Protein AF-A0A4Q4XKI4-F1 (afdb_monomer_lite)

Radius of gyration: 49.13 Å; chains: 1; bounding box: 115×106×118 Å

Sequence (742 aa):
MVKRALPSDKIPIKVTEILPRLKDGGAFVKFSHPPDLSAREIEEKVSNLLKEKPVKPFFSPFRSVQAGLVKGVPWLEDLHRFPHSRLRVEFVPKNPGEEAVELSQETLYSLFRRFGKISEITSQPWDSKVLPKYAYVDFGFVRDAIMARNCLHGFVVTEELGGGKLGTRLRMSYEQRTKPHRIWDWIANHPRIVIPVLVALLTGLTVVVFDPIRSFFVKAHVSGTFHLNNTRVVRWLRQQTSDIFAFQREKAEQASLETIWTHRKDLITQIQKWLLETAETFIVVQGPRGSGKKELVLEQALKDRPNVLVIDCKPIVEARGESSTIKKMASAVGYRPIFSWANSISSMADLAVQSTTGVKAGFSETLDSQLQKILQTAAGALTDLGLEGRRKSDPDFSLPPDAYLEAHPEKRPVVVIDNFLHKNDGKTIVYDKIADWAAALVQSNIAHVIFLTTDSSYSKSLSKSLPDRVFRQAALGDLSPDVAKRFVLSHIHDDDASRSTEGSEARSQEKKPEHRVVQLSELDQCIGTLGGRLTDLEFLARRLQAGQTPGQAVAEITEQSASEILKMFLLPGKTTSDSEHKWSAEQAWYLIKALASKGSLRYHEVLLSDTFRSSLSAPDGESALEGLANIELIGVTTANGRPRSIVVGKPVYLAAFRLLSRDPVLSAKMDMAVLAELAKVEGRNIEKAEAELATLGALPTLPPQTTGRVTYLLAKLETSHRKVEAYEFEMAKLKKTLSKEN

Secondary structure (DSSP, 8-state):
-HHHHS-TTTS--EEEEEEEETTTTEEEEEEE--TTS-HHHHHHHHHHHHHHS----TT-TT---------S------SS----SEEEEEEEESSTTSPPPPPPHHHHHHHHGGGS-EEEEEEPPTT---SS-EEEEEESSHHHHHHHHHHHTT-EE-GGGT--TT-EEEEEEEE--PPP-HHHHHHHH-HHHHHHHHHHHHHHHHHHHHHHHHHHHHHHHHT-TT-GGGSHHHHHHHHHTT-HHHHHHHHHHHHHHHHHHHHTHHHHHHHHHHTTS---S-EEEE--TTS-HHHIIIIIITTT-S-EEEEEHHHHHS--SHHHHHHHHHHHHT-----THHHHHHHHHHHHHHHHHSS----S--HHHHHHHHHHHHHHHHHHHHHTT--TTSGGGGS-HHHHHHH-TTTS-EEEEEEETS--SS-HHHHHHHHHHHHHHHHTTS-EEEEEES-STHHHHHHHH-TTSPPEEEE--PPPHHHHHHHHHHHHHHHHHHGGGS--------S-HHHHHHHHHHHHHHHHHH-S-HHHHHHHHHHHHTT--HHHHHHHHHHHHHHHHIIIII---TT-TTS--SS-HHHHHHHHHHHHHHS-EEHHHHHTSHHHHS-SSSS-HHHHHHHHHHTTSEEEEEETTEEEEEEESSHHHHHHHHHHHH-HHHHHHHHHHHHHHHHHHHHHHHHHHHHHHHHHHTSSS--TTTHHHHHHHHHHHHHHHHHHHHHHHHHHHHHHHHTT--

Foldseek 3Di:
DVCVLDPCVQAVKAWDDWADDVLLPGIDTDIDHDPVDDPVVSLVSSQVVCVVPFDADPVGNPDGDHDDAQQFDFDPDPDPAGQDQKKKKFWDFPDPPDDWDDDDPVLVCVLLVVLAAWPDKAFDDPPDPDPPGIIMTGGPDSNSVSNSNRRQQHHWQDVVSVGDPRTIGIHMGHDDDDDPPVVVVVCVVCVVPNLVVVLVVVVVVCCVPQLVVQLVQLLCVQQVVPVPVPDPVVVVVVVVPPCPVVVLVVVLVVVLVVLLVVVVVVVLVVLLVVLQDLDLFAEEEEEAPQLCRCVSCVVRSCVPAGGEQEAECVQLVPQPDLLSNLVSLLVSSSGDDDDSCQQVVQVVSQVVCCVVPVDRPPSRDDSLNSSLVSLVSSLVSLLVQLCPPPDPPDPCNVPDSLVVLSVCSSSAHEYEYHAQCLDPQPVLSNNLSVLLSSSVCSVSSRHHYYYYYHAPCVCVSNCVNPVPDDHRYDYRYFDDLVSLLSSLVSLQVSVVVVVVPDDDDDDDDDDDPVVVVVLSVLQSVLCQQQTRRNVSSVQLSVVVNVVDRSVVSLVVVLVVVLVVCCDPQQDPDVPCVRGQQQAHSLLLLVCLQVCLPPQKAFPVVSCPDCCQVQFPRHDHSVSHVSVCCSVQQWPFDDDPRHTTMIHRSGSSSSSSSNVQCPPLQNVLVSLLVNLVRLLVSLVVLLVVLVVVVVVQVPDPDRDPVCPVVNVVSVVSNVVSVVSNVVSVVSNVVSVVVNVPDD

pLDDT: mean 81.32, std 13.36, range [30.06, 95.81]

Structure (mmCIF, N/CA/C/O backbone):
data_AF-A0A4Q4XKI4-F1
#
_entry.id   AF-A0A4Q4XKI4-F1
#
loop_
_atom_site.group_PDB
_atom_site.id
_atom_site.type_symbol
_atom_site.label_atom_id
_atom_site.label_alt_id
_atom_site.label_comp_id
_atom_site.label_asym_id
_atom_site.label_entity_id
_atom_site.label_seq_id
_atom_site.pdbx_PDB_ins_code
_atom_site.Cartn_x
_atom_site.Cartn_y
_atom_site.Cartn_z
_atom_site.occupancy
_atom_site.B_iso_or_equiv
_atom_site.auth_seq_id
_atom_site.auth_comp_id
_atom_site.auth_asym_id
_atom_site.auth_atom_id
_atom_site.pdbx_PDB_model_num
ATOM 1 N N . MET A 1 1 ? 69.099 -1.251 -53.243 1.00 70.44 1 MET A N 1
ATOM 2 C CA . MET A 1 1 ? 68.191 -0.236 -53.829 1.00 70.44 1 MET A CA 1
ATOM 3 C C . MET A 1 1 ? 68.956 0.966 -54.368 1.00 70.44 1 MET A C 1
ATOM 5 O O . MET A 1 1 ? 68.888 1.174 -55.568 1.00 70.44 1 MET A O 1
ATOM 9 N N . VAL A 1 2 ? 69.750 1.679 -53.556 1.00 76.31 2 VAL A N 1
ATOM 10 C CA . VAL A 1 2 ? 70.532 2.858 -54.006 1.00 76.31 2 VAL A CA 1
ATOM 11 C C . VAL A 1 2 ? 71.421 2.562 -55.224 1.00 76.31 2 VAL A C 1
ATOM 13 O O . VAL A 1 2 ? 71.299 3.250 -56.224 1.00 76.31 2 VAL A O 1
ATOM 16 N N . LYS A 1 3 ? 72.195 1.465 -55.224 1.00 77.88 3 LYS A N 1
ATOM 17 C CA . LYS A 1 3 ? 73.003 1.037 -56.392 1.00 77.88 3 LYS A CA 1
ATOM 18 C C . LYS A 1 3 ? 72.190 0.759 -57.674 1.00 77.88 3 LYS A C 1
ATOM 20 O O . LYS A 1 3 ? 72.726 0.855 -58.765 1.00 77.88 3 LYS A O 1
ATOM 25 N N . ARG A 1 4 ? 70.904 0.395 -57.551 1.00 77.50 4 ARG A N 1
ATOM 26 C CA . ARG A 1 4 ? 69.997 0.195 -58.702 1.00 77.50 4 ARG A CA 1
ATOM 27 C C . ARG A 1 4 ? 69.400 1.518 -59.191 1.00 77.50 4 ARG A C 1
ATOM 29 O O . ARG A 1 4 ? 69.107 1.639 -60.371 1.00 77.50 4 ARG A O 1
ATOM 36 N N . ALA A 1 5 ? 69.200 2.472 -58.280 1.00 76.25 5 ALA A N 1
ATOM 37 C CA . ALA A 1 5 ? 68.683 3.808 -58.572 1.00 76.25 5 ALA A CA 1
ATOM 38 C C . ALA A 1 5 ? 69.766 4.759 -59.115 1.00 76.25 5 ALA A C 1
ATOM 40 O O . ALA A 1 5 ? 69.450 5.665 -59.876 1.00 76.25 5 ALA A O 1
ATOM 41 N N . LEU A 1 6 ? 71.031 4.530 -58.749 1.00 78.44 6 LEU A N 1
ATOM 42 C CA . LEU A 1 6 ? 72.211 5.280 -59.181 1.00 78.44 6 LEU A CA 1
ATOM 43 C C . LEU A 1 6 ? 73.264 4.311 -59.756 1.00 78.44 6 LEU A C 1
ATOM 45 O O . LEU A 1 6 ? 74.204 3.944 -59.046 1.00 78.44 6 LEU A O 1
ATOM 49 N N . PRO A 1 7 ? 73.096 3.827 -61.000 1.00 74.81 7 PRO A N 1
ATOM 50 C CA . PRO A 1 7 ? 74.098 2.984 -61.647 1.00 74.81 7 PRO A CA 1
ATOM 51 C C . PRO A 1 7 ? 75.351 3.804 -61.999 1.00 74.81 7 PRO A C 1
ATOM 53 O O . PRO A 1 7 ? 75.261 4.790 -62.734 1.00 74.81 7 PRO A O 1
ATOM 56 N N . SER A 1 8 ? 76.516 3.369 -61.508 1.00 64.62 8 SER A N 1
ATOM 57 C CA . SER A 1 8 ? 77.832 3.999 -61.734 1.00 64.62 8 SER A CA 1
ATOM 58 C C . SER A 1 8 ? 78.217 4.116 -63.209 1.00 64.62 8 SER A C 1
ATOM 60 O O . SER A 1 8 ? 78.980 4.999 -63.579 1.00 64.62 8 SER A O 1
ATOM 62 N N . ASP A 1 9 ? 77.655 3.251 -64.053 1.00 65.88 9 ASP A N 1
ATOM 63 C CA . ASP A 1 9 ? 78.039 3.120 -65.462 1.00 65.88 9 ASP A CA 1
ATOM 64 C C . ASP A 1 9 ? 77.348 4.157 -66.362 1.00 65.88 9 ASP A C 1
ATOM 66 O O . ASP A 1 9 ? 77.724 4.334 -67.517 1.00 65.88 9 ASP A O 1
ATOM 70 N N . LYS A 1 10 ? 76.305 4.833 -65.856 1.00 68.12 10 LYS A N 1
ATOM 71 C CA . LYS A 1 10 ? 75.489 5.796 -66.623 1.00 68.12 10 LYS A CA 1
ATOM 72 C C . LYS A 1 10 ? 75.545 7.222 -66.090 1.00 68.12 10 LYS A C 1
ATOM 74 O O . LYS A 1 10 ? 75.115 8.142 -66.781 1.00 68.12 10 LYS A O 1
ATOM 79 N N . ILE A 1 11 ? 76.014 7.409 -64.858 1.00 74.00 11 ILE A N 1
ATOM 80 C CA . ILE A 1 11 ? 76.070 8.711 -64.198 1.00 74.00 11 ILE A CA 1
ATOM 81 C C . ILE A 1 11 ? 77.481 8.868 -63.616 1.00 74.00 11 ILE A C 1
ATOM 83 O O . ILE A 1 11 ? 77.853 8.066 -62.758 1.00 74.00 11 ILE A O 1
ATOM 87 N N . PRO A 1 12 ? 78.263 9.882 -64.036 1.00 74.50 12 PRO A N 1
ATOM 88 C CA . PRO A 1 12 ? 79.634 10.093 -63.569 1.00 74.50 12 PRO A CA 1
ATOM 89 C C . PRO A 1 12 ? 79.649 10.705 -62.156 1.00 74.50 12 PRO A C 1
ATOM 91 O O . PRO A 1 12 ? 80.026 11.858 -61.961 1.00 74.50 12 PRO A O 1
ATOM 94 N N . ILE A 1 13 ? 79.196 9.940 -61.160 1.00 81.44 13 ILE A N 1
ATOM 95 C CA . ILE A 1 13 ? 79.210 10.313 -59.740 1.00 81.44 13 ILE A CA 1
ATOM 96 C C . ILE A 1 13 ? 79.934 9.258 -58.911 1.00 81.44 13 ILE A C 1
ATOM 98 O O . ILE A 1 13 ? 79.748 8.055 -59.095 1.00 81.44 13 ILE A O 1
ATOM 102 N N . LYS A 1 14 ? 80.721 9.711 -57.934 1.00 82.81 14 LYS A N 1
ATOM 103 C CA . LYS A 1 14 ? 81.313 8.838 -56.919 1.00 82.81 14 LYS A CA 1
ATOM 104 C C . LYS A 1 14 ? 80.517 8.982 -55.628 1.00 82.81 14 LYS A C 1
ATOM 106 O O . LYS A 1 14 ? 80.560 10.020 -54.976 1.00 82.81 14 LYS A O 1
ATOM 111 N N . VAL A 1 15 ? 79.770 7.943 -55.258 1.00 84.19 15 VAL A N 1
ATOM 112 C CA . VAL A 1 15 ? 79.026 7.909 -53.988 1.00 84.19 15 VAL A CA 1
ATOM 113 C C . VAL A 1 15 ? 80.018 7.774 -52.833 1.00 84.19 15 VAL A C 1
ATOM 115 O O . VAL A 1 15 ? 80.789 6.818 -52.795 1.00 84.19 15 VAL A O 1
ATOM 118 N N . THR A 1 16 ? 80.004 8.731 -51.906 1.00 85.38 16 THR A N 1
ATOM 119 C CA . THR A 1 16 ? 80.911 8.780 -50.751 1.00 85.38 16 THR A CA 1
ATOM 120 C C . THR A 1 16 ? 80.280 8.179 -49.502 1.00 85.38 16 THR A C 1
ATOM 122 O O . THR A 1 16 ? 80.946 7.451 -48.774 1.00 85.38 16 THR A O 1
ATOM 125 N N . GLU A 1 17 ? 78.993 8.435 -49.263 1.00 87.50 17 GLU A N 1
ATOM 126 C CA . GLU A 1 17 ? 78.297 7.983 -48.057 1.00 87.50 17 GLU A CA 1
ATOM 127 C C . GLU A 1 17 ? 76.808 7.742 -48.338 1.00 87.50 17 GLU A C 1
ATOM 129 O O . GLU A 1 17 ? 76.178 8.486 -49.093 1.00 87.50 17 GLU A O 1
ATOM 134 N N . ILE A 1 18 ? 76.228 6.711 -47.716 1.00 88.38 18 ILE A N 1
ATOM 135 C CA . ILE A 1 18 ? 74.793 6.409 -47.783 1.00 88.38 18 ILE A CA 1
ATOM 136 C C . ILE A 1 18 ? 74.249 6.362 -46.355 1.00 88.38 18 ILE A C 1
ATOM 138 O O . ILE A 1 18 ? 74.631 5.495 -45.575 1.00 88.38 18 ILE A O 1
ATOM 142 N N . LEU A 1 19 ? 73.319 7.260 -46.036 1.00 88.12 19 LEU A N 1
ATOM 143 C CA . LEU A 1 19 ? 72.689 7.371 -44.721 1.00 88.12 19 LEU A CA 1
ATOM 144 C C . LEU A 1 19 ? 71.225 6.900 -44.799 1.00 88.12 19 LEU A C 1
ATOM 146 O O . LEU A 1 19 ? 70.374 7.643 -45.302 1.00 88.12 19 LEU A O 1
ATOM 150 N N . PRO A 1 20 ? 70.894 5.678 -44.339 1.00 86.75 20 PRO A N 1
ATOM 151 C CA . PRO A 1 20 ? 69.524 5.171 -44.375 1.00 86.75 20 PRO A CA 1
ATOM 152 C C . PRO A 1 20 ? 68.609 5.917 -43.391 1.00 86.75 20 PRO A C 1
ATOM 154 O O . PRO A 1 20 ? 68.999 6.249 -42.275 1.00 86.75 20 PRO A O 1
ATOM 157 N N . ARG A 1 21 ? 67.358 6.156 -43.800 1.00 84.38 21 ARG A N 1
ATOM 158 C CA . ARG A 1 21 ? 66.305 6.824 -43.018 1.00 84.38 21 ARG A CA 1
ATOM 159 C C . ARG A 1 21 ? 65.067 5.937 -42.957 1.00 84.38 21 ARG A C 1
ATOM 161 O O . ARG A 1 21 ? 64.139 6.091 -43.747 1.00 84.38 21 ARG A O 1
ATOM 168 N N . LEU A 1 22 ? 65.057 5.014 -41.993 1.00 80.56 22 LEU A N 1
ATOM 169 C CA . LEU A 1 22 ? 63.959 4.057 -41.794 1.00 80.56 22 LEU A CA 1
ATOM 170 C C . LEU A 1 22 ? 62.624 4.760 -41.499 1.00 80.56 22 LEU A C 1
ATOM 172 O O . LEU A 1 22 ? 61.610 4.408 -42.091 1.00 80.56 22 LEU A O 1
ATOM 176 N N . LYS A 1 23 ? 62.648 5.806 -40.663 1.00 82.38 23 LYS A N 1
ATOM 177 C CA . LYS A 1 23 ? 61.474 6.603 -40.267 1.00 82.38 23 LYS A CA 1
ATOM 178 C C . LYS A 1 23 ? 60.731 7.249 -41.446 1.00 82.38 23 LYS A C 1
ATOM 180 O O . LYS A 1 23 ? 59.507 7.304 -41.437 1.00 82.38 23 LYS A O 1
ATOM 185 N N . ASP A 1 24 ? 61.469 7.712 -42.453 1.00 82.44 24 ASP A N 1
ATOM 186 C CA . ASP A 1 24 ? 60.934 8.364 -43.657 1.00 82.44 24 ASP A CA 1
ATOM 187 C C . ASP A 1 24 ? 60.853 7.404 -44.866 1.00 82.44 24 ASP A C 1
ATOM 189 O O . ASP A 1 24 ? 60.404 7.790 -45.944 1.00 82.44 24 ASP A O 1
ATOM 193 N N . GLY A 1 25 ? 61.298 6.149 -44.722 1.00 80.81 25 GLY A N 1
ATOM 194 C CA . GLY A 1 25 ? 61.276 5.144 -45.791 1.00 80.81 25 GLY A CA 1
ATOM 195 C C . GLY A 1 25 ? 62.256 5.394 -46.950 1.00 80.81 25 GLY A C 1
ATOM 196 O O . GLY A 1 25 ? 61.979 4.970 -48.073 1.00 80.81 25 GLY A O 1
ATOM 197 N N . GLY A 1 26 ? 63.391 6.066 -46.706 1.00 86.25 26 GLY A N 1
ATOM 198 C CA . GLY A 1 26 ? 64.356 6.480 -47.739 1.00 86.25 26 GLY A CA 1
ATOM 199 C C . GLY A 1 26 ? 65.828 6.433 -47.302 1.00 86.25 26 GLY A C 1
ATOM 200 O O . GLY A 1 26 ? 66.174 5.801 -46.306 1.00 86.25 26 GLY A O 1
ATOM 201 N N . ALA A 1 27 ? 66.717 7.086 -48.057 1.00 88.38 27 ALA A N 1
ATOM 202 C CA . ALA A 1 27 ? 68.133 7.244 -47.709 1.00 88.38 27 ALA A CA 1
ATOM 203 C C . ALA A 1 27 ? 68.703 8.550 -48.285 1.00 88.38 27 ALA A C 1
ATOM 205 O O . ALA A 1 27 ? 68.359 8.923 -49.406 1.00 88.38 27 ALA A O 1
ATOM 206 N N . PHE A 1 28 ? 69.601 9.207 -47.548 1.00 89.69 28 PHE A N 1
ATOM 207 C CA . PHE A 1 28 ? 70.432 10.287 -48.081 1.00 89.69 28 PHE A CA 1
ATOM 208 C C . PHE A 1 28 ? 71.687 9.702 -48.727 1.00 89.69 28 PHE A C 1
ATOM 210 O O . PHE A 1 28 ? 72.275 8.753 -48.208 1.00 89.69 28 PHE A O 1
ATOM 217 N N . VAL A 1 29 ? 72.105 10.275 -49.852 1.00 89.31 29 VAL A N 1
ATOM 218 C CA . VAL A 1 29 ? 73.292 9.841 -50.594 1.00 89.31 29 VAL A CA 1
ATOM 219 C C . VAL A 1 29 ? 74.204 11.045 -50.768 1.00 89.31 29 VAL A C 1
ATOM 221 O O . VAL A 1 29 ? 73.822 12.014 -51.421 1.00 89.31 29 VAL A O 1
ATOM 224 N N . LYS A 1 30 ? 75.403 10.987 -50.186 1.00 89.19 30 LYS A N 1
ATOM 225 C CA . LYS A 1 30 ? 76.469 11.950 -50.467 1.00 89.19 30 LYS A CA 1
ATOM 226 C C . LYS A 1 30 ? 77.261 11.451 -51.666 1.00 89.19 30 LYS A C 1
ATOM 228 O O . LYS A 1 30 ? 77.605 10.269 -51.747 1.00 89.19 30 LYS A O 1
ATOM 233 N N . PHE A 1 31 ? 77.531 12.343 -52.604 1.00 88.56 31 PHE A N 1
ATOM 234 C CA . PHE A 1 31 ? 78.279 12.033 -53.812 1.00 88.56 31 PHE A CA 1
ATOM 235 C C . PHE A 1 31 ? 79.238 13.175 -54.143 1.00 88.56 31 PHE A C 1
ATOM 237 O O . PHE A 1 31 ? 78.963 14.328 -53.818 1.00 88.56 31 PHE A O 1
ATOM 244 N N . SER A 1 32 ? 80.356 12.851 -54.788 1.00 84.19 32 SER A N 1
ATOM 245 C CA . SER A 1 32 ? 81.220 13.820 -55.455 1.00 84.19 32 SER A CA 1
ATOM 246 C C . SER A 1 32 ? 81.048 13.713 -56.969 1.00 84.19 32 SER A C 1
ATOM 248 O O . SER A 1 32 ? 80.798 12.628 -57.507 1.00 84.19 32 SER A O 1
ATOM 250 N N . HIS A 1 33 ? 81.153 14.850 -57.652 1.00 84.38 33 HIS A N 1
ATOM 251 C CA . HIS A 1 33 ? 81.027 14.954 -59.101 1.00 84.38 33 HIS A CA 1
ATOM 252 C C . HIS A 1 33 ? 82.207 15.743 -59.695 1.00 84.38 33 HIS A C 1
ATOM 254 O O . HIS A 1 33 ? 82.835 16.518 -58.968 1.00 84.38 33 HIS A O 1
ATOM 260 N N . PRO A 1 34 ? 82.533 15.545 -60.986 1.00 82.19 34 PRO A N 1
ATOM 261 C CA . PRO A 1 34 ? 83.531 16.349 -61.692 1.00 82.19 34 PRO A CA 1
ATOM 262 C C . PRO A 1 34 ? 83.156 17.844 -61.706 1.00 82.19 34 PRO A C 1
ATOM 264 O O . PRO A 1 34 ? 81.960 18.155 -61.689 1.00 82.19 34 PRO A O 1
ATOM 267 N N . PRO A 1 35 ? 84.139 18.765 -61.768 1.00 74.81 35 PRO A N 1
ATOM 268 C CA . PRO A 1 35 ? 83.894 20.212 -61.747 1.00 74.81 35 PRO A CA 1
ATOM 269 C C . PRO A 1 35 ? 83.087 2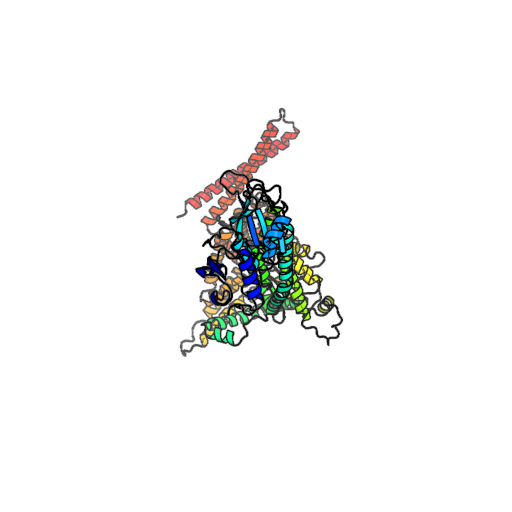0.718 -62.956 1.00 74.81 35 PRO A C 1
ATOM 271 O O . PRO A 1 35 ? 82.443 21.758 -62.854 1.00 74.81 35 PRO A O 1
ATOM 274 N N . ASP A 1 36 ? 83.059 19.958 -64.053 1.00 77.12 36 ASP A N 1
ATOM 275 C CA . ASP A 1 36 ? 82.382 20.325 -65.306 1.00 77.12 36 ASP A CA 1
ATOM 276 C C . ASP A 1 36 ? 80.863 20.059 -65.295 1.00 77.12 36 ASP A C 1
ATOM 278 O O . ASP A 1 36 ? 80.165 20.403 -66.245 1.00 77.12 36 ASP A O 1
ATOM 282 N N . LEU A 1 37 ? 80.334 19.418 -64.245 1.00 79.69 37 LEU A N 1
ATOM 283 C CA . LEU A 1 37 ? 78.921 19.041 -64.124 1.00 79.69 37 LEU A CA 1
ATOM 284 C C . LEU A 1 37 ? 78.277 19.733 -62.927 1.00 79.69 37 LEU A C 1
ATOM 286 O O . LEU A 1 37 ? 78.786 19.651 -61.811 1.00 79.69 37 LEU A O 1
ATOM 290 N N . SER A 1 38 ? 77.112 20.349 -63.124 1.00 83.69 38 SER A N 1
ATOM 291 C CA . SER A 1 38 ? 76.353 20.924 -62.013 1.00 83.69 38 SER A CA 1
ATOM 292 C C . SER A 1 38 ? 75.535 19.860 -61.263 1.00 83.69 38 SER A C 1
ATOM 294 O O . SER A 1 38 ? 75.015 18.900 -61.837 1.00 83.69 38 SER A O 1
ATOM 296 N N . ALA A 1 39 ? 75.346 20.047 -59.952 1.00 82.31 39 ALA A N 1
ATOM 297 C CA . ALA A 1 39 ? 74.521 19.148 -59.135 1.00 82.31 39 ALA A CA 1
ATOM 298 C C . ALA A 1 39 ? 73.049 19.076 -59.602 1.00 82.31 39 ALA A C 1
ATOM 300 O O . ALA A 1 39 ? 72.379 18.067 -59.380 1.00 82.31 39 ALA A O 1
ATOM 301 N N . ARG A 1 40 ? 72.551 20.127 -60.275 1.00 82.69 40 ARG A N 1
ATOM 302 C CA . ARG A 1 40 ? 71.196 20.178 -60.851 1.00 82.69 40 ARG A CA 1
ATOM 303 C C . ARG A 1 40 ? 71.069 19.292 -62.090 1.00 82.69 40 ARG A C 1
ATOM 305 O O . ARG A 1 40 ? 70.107 18.544 -62.200 1.00 82.69 40 ARG A O 1
ATOM 312 N N . GLU A 1 41 ? 72.064 19.299 -62.973 1.00 83.75 41 GLU A N 1
ATOM 313 C CA . GLU A 1 41 ? 72.084 18.403 -64.139 1.00 83.75 41 GLU A CA 1
ATOM 314 C C . GLU A 1 41 ? 72.150 16.928 -63.728 1.00 83.75 41 GLU A C 1
ATOM 316 O O . GLU A 1 41 ? 71.577 16.063 -64.390 1.00 83.75 41 GLU A O 1
ATOM 321 N N . ILE A 1 42 ? 72.823 16.627 -62.614 1.00 84.31 42 ILE A N 1
ATOM 322 C CA . ILE A 1 42 ? 72.854 15.276 -62.041 1.00 84.31 42 ILE A CA 1
ATOM 323 C C . ILE A 1 42 ? 71.467 14.883 -61.520 1.00 84.31 42 ILE A C 1
ATOM 325 O O . ILE A 1 42 ? 71.010 13.779 -61.810 1.00 84.31 42 ILE A O 1
ATOM 329 N N . GLU A 1 43 ? 70.771 15.771 -60.803 1.00 86.06 43 GLU A N 1
ATOM 330 C CA . GLU A 1 43 ? 69.388 15.544 -60.359 1.00 86.06 43 GLU A CA 1
ATOM 331 C C . GLU A 1 43 ? 68.452 15.262 -61.543 1.00 86.06 43 GLU A C 1
ATOM 333 O O . GLU A 1 43 ? 67.686 14.298 -61.504 1.00 86.06 43 GLU A O 1
ATOM 338 N N . GLU A 1 44 ? 68.542 16.052 -62.615 1.00 84.56 44 GLU A N 1
ATOM 339 C CA . GLU A 1 44 ? 67.722 15.876 -63.817 1.00 84.56 44 GLU A CA 1
ATOM 340 C C . GLU A 1 44 ? 68.017 14.552 -64.526 1.00 84.56 44 GLU A C 1
ATOM 342 O O . GLU A 1 44 ? 67.088 13.802 -64.843 1.00 84.56 44 GLU A O 1
ATOM 347 N N . LYS A 1 45 ? 69.299 14.203 -64.702 1.00 84.81 45 LYS A N 1
ATOM 348 C CA . LYS A 1 45 ? 69.716 12.915 -65.281 1.00 84.81 45 LYS A CA 1
ATOM 349 C C . LYS A 1 45 ? 69.226 11.731 -64.444 1.00 84.81 45 LYS A C 1
ATOM 351 O O . LYS A 1 45 ? 68.707 10.766 -65.002 1.00 84.81 45 LYS A O 1
ATOM 356 N N . VAL A 1 46 ? 69.330 11.806 -63.115 1.00 85.50 46 VAL A N 1
ATOM 357 C CA . VAL A 1 46 ? 68.838 10.763 -62.195 1.00 85.50 46 VAL A CA 1
ATOM 358 C C . VAL A 1 46 ? 67.313 10.665 -62.240 1.00 85.50 46 VAL A C 1
ATOM 360 O O . VAL A 1 46 ? 66.768 9.565 -62.316 1.00 85.50 46 VAL A O 1
ATOM 363 N N . SER A 1 47 ? 66.610 11.797 -62.221 1.00 84.50 47 SER A N 1
ATOM 364 C CA . SER A 1 47 ? 65.147 11.847 -62.273 1.00 84.50 47 SER A CA 1
ATOM 365 C C . SER A 1 47 ? 64.611 11.264 -63.582 1.00 84.50 47 SER A C 1
ATOM 367 O O . SER A 1 47 ? 63.676 10.462 -63.561 1.00 84.50 47 SER A O 1
ATOM 369 N N . ASN A 1 48 ? 65.238 11.586 -64.718 1.00 85.06 48 ASN A N 1
ATOM 370 C CA . ASN A 1 48 ? 64.876 11.033 -66.024 1.00 85.06 48 ASN A CA 1
ATOM 371 C C . ASN A 1 48 ? 65.169 9.528 -66.104 1.00 85.06 48 ASN A C 1
ATOM 373 O O . ASN A 1 48 ? 64.298 8.759 -66.509 1.00 85.06 48 ASN A O 1
ATOM 377 N N . LEU A 1 49 ? 66.322 9.080 -65.599 1.00 85.00 49 LEU A N 1
ATOM 378 C CA . LEU A 1 49 ? 66.658 7.657 -65.525 1.00 85.00 49 LEU A CA 1
ATOM 379 C C . LEU A 1 49 ? 65.655 6.864 -64.667 1.00 85.00 49 LEU A C 1
ATOM 381 O O . LEU A 1 49 ? 65.253 5.765 -65.046 1.00 85.00 49 LEU A O 1
ATOM 385 N N . LEU A 1 50 ? 65.211 7.419 -63.535 1.00 84.25 50 LEU A N 1
ATOM 386 C CA . LEU A 1 50 ? 64.210 6.790 -62.664 1.00 84.25 50 LEU A CA 1
ATOM 387 C C . LEU A 1 50 ? 62.793 6.801 -63.257 1.00 84.25 50 LEU A C 1
ATOM 389 O O . LEU A 1 50 ? 61.979 5.953 -62.881 1.00 84.25 50 LEU A O 1
ATOM 393 N N . LYS A 1 51 ? 62.487 7.723 -64.179 1.00 83.88 51 LYS A N 1
ATOM 394 C CA . LYS A 1 51 ? 61.237 7.710 -64.957 1.00 83.88 51 LYS A CA 1
ATOM 395 C C . LYS A 1 51 ? 61.262 6.631 -66.039 1.00 83.88 51 LYS A C 1
ATOM 397 O O . LYS A 1 51 ? 60.287 5.898 -66.165 1.00 83.88 51 LYS A O 1
ATOM 402 N N . GLU A 1 52 ? 62.366 6.507 -66.775 1.00 84.56 52 GLU A N 1
ATOM 403 C CA . GLU A 1 52 ? 62.531 5.500 -67.835 1.00 84.56 52 GLU A CA 1
ATOM 404 C C . GLU A 1 52 ? 62.659 4.075 -67.279 1.00 84.56 52 GLU A C 1
ATOM 406 O O . GLU A 1 52 ? 62.083 3.131 -67.819 1.00 84.56 52 GLU A O 1
ATOM 411 N N . LYS A 1 53 ? 63.409 3.905 -66.183 1.00 83.56 53 LYS A N 1
ATOM 412 C CA . LYS A 1 53 ? 63.634 2.618 -65.512 1.00 83.56 53 LYS A CA 1
ATOM 413 C C . LYS A 1 53 ? 63.256 2.715 -64.031 1.00 83.56 53 LYS A C 1
ATOM 415 O O . LYS A 1 53 ? 64.129 2.883 -63.175 1.00 83.56 53 LYS A O 1
ATOM 420 N N . PRO A 1 54 ? 61.959 2.584 -63.696 1.00 81.69 54 PRO A N 1
ATOM 421 C CA . PRO A 1 54 ? 61.488 2.749 -62.329 1.00 81.69 54 PRO A CA 1
ATOM 422 C C . PRO A 1 54 ? 62.007 1.640 -61.415 1.00 81.69 54 PRO A C 1
ATOM 424 O O . PRO A 1 54 ? 61.659 0.466 -61.553 1.00 81.69 54 PRO A O 1
ATOM 427 N N . VAL A 1 55 ? 62.787 2.026 -60.408 1.00 83.88 55 VAL A N 1
ATOM 428 C CA . VAL A 1 55 ? 63.169 1.128 -59.317 1.00 83.88 55 VAL A CA 1
ATOM 429 C C . VAL A 1 55 ? 62.001 1.038 -58.341 1.00 83.88 55 VAL A C 1
ATOM 431 O O . VAL A 1 55 ? 61.642 2.026 -57.704 1.00 83.88 55 VAL A O 1
ATOM 434 N N . LYS A 1 56 ? 61.400 -0.147 -58.227 1.00 81.94 56 LYS A N 1
ATOM 435 C CA . LYS A 1 56 ? 60.242 -0.406 -57.362 1.00 81.94 56 LYS A CA 1
ATOM 436 C C . LYS A 1 56 ? 60.672 -1.203 -56.127 1.00 81.94 56 LYS A C 1
ATOM 438 O O . LYS A 1 56 ? 61.253 -2.279 -56.284 1.00 81.94 56 LYS A O 1
ATOM 443 N N . PRO A 1 57 ? 60.445 -0.699 -54.902 1.00 79.12 57 PRO A N 1
ATOM 444 C CA . PRO A 1 57 ? 60.675 -1.479 -53.693 1.00 79.12 57 PRO A CA 1
ATOM 445 C C . PRO A 1 57 ? 59.738 -2.687 -53.625 1.00 79.12 57 PRO A C 1
ATOM 447 O O . PRO A 1 57 ? 58.568 -2.574 -53.979 1.00 79.12 57 PRO A O 1
ATOM 450 N N . PHE A 1 58 ? 60.227 -3.819 -53.110 1.00 76.94 58 PHE A N 1
ATOM 451 C CA . PHE A 1 58 ? 59.421 -5.035 -52.910 1.00 76.94 58 PHE A CA 1
ATOM 452 C C . PHE A 1 58 ? 58.146 -4.762 -52.089 1.00 76.94 58 PHE A C 1
ATOM 454 O O . PHE A 1 58 ? 57.075 -5.250 -52.426 1.00 76.94 58 PHE A O 1
ATOM 461 N N . PHE A 1 59 ? 58.242 -3.908 -51.067 1.00 74.25 59 PHE A N 1
ATOM 462 C CA . PHE A 1 59 ? 57.123 -3.527 -50.201 1.00 74.25 59 PHE A CA 1
ATOM 463 C C . PHE A 1 59 ? 56.192 -2.455 -50.809 1.00 74.25 59 PHE A C 1
ATOM 465 O O . PHE A 1 59 ? 55.209 -2.066 -50.186 1.00 74.25 59 PHE A O 1
ATOM 472 N N . SER A 1 60 ? 56.487 -1.936 -52.008 1.00 74.56 60 SER A N 1
ATOM 473 C CA . SER A 1 60 ? 55.631 -0.971 -52.713 1.00 74.56 60 SER A CA 1
ATOM 474 C C . SER A 1 60 ? 55.726 -1.144 -54.242 1.00 74.56 60 SER A C 1
ATOM 476 O O . SER A 1 60 ? 56.259 -0.279 -54.941 1.00 74.56 60 SER A O 1
ATOM 478 N N . PRO A 1 61 ? 55.201 -2.253 -54.802 1.00 73.75 61 PRO A N 1
ATOM 479 C CA . PRO A 1 61 ? 55.418 -2.636 -56.207 1.00 73.75 61 PRO A CA 1
ATOM 480 C C . PRO A 1 61 ? 54.734 -1.705 -57.225 1.00 73.75 61 PRO A C 1
ATOM 482 O O . PRO A 1 61 ? 55.098 -1.666 -58.403 1.00 73.75 61 PRO A O 1
ATOM 485 N N . PHE A 1 62 ? 53.759 -0.911 -56.786 1.00 78.25 62 PHE A N 1
ATOM 486 C CA . PHE A 1 62 ? 53.053 0.056 -57.629 1.00 78.25 62 PHE A CA 1
ATOM 487 C C . PHE A 1 62 ? 53.683 1.455 -57.610 1.00 78.25 62 PHE A C 1
ATOM 489 O O . PHE A 1 62 ? 53.165 2.365 -58.253 1.00 78.25 62 PHE A O 1
ATOM 496 N N . ARG A 1 63 ? 54.789 1.661 -56.880 1.00 77.44 63 ARG A N 1
ATOM 497 C CA . ARG A 1 63 ? 55.413 2.981 -56.713 1.00 77.44 63 ARG A CA 1
ATOM 498 C C . ARG A 1 63 ? 56.909 2.927 -57.015 1.00 77.44 63 ARG A C 1
ATOM 500 O O . ARG A 1 63 ? 57.616 2.038 -56.553 1.00 77.44 63 ARG A O 1
ATOM 507 N N . SER A 1 64 ? 57.388 3.889 -57.799 1.00 82.38 64 SER A N 1
ATOM 508 C CA . SER A 1 64 ? 58.811 4.061 -58.092 1.00 82.38 64 SER A CA 1
ATOM 509 C C . SER A 1 64 ? 59.511 4.901 -57.023 1.00 82.38 64 SER A C 1
ATOM 511 O O . SER A 1 64 ? 58.900 5.764 -56.385 1.00 82.38 64 SER A O 1
ATOM 513 N N . VAL A 1 65 ? 60.805 4.642 -56.836 1.00 84.12 65 VAL A N 1
ATOM 514 C CA . VAL A 1 65 ? 61.711 5.507 -56.074 1.00 84.12 65 VAL A CA 1
ATOM 515 C C . VAL A 1 65 ? 61.862 6.840 -56.806 1.00 84.12 65 VAL A C 1
ATOM 517 O O . VAL A 1 65 ? 62.053 6.868 -58.020 1.00 84.12 65 VAL A O 1
ATOM 520 N N . GLN A 1 66 ? 61.794 7.934 -56.054 1.00 84.25 66 GLN A N 1
ATOM 521 C CA . GLN A 1 66 ? 62.073 9.285 -56.531 1.00 84.25 66 GLN A CA 1
ATOM 522 C C . GLN A 1 66 ? 63.392 9.771 -55.931 1.00 84.25 66 GLN A C 1
ATOM 524 O O . GLN A 1 66 ? 63.750 9.383 -54.818 1.00 84.25 66 GLN A O 1
ATOM 529 N N . ALA A 1 67 ? 64.092 10.625 -56.666 1.00 86.50 67 ALA A N 1
ATOM 530 C CA . ALA A 1 67 ? 65.281 11.317 -56.198 1.00 86.50 67 ALA A CA 1
ATOM 531 C C . ALA A 1 67 ? 65.040 12.825 -56.281 1.00 86.50 67 ALA A C 1
ATOM 533 O O . ALA A 1 67 ? 64.420 13.296 -57.234 1.00 86.50 67 ALA A O 1
ATOM 534 N N . GLY A 1 68 ? 65.525 13.552 -55.280 1.00 87.31 68 GLY A N 1
ATOM 535 C CA . GLY A 1 68 ? 65.532 15.008 -55.244 1.00 87.31 68 GLY A CA 1
ATOM 536 C C . GLY A 1 68 ? 66.860 15.493 -54.683 1.00 87.31 68 GLY A C 1
ATOM 537 O O . GLY A 1 68 ? 67.451 14.839 -53.818 1.00 87.31 68 GLY A O 1
ATOM 538 N N . LEU A 1 69 ? 67.348 16.617 -55.198 1.00 89.44 69 LEU A N 1
ATOM 539 C CA . LEU A 1 69 ? 68.558 17.251 -54.698 1.00 89.44 69 LEU A CA 1
ATOM 540 C C . LEU A 1 69 ? 68.255 17.935 -53.365 1.00 89.44 69 LEU A C 1
ATOM 542 O O . LEU A 1 69 ? 67.341 18.756 -53.252 1.00 89.44 69 LEU A O 1
ATOM 546 N N . VAL A 1 70 ? 69.064 17.627 -52.356 1.00 90.56 70 VAL A N 1
ATOM 547 C CA . VAL A 1 70 ? 68.987 18.292 -51.057 1.00 90.56 70 VAL A CA 1
ATOM 548 C C . VAL A 1 70 ? 69.583 19.691 -51.199 1.00 90.56 70 VAL A C 1
ATOM 550 O O . VAL A 1 70 ? 70.784 19.841 -51.399 1.00 90.56 70 VAL A O 1
ATOM 553 N N . LYS A 1 71 ? 68.724 20.713 -51.150 1.00 88.00 71 LYS A N 1
ATOM 554 C CA . LYS A 1 71 ? 69.103 22.127 -51.317 1.00 88.00 71 LYS A CA 1
ATOM 555 C C . LYS A 1 71 ? 69.413 22.811 -49.990 1.00 88.00 71 LYS A C 1
ATOM 557 O O . LYS A 1 71 ? 70.142 23.797 -49.970 1.00 88.00 71 LYS A O 1
ATOM 562 N N . GLY A 1 72 ? 68.802 22.337 -48.909 1.00 86.69 72 GLY A N 1
ATOM 563 C CA . GLY A 1 72 ? 69.022 22.839 -47.557 1.00 86.69 72 GLY A CA 1
ATOM 564 C C . GLY A 1 72 ? 69.983 21.975 -46.742 1.00 86.69 72 GLY A C 1
ATOM 565 O O . GLY A 1 72 ? 70.697 21.124 -47.269 1.00 86.69 72 GLY A O 1
ATOM 566 N N . VAL A 1 73 ? 69.974 22.184 -45.426 1.00 87.50 73 VAL A N 1
ATOM 567 C CA . VAL A 1 73 ? 70.693 21.337 -44.468 1.00 87.50 73 VAL A CA 1
ATOM 568 C C . VAL A 1 73 ? 69.692 20.342 -43.879 1.00 87.50 73 VAL A C 1
ATOM 570 O O . VAL A 1 73 ? 68.843 20.758 -43.084 1.00 87.50 73 VAL A O 1
ATOM 573 N N . PRO A 1 74 ? 69.758 19.048 -44.241 1.00 84.44 74 PRO A N 1
ATOM 574 C CA . PRO A 1 74 ? 68.775 18.072 -43.795 1.00 84.44 74 PRO A CA 1
ATOM 575 C C . PRO A 1 74 ? 68.859 17.900 -42.278 1.00 84.44 74 PRO A C 1
ATOM 577 O O . PRO A 1 74 ? 69.937 17.684 -41.720 1.00 84.44 74 PRO A O 1
ATOM 580 N N . TRP A 1 75 ? 67.713 17.972 -41.601 1.00 84.12 75 TRP A N 1
ATOM 581 C CA . TRP A 1 75 ? 67.651 17.750 -40.162 1.00 84.12 75 TRP A CA 1
ATOM 582 C C . TRP A 1 75 ? 67.370 16.286 -39.859 1.00 84.12 75 TRP A C 1
ATOM 584 O O . TRP A 1 75 ? 66.262 15.774 -40.005 1.00 84.12 75 TRP A O 1
ATOM 594 N N . LEU A 1 76 ? 68.433 15.615 -39.440 1.00 82.19 76 LEU A N 1
ATOM 595 C CA . LEU A 1 76 ? 68.507 14.196 -39.140 1.00 82.19 76 LEU A CA 1
ATOM 596 C C . LEU A 1 76 ? 67.874 13.842 -37.778 1.00 82.19 76 LEU A C 1
ATOM 598 O O . LEU A 1 76 ? 68.482 13.123 -36.992 1.00 82.19 76 LEU A O 1
ATOM 602 N N . GLU A 1 77 ? 66.654 14.314 -37.505 1.00 78.56 77 GLU A N 1
ATOM 603 C CA . GLU A 1 77 ? 65.965 14.105 -36.220 1.00 78.56 77 GLU A CA 1
ATOM 604 C C . GLU A 1 77 ? 65.638 12.625 -35.933 1.00 78.56 77 GLU A C 1
ATOM 606 O O . GLU A 1 77 ? 65.316 11.862 -36.850 1.00 78.56 77 GLU A O 1
ATOM 611 N N . ASP A 1 78 ? 65.645 12.258 -34.647 1.00 77.06 78 ASP A N 1
ATOM 612 C CA . ASP A 1 78 ? 65.147 10.969 -34.127 1.00 77.06 78 ASP A CA 1
ATOM 613 C C . ASP A 1 78 ? 63.947 11.144 -33.170 1.00 77.06 78 ASP A C 1
ATOM 615 O O . ASP A 1 78 ? 63.582 10.281 -32.381 1.00 77.06 78 ASP A O 1
ATOM 619 N N . LEU A 1 79 ? 63.299 12.313 -33.225 1.00 80.81 79 LEU A N 1
ATOM 620 C CA . LEU A 1 79 ? 62.105 12.598 -32.429 1.00 80.81 79 LEU A CA 1
ATOM 621 C C . LEU A 1 79 ? 60.930 11.713 -32.872 1.00 80.81 79 LEU A C 1
ATOM 623 O O . LEU A 1 79 ? 60.787 11.422 -34.063 1.00 80.81 79 LEU A O 1
ATOM 627 N N . HIS A 1 80 ? 60.025 11.378 -31.947 1.00 78.44 80 HIS A N 1
ATOM 628 C CA . HIS A 1 80 ? 58.811 10.585 -32.197 1.00 78.44 80 HIS A CA 1
ATOM 629 C C . HIS A 1 80 ? 57.731 11.374 -32.978 1.00 78.44 80 HIS A C 1
ATOM 631 O O . HIS A 1 80 ? 56.634 11.651 -32.497 1.00 78.44 80 HIS A O 1
ATOM 637 N N . ARG A 1 81 ? 58.069 11.795 -34.203 1.00 82.12 81 ARG A N 1
ATOM 638 C CA . ARG A 1 81 ? 57.237 12.574 -35.135 1.00 82.12 81 ARG A CA 1
ATOM 639 C C . ARG A 1 81 ? 57.165 11.865 -36.482 1.00 82.12 81 ARG A C 1
ATOM 641 O O . ARG A 1 81 ? 58.041 12.069 -37.319 1.00 82.12 81 ARG A O 1
ATOM 648 N N . PHE A 1 82 ? 56.175 11.004 -36.680 1.00 85.44 82 PHE A N 1
ATOM 649 C CA . PHE A 1 82 ? 56.064 10.215 -37.910 1.00 85.44 82 PHE A CA 1
ATOM 650 C C . PHE A 1 82 ? 55.658 11.058 -39.131 1.00 85.44 82 PHE A C 1
ATOM 652 O O . PHE A 1 82 ? 55.015 12.101 -38.965 1.00 85.44 82 PHE A O 1
ATOM 659 N N . PRO A 1 83 ? 56.005 10.615 -40.354 1.00 88.31 83 PRO A N 1
ATOM 660 C CA . PRO A 1 83 ? 55.637 11.317 -41.576 1.00 88.31 83 PRO A CA 1
ATOM 661 C C . PRO A 1 83 ? 54.129 11.506 -41.738 1.00 88.31 83 PRO A C 1
ATOM 663 O O . PRO A 1 83 ? 53.360 10.547 -41.704 1.00 88.31 83 PRO A O 1
ATOM 666 N N . HIS A 1 84 ? 53.723 12.749 -41.979 1.00 90.00 84 HIS A N 1
ATOM 667 C CA . HIS A 1 84 ? 52.355 13.129 -42.325 1.00 90.00 84 HIS A CA 1
ATOM 668 C C . HIS A 1 84 ? 52.349 13.905 -43.645 1.00 90.00 84 HIS A C 1
ATOM 670 O O . HIS A 1 84 ? 53.371 14.437 -44.073 1.00 90.00 84 HIS A O 1
ATOM 676 N N . SER A 1 85 ? 51.191 13.970 -44.305 1.00 90.12 85 SER A N 1
ATOM 677 C CA . SER A 1 85 ? 51.035 14.714 -45.561 1.00 90.12 85 SER A CA 1
ATOM 678 C C . SER A 1 85 ? 51.046 16.235 -45.374 1.00 90.12 85 SER A C 1
ATOM 680 O O . SER A 1 85 ? 51.282 16.952 -46.341 1.00 90.12 85 SER A O 1
ATOM 682 N N . ARG A 1 86 ? 50.791 16.717 -44.151 1.00 92.00 86 ARG A N 1
ATOM 683 C CA . ARG A 1 86 ? 50.836 18.131 -43.774 1.00 92.00 86 ARG A CA 1
ATOM 684 C C . ARG A 1 86 ? 52.213 18.485 -43.224 1.00 92.00 86 ARG A C 1
ATOM 686 O O . ARG A 1 86 ? 52.679 17.881 -42.254 1.00 92.00 86 ARG A O 1
ATOM 693 N N . LEU A 1 87 ? 52.842 19.484 -43.835 1.00 92.56 87 LEU A N 1
ATOM 694 C CA . LEU A 1 87 ? 54.090 20.077 -43.372 1.00 92.56 87 LEU A CA 1
ATOM 695 C C . LEU A 1 87 ? 53.816 21.444 -42.764 1.00 92.56 87 LEU A C 1
ATOM 697 O O . LEU A 1 87 ? 53.197 22.294 -43.398 1.00 92.56 87 LEU A O 1
ATOM 701 N N . ARG A 1 88 ? 54.334 21.671 -41.562 1.00 93.00 88 ARG A N 1
ATOM 702 C CA . ARG A 1 88 ? 54.447 22.998 -40.968 1.00 93.00 88 ARG A CA 1
ATOM 703 C C . ARG A 1 88 ? 55.789 23.595 -41.373 1.00 93.00 88 ARG A C 1
ATOM 705 O O . ARG A 1 88 ? 56.845 23.058 -41.022 1.00 93.00 88 ARG A O 1
ATOM 712 N N . VAL A 1 89 ? 55.725 24.678 -42.136 1.00 93.56 89 VAL A N 1
ATOM 713 C CA . VAL A 1 89 ? 56.865 25.446 -42.635 1.00 93.56 89 VAL A CA 1
ATOM 714 C C . VAL A 1 89 ? 56.977 26.706 -41.795 1.00 93.56 89 VAL A C 1
ATOM 716 O O . VAL A 1 89 ? 56.142 27.594 -41.899 1.00 93.56 89 VAL A O 1
ATOM 719 N N . GLU A 1 90 ? 57.987 26.766 -40.941 1.00 92.94 90 GLU A N 1
ATOM 720 C CA . GLU A 1 90 ? 58.266 27.919 -40.088 1.00 92.94 90 GLU A CA 1
ATOM 721 C C . GLU A 1 90 ? 59.343 28.796 -40.730 1.00 92.94 90 GLU A C 1
ATOM 723 O O . GLU A 1 90 ? 60.356 28.291 -41.229 1.00 92.94 90 GLU A O 1
ATOM 728 N N . PHE A 1 91 ? 59.122 30.107 -40.697 1.00 91.81 91 PHE A N 1
ATOM 729 C CA . PHE A 1 91 ? 60.027 31.115 -41.235 1.00 91.81 91 PHE A CA 1
ATOM 730 C C . PHE A 1 91 ? 60.994 31.559 -40.137 1.00 91.81 91 PHE A C 1
ATOM 732 O O . PHE A 1 91 ? 60.595 32.172 -39.148 1.00 91.81 91 PHE A O 1
ATOM 739 N N . VAL A 1 92 ? 62.268 31.200 -40.286 1.00 89.31 92 VAL A N 1
ATOM 740 C CA . VAL A 1 92 ? 63.325 31.440 -39.293 1.00 89.31 92 VAL A CA 1
ATOM 741 C C . VAL A 1 92 ? 64.411 32.315 -39.926 1.00 89.31 92 VAL A C 1
ATOM 743 O O . VAL A 1 92 ? 64.690 32.152 -41.116 1.00 89.31 92 VAL A O 1
ATOM 746 N N . PRO A 1 93 ? 65.039 33.244 -39.187 1.00 87.50 93 PRO A N 1
ATOM 747 C CA . PRO A 1 93 ? 66.121 34.054 -39.736 1.00 87.50 93 PRO A CA 1
ATOM 748 C C . PRO A 1 93 ? 67.369 33.217 -40.045 1.00 87.50 93 PRO A C 1
ATOM 750 O O . PRO A 1 93 ? 67.558 32.118 -39.510 1.00 87.50 93 PRO A O 1
ATOM 753 N N . LYS A 1 94 ? 68.224 33.729 -40.937 1.00 80.81 94 LYS A N 1
ATOM 754 C CA . LYS A 1 94 ? 69.475 33.069 -41.333 1.00 80.81 94 LYS A CA 1
ATOM 755 C C . LYS A 1 94 ? 70.484 33.052 -40.183 1.00 80.81 94 LYS A C 1
ATOM 757 O O . LYS A 1 94 ? 71.041 31.986 -39.908 1.00 80.81 94 LYS A O 1
ATOM 762 N N . ASN A 1 95 ? 70.667 34.189 -39.508 1.00 82.06 95 ASN A N 1
ATOM 763 C CA . ASN A 1 95 ? 71.482 34.309 -38.301 1.00 82.06 95 ASN A CA 1
ATOM 764 C C . ASN A 1 95 ? 70.613 34.648 -37.071 1.00 82.06 95 ASN A C 1
ATOM 766 O O . ASN A 1 95 ? 69.571 35.294 -37.207 1.00 82.06 95 ASN A O 1
ATOM 770 N N . PRO A 1 96 ? 71.011 34.231 -35.854 1.00 74.56 96 PRO A N 1
ATOM 771 C CA . PRO A 1 96 ? 70.315 34.621 -34.628 1.00 74.56 96 PRO A CA 1
ATOM 772 C C . PRO A 1 96 ? 70.309 36.149 -34.448 1.00 74.56 96 PRO A C 1
ATOM 774 O O . PRO A 1 96 ? 71.370 36.764 -34.448 1.00 74.56 96 PRO A O 1
ATOM 777 N N . GLY A 1 97 ? 69.126 36.748 -34.272 1.00 68.50 97 GLY A N 1
ATOM 778 C CA . GLY A 1 97 ? 68.954 38.195 -34.057 1.00 68.50 97 GLY A CA 1
ATOM 779 C C . GLY A 1 97 ? 68.480 38.996 -35.278 1.00 68.50 97 GLY A C 1
ATOM 780 O O . GLY A 1 97 ? 68.188 40.177 -35.135 1.00 68.50 97 GLY A O 1
ATOM 781 N N . GLU A 1 98 ? 68.363 38.370 -36.451 1.00 79.12 98 GLU A N 1
ATOM 782 C CA . GLU A 1 98 ? 67.797 38.985 -37.663 1.00 79.12 98 GLU A CA 1
ATOM 783 C C . GLU A 1 98 ? 66.283 38.717 -37.789 1.00 79.12 98 GLU A C 1
ATOM 785 O O . GLU A 1 98 ? 65.744 37.796 -37.170 1.00 79.12 98 GLU A O 1
ATOM 790 N N . GLU A 1 99 ? 65.586 39.501 -38.617 1.00 76.00 99 GLU A N 1
ATOM 791 C CA . GLU A 1 99 ? 64.161 39.299 -38.911 1.00 76.00 99 GLU A CA 1
ATOM 792 C C . GLU A 1 99 ? 63.951 38.378 -40.122 1.00 76.00 99 GLU A C 1
ATOM 794 O O . GLU A 1 99 ? 64.635 38.487 -41.141 1.00 76.00 99 GLU A O 1
ATOM 799 N N . ALA A 1 100 ? 62.974 37.472 -40.016 1.00 81.25 100 ALA A N 1
ATOM 800 C CA . ALA A 1 100 ? 62.545 36.596 -41.104 1.00 81.25 100 ALA A CA 1
ATOM 801 C C . ALA A 1 100 ? 61.290 37.150 -41.784 1.00 81.25 100 ALA A C 1
ATOM 803 O O . ALA A 1 100 ? 60.349 37.572 -41.110 1.00 81.25 100 ALA A O 1
ATOM 804 N N . VAL A 1 101 ? 61.252 37.092 -43.115 1.00 85.12 101 VAL A N 1
ATOM 805 C CA . VAL A 1 101 ? 60.098 37.541 -43.900 1.00 85.12 101 VAL A CA 1
ATOM 806 C C . VAL A 1 101 ? 59.113 36.385 -44.072 1.00 85.12 101 VAL A C 1
ATOM 808 O O . VAL A 1 101 ? 59.495 35.251 -44.356 1.00 85.12 101 VAL A O 1
ATOM 811 N N . GLU A 1 102 ? 57.824 36.669 -43.895 1.00 85.75 102 GLU A N 1
ATOM 812 C CA . GLU A 1 102 ? 56.758 35.710 -44.184 1.00 85.75 102 GLU A CA 1
ATOM 813 C C . GLU A 1 102 ? 56.640 35.498 -45.699 1.00 85.75 102 GLU A C 1
ATOM 815 O O . GLU A 1 102 ? 56.490 36.457 -46.456 1.00 85.75 102 GLU A O 1
ATOM 820 N N . LEU A 1 103 ? 56.709 34.244 -46.152 1.00 87.44 103 LEU A N 1
ATOM 821 C CA . LEU A 1 103 ? 56.607 33.937 -47.579 1.00 87.44 103 LEU A CA 1
ATOM 822 C C . LEU A 1 103 ? 55.150 33.921 -48.045 1.00 87.44 103 LEU A C 1
ATOM 824 O O . LEU A 1 103 ? 54.275 33.368 -47.375 1.00 87.44 103 LEU A O 1
ATOM 828 N N . SER A 1 104 ? 54.910 34.449 -49.247 1.00 88.69 104 SER A N 1
ATOM 829 C CA . SER A 1 104 ? 53.603 34.365 -49.899 1.00 88.69 104 SER A CA 1
ATOM 830 C C . SER A 1 104 ? 53.246 32.917 -50.265 1.00 88.69 104 SER A C 1
ATOM 832 O O . SER A 1 104 ? 54.112 32.053 -50.456 1.00 88.69 104 SER A O 1
ATOM 834 N N . GLN A 1 105 ? 51.946 32.646 -50.410 1.00 90.19 105 GLN A N 1
ATOM 835 C CA . GLN A 1 105 ? 51.461 31.325 -50.824 1.00 90.19 105 GLN A CA 1
ATOM 836 C C . GLN A 1 105 ? 51.970 30.930 -52.215 1.00 90.19 105 GLN A C 1
ATOM 838 O O . GLN A 1 105 ? 52.252 29.758 -52.452 1.00 90.19 105 GLN A O 1
ATOM 843 N N . GLU A 1 106 ? 52.150 31.896 -53.116 1.00 89.38 106 GLU A N 1
ATOM 844 C CA . GLU A 1 106 ? 52.679 31.676 -54.466 1.00 89.38 106 GLU A CA 1
ATOM 845 C C . GLU A 1 106 ? 54.146 31.236 -54.434 1.00 89.38 106 GLU A C 1
ATOM 847 O O . GLU A 1 106 ? 54.529 30.265 -55.096 1.00 89.38 106 GLU A O 1
ATOM 852 N N . THR A 1 107 ? 54.959 31.883 -53.594 1.00 89.62 107 THR A N 1
ATOM 853 C CA . THR A 1 107 ? 56.355 31.496 -53.379 1.00 89.62 107 THR A CA 1
ATOM 854 C C . THR A 1 107 ? 56.436 30.084 -52.811 1.00 89.62 107 THR A C 1
ATOM 856 O O . THR A 1 107 ? 57.155 29.242 -53.357 1.00 89.62 107 THR A O 1
ATOM 859 N N . LEU A 1 108 ? 55.645 29.776 -51.777 1.00 90.50 108 LEU A N 1
ATOM 860 C CA . LEU A 1 108 ? 55.563 28.424 -51.216 1.00 90.50 108 LEU A CA 1
ATOM 861 C C . LEU A 1 108 ? 55.122 27.405 -52.274 1.00 90.50 108 LEU A C 1
ATOM 863 O O . LEU A 1 108 ? 55.744 26.351 -52.408 1.00 90.50 108 LEU A O 1
ATOM 867 N N . TYR A 1 109 ? 54.108 27.726 -53.078 1.00 91.88 109 TYR A N 1
ATOM 868 C CA . TYR A 1 109 ? 53.651 26.857 -54.157 1.00 91.88 109 TYR A CA 1
ATOM 869 C C . TYR A 1 109 ? 54.780 26.567 -55.154 1.00 91.88 109 TYR A C 1
ATOM 871 O O . TYR A 1 109 ? 55.055 25.403 -55.437 1.00 91.88 109 TYR A O 1
ATOM 879 N N . SER A 1 110 ? 55.498 27.587 -55.631 1.00 90.50 110 SER A N 1
ATOM 880 C CA . SER A 1 110 ? 56.587 27.416 -56.605 1.00 90.50 110 SER A CA 1
ATOM 881 C C . SER A 1 110 ? 57.753 26.557 -56.081 1.00 90.50 110 SER A C 1
ATOM 883 O O . SER A 1 110 ? 58.330 25.758 -56.833 1.00 90.50 110 SER A O 1
ATOM 885 N N . LEU A 1 111 ? 58.069 26.672 -54.785 1.00 89.62 111 LEU A N 1
ATOM 886 C CA . LEU A 1 111 ? 59.125 25.908 -54.118 1.00 89.62 111 LEU A CA 1
ATOM 887 C C . LEU A 1 111 ? 58.715 24.447 -53.901 1.00 89.62 111 LEU A C 1
ATOM 889 O O . LEU A 1 111 ? 59.482 23.533 -54.213 1.00 89.62 111 LEU A O 1
ATOM 893 N N . PHE A 1 112 ? 57.502 24.220 -53.393 1.00 91.62 112 PHE A N 1
ATOM 894 C CA . PHE A 1 112 ? 57.040 22.901 -52.962 1.00 91.62 112 PHE A CA 1
ATOM 895 C C . PHE A 1 112 ? 56.425 22.059 -54.086 1.00 91.62 112 PHE A C 1
ATOM 897 O O . PHE A 1 112 ? 56.487 20.828 -54.034 1.00 91.62 112 PHE A O 1
ATOM 904 N N . ARG A 1 113 ? 55.897 22.686 -55.148 1.00 91.19 113 ARG A N 1
ATOM 905 C CA . ARG A 1 113 ? 55.216 21.993 -56.256 1.00 91.19 113 ARG A CA 1
ATOM 906 C C . ARG A 1 113 ? 56.118 21.013 -57.004 1.00 91.19 113 ARG A C 1
ATOM 908 O O . ARG A 1 113 ? 55.628 20.035 -57.564 1.00 91.19 113 ARG A O 1
ATOM 915 N N . ARG A 1 114 ? 57.434 21.243 -56.998 1.00 87.25 114 ARG A N 1
ATOM 916 C CA . ARG A 1 114 ? 58.421 20.385 -57.678 1.00 87.25 114 ARG A CA 1
ATOM 917 C C . ARG A 1 114 ? 58.516 18.981 -57.073 1.00 87.25 114 ARG A C 1
ATOM 919 O O . ARG A 1 114 ? 58.900 18.052 -57.774 1.00 87.25 114 ARG A O 1
ATOM 926 N N . PHE A 1 115 ? 58.146 18.821 -55.802 1.00 88.69 115 PHE A N 1
ATOM 927 C CA . PHE A 1 115 ? 58.240 17.548 -55.082 1.00 88.69 115 PHE A CA 1
ATOM 928 C C . PHE A 1 115 ? 56.964 16.706 -55.166 1.00 88.69 115 PHE A C 1
ATOM 930 O O . PHE A 1 115 ? 57.006 15.510 -54.889 1.00 88.69 115 PHE A O 1
ATOM 937 N N . GLY A 1 116 ? 55.836 17.298 -55.569 1.00 88.44 116 GLY A N 1
ATOM 938 C CA . GLY A 1 116 ? 54.586 16.567 -55.737 1.00 88.44 116 GLY A CA 1
ATOM 939 C C . GLY A 1 116 ? 53.343 17.445 -55.785 1.00 88.44 116 GLY A C 1
ATOM 940 O O . GLY A 1 116 ? 53.405 18.676 -55.824 1.00 88.44 116 GLY A O 1
ATOM 941 N N . LYS A 1 117 ? 52.173 16.797 -55.802 1.00 90.44 117 LYS A N 1
ATOM 942 C CA . LYS A 1 117 ? 50.890 17.504 -55.887 1.00 90.44 117 LYS A CA 1
ATOM 943 C C . LYS A 1 117 ? 50.540 18.097 -54.520 1.00 90.44 117 LYS A C 1
ATOM 945 O O . LYS A 1 117 ? 50.250 17.357 -53.583 1.00 90.44 117 LYS A O 1
ATOM 950 N N . ILE A 1 118 ? 50.531 19.424 -54.438 1.00 92.69 118 ILE A N 1
ATOM 951 C CA . ILE A 1 118 ? 50.014 20.171 -53.286 1.00 92.69 118 ILE A CA 1
ATOM 952 C C . ILE A 1 118 ? 48.481 20.148 -53.336 1.00 92.69 118 ILE A C 1
ATOM 954 O O . ILE A 1 118 ? 47.894 20.379 -54.395 1.00 92.69 118 ILE A O 1
ATOM 958 N N . SER A 1 119 ? 47.862 19.819 -52.207 1.00 89.94 119 SER A N 1
ATOM 959 C CA . SER A 1 119 ? 46.417 19.846 -51.982 1.00 89.94 119 SER A CA 1
ATOM 960 C C . SER A 1 119 ? 45.958 21.232 -51.538 1.00 89.94 119 SER A C 1
ATOM 962 O O . SER A 1 119 ? 44.994 21.745 -52.090 1.00 89.94 119 SER A O 1
ATOM 964 N N . GLU A 1 120 ? 46.649 21.832 -50.565 1.00 90.31 120 GLU A N 1
ATOM 965 C CA . GLU A 1 120 ? 46.275 23.119 -49.968 1.00 90.31 120 GLU A CA 1
ATOM 966 C C . GLU A 1 120 ? 47.502 23.799 -49.336 1.00 90.31 120 GLU A C 1
ATOM 968 O O . GLU A 1 120 ? 48.416 23.118 -48.862 1.00 90.31 120 GLU A O 1
ATOM 973 N N . ILE A 1 121 ? 47.531 25.135 -49.339 1.00 91.94 121 ILE A N 1
ATOM 974 C CA . ILE A 1 121 ? 48.490 25.941 -48.573 1.00 91.94 121 ILE A CA 1
ATOM 975 C C . ILE A 1 121 ? 47.680 26.868 -47.674 1.00 91.94 121 ILE A C 1
ATOM 977 O O . ILE A 1 121 ? 46.864 27.642 -48.164 1.00 91.94 121 ILE A O 1
ATOM 981 N N . THR A 1 122 ? 47.910 26.799 -46.367 1.00 90.62 122 THR A N 1
ATOM 982 C CA . THR A 1 122 ? 47.215 27.635 -45.383 1.00 90.62 122 THR A CA 1
ATOM 983 C C . THR A 1 122 ? 48.241 28.483 -44.648 1.00 90.62 122 THR A C 1
ATOM 985 O O . THR A 1 122 ? 49.052 27.957 -43.884 1.00 90.62 122 THR A O 1
ATOM 988 N N . SER A 1 123 ? 48.220 29.794 -44.873 1.00 89.50 123 SER A N 1
ATOM 989 C CA . SER A 1 123 ? 49.028 30.737 -44.092 1.00 89.50 123 SER A CA 1
ATOM 990 C C . SER A 1 123 ? 48.448 30.897 -42.688 1.00 89.50 123 SER A C 1
ATOM 992 O O . SER A 1 123 ? 47.240 30.758 -42.484 1.00 89.50 123 SER A O 1
ATOM 994 N N . GLN A 1 124 ? 49.304 31.191 -41.714 1.00 87.56 124 GLN A N 1
ATOM 995 C CA . GLN A 1 124 ? 48.857 31.553 -40.376 1.00 87.56 124 GLN A CA 1
ATOM 996 C C . GLN A 1 124 ? 47.961 32.813 -40.429 1.00 87.56 124 GLN A C 1
ATOM 998 O O . GLN A 1 124 ? 48.255 33.733 -41.193 1.00 87.56 124 GLN A O 1
ATOM 1003 N N . PRO A 1 125 ? 46.867 32.880 -39.644 1.00 86.44 125 PRO A N 1
ATOM 1004 C CA . PRO A 1 125 ? 46.032 34.076 -39.566 1.00 86.44 125 PRO A CA 1
ATOM 1005 C C . PRO A 1 125 ? 46.838 35.308 -39.141 1.00 86.44 125 PRO A C 1
ATOM 1007 O O . PRO A 1 125 ? 47.700 35.212 -38.266 1.00 86.44 125 PRO A O 1
ATOM 1010 N N . TRP A 1 126 ? 46.521 36.469 -39.720 1.00 74.75 126 TRP A N 1
ATOM 1011 C CA . TRP A 1 126 ? 47.270 37.714 -39.506 1.00 74.75 126 TRP A CA 1
ATOM 1012 C C . TRP A 1 126 ? 47.270 38.203 -38.046 1.00 74.75 126 TRP A C 1
ATOM 1014 O O . TRP A 1 126 ? 48.195 38.909 -37.654 1.00 74.75 126 TRP A O 1
ATOM 1024 N N . ASP A 1 127 ? 46.276 37.815 -37.236 1.00 81.31 127 ASP A N 1
ATOM 1025 C CA . ASP A 1 127 ? 46.158 38.210 -35.820 1.00 81.31 127 ASP A CA 1
ATOM 1026 C C . ASP A 1 127 ? 46.970 37.323 -34.852 1.00 81.31 127 ASP A C 1
ATOM 1028 O O . ASP A 1 127 ? 47.053 37.594 -33.649 1.00 81.31 127 ASP A O 1
ATOM 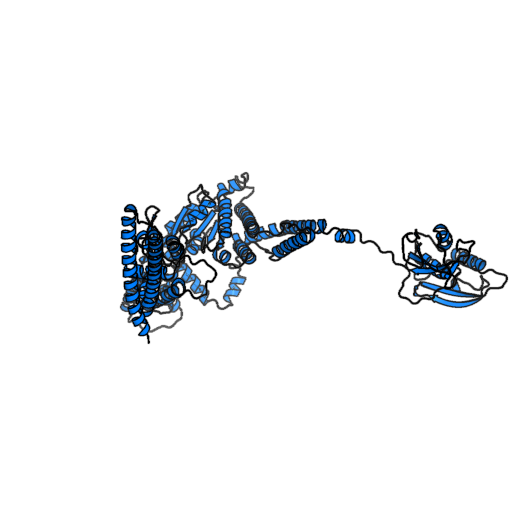1032 N N . SER A 1 128 ? 47.562 36.240 -35.365 1.00 80.75 128 SER A N 1
ATOM 1033 C CA . SER A 1 128 ? 48.110 35.186 -34.523 1.00 80.75 128 SER A CA 1
ATOM 1034 C C . SER A 1 128 ? 49.412 35.615 -33.845 1.00 80.75 128 SER A C 1
ATOM 1036 O O . SER A 1 128 ? 50.393 35.967 -34.496 1.00 80.75 128 SER A O 1
ATOM 1038 N N . LYS A 1 129 ? 49.468 35.489 -32.515 1.00 80.69 129 LYS A N 1
ATOM 1039 C CA . LYS A 1 129 ? 50.644 35.841 -31.692 1.00 80.69 129 LYS A CA 1
ATOM 1040 C C . LYS A 1 129 ? 51.745 34.767 -31.656 1.00 80.69 129 LYS A C 1
ATOM 1042 O O . LYS A 1 129 ? 52.695 34.892 -30.887 1.00 80.69 129 LYS A O 1
ATOM 1047 N N . VAL A 1 130 ? 51.614 33.681 -32.422 1.00 82.00 130 VAL A N 1
ATOM 1048 C CA . VAL A 1 130 ? 52.555 32.548 -32.369 1.00 82.00 130 VAL A CA 1
ATOM 1049 C C . VAL A 1 130 ? 53.763 32.824 -33.268 1.00 82.00 130 VAL A C 1
ATOM 1051 O O . VAL A 1 130 ? 53.612 32.923 -34.484 1.00 82.00 130 VAL A O 1
ATOM 1054 N N . LEU A 1 131 ? 54.954 32.908 -32.664 1.00 81.88 131 LEU A N 1
ATOM 1055 C CA . LEU A 1 131 ? 56.253 33.052 -33.333 1.00 81.88 131 LEU A CA 1
ATOM 1056 C C . LEU A 1 131 ? 57.095 31.766 -33.165 1.00 81.88 131 LEU A C 1
ATOM 1058 O O . LEU A 1 131 ? 57.011 31.134 -32.109 1.00 81.88 131 LEU A O 1
ATOM 1062 N N . PRO A 1 132 ? 57.940 31.375 -34.139 1.00 86.12 132 PRO A N 1
ATOM 1063 C CA . PRO A 1 132 ? 58.106 31.968 -35.469 1.00 86.12 132 PRO A CA 1
ATOM 1064 C C . PRO A 1 132 ? 56.855 31.796 -36.339 1.00 86.12 132 PRO A C 1
ATOM 1066 O O . PRO A 1 132 ? 56.123 30.813 -36.191 1.00 86.12 132 PRO A O 1
ATOM 1069 N N . LYS A 1 133 ? 56.628 32.752 -37.249 1.00 88.62 133 LYS A N 1
ATOM 1070 C CA . LYS A 1 133 ? 55.517 32.685 -38.204 1.00 88.62 133 LYS A CA 1
ATOM 1071 C C . LYS A 1 133 ? 55.615 31.423 -39.053 1.00 88.62 133 LYS A C 1
ATOM 1073 O O . LYS A 1 133 ? 56.718 30.981 -39.386 1.00 88.62 133 LYS A O 1
ATOM 1078 N N . TYR A 1 134 ? 54.474 30.849 -39.415 1.00 92.31 134 TYR A N 1
ATOM 1079 C CA . TYR A 1 134 ? 54.450 29.594 -40.157 1.00 92.31 134 TYR A CA 1
ATOM 1080 C C . TYR A 1 134 ? 53.329 29.512 -41.191 1.00 92.31 134 TYR A C 1
ATOM 1082 O O . TYR A 1 134 ? 52.363 30.267 -41.171 1.00 92.31 134 TYR A O 1
ATOM 1090 N N . ALA A 1 135 ? 53.460 28.553 -42.098 1.00 92.75 135 ALA A N 1
ATOM 1091 C CA . ALA A 1 135 ? 52.423 28.162 -43.038 1.00 92.75 135 ALA A CA 1
ATOM 1092 C C . ALA A 1 135 ? 52.315 26.635 -43.093 1.00 92.75 135 ALA A C 1
ATOM 1094 O O . ALA A 1 135 ? 53.303 25.913 -42.927 1.00 92.75 135 ALA A O 1
ATOM 1095 N N . TYR A 1 136 ? 51.110 26.137 -43.342 1.00 93.44 136 TYR A N 1
ATOM 1096 C CA . TYR A 1 136 ? 50.857 24.730 -43.614 1.00 93.44 136 TYR A CA 1
ATOM 1097 C C . TYR A 1 136 ? 50.894 24.463 -45.111 1.00 93.44 136 TYR A C 1
ATOM 1099 O O . TYR A 1 136 ? 50.247 25.163 -45.885 1.00 93.44 136 TYR A O 1
ATOM 1107 N N . VAL A 1 137 ? 51.622 23.422 -45.510 1.00 93.88 137 VAL A N 1
ATOM 1108 C CA . VAL A 1 137 ? 51.626 22.897 -46.878 1.00 93.88 137 VAL A CA 1
ATOM 1109 C C . VAL A 1 137 ? 51.141 21.455 -46.834 1.00 93.88 137 VAL A C 1
ATOM 1111 O O . VAL A 1 137 ? 51.823 20.569 -46.310 1.00 93.88 137 VAL A O 1
ATOM 1114 N N . ASP A 1 138 ? 49.962 21.221 -47.397 1.00 91.94 138 ASP A N 1
ATOM 1115 C CA . ASP A 1 138 ? 49.331 19.910 -47.449 1.00 91.94 138 ASP A CA 1
ATOM 1116 C C . ASP A 1 138 ? 49.625 19.248 -48.790 1.00 91.94 138 ASP A C 1
ATOM 1118 O O . ASP A 1 138 ? 49.200 19.721 -49.840 1.00 91.94 138 ASP A O 1
ATOM 1122 N N . PHE A 1 139 ? 50.316 18.112 -48.776 1.00 92.94 139 PHE A N 1
ATOM 1123 C CA . PHE A 1 139 ? 50.544 17.295 -49.967 1.00 92.94 139 PHE A CA 1
ATOM 1124 C C . PHE A 1 139 ? 49.430 16.266 -50.161 1.00 92.94 139 PHE A C 1
ATOM 1126 O O . PHE A 1 139 ? 48.805 15.804 -49.208 1.00 92.94 139 PHE A O 1
ATOM 1133 N N . GLY A 1 140 ? 49.190 15.863 -51.409 1.00 88.12 140 GLY A N 1
ATOM 1134 C CA . GLY A 1 140 ? 48.271 14.765 -51.725 1.00 88.12 140 GLY A CA 1
ATOM 1135 C C . GLY A 1 140 ? 48.787 13.405 -51.246 1.00 88.12 140 GLY A C 1
ATOM 1136 O O . GLY A 1 140 ? 47.998 12.523 -50.912 1.00 88.12 140 GLY A O 1
ATOM 1137 N N . PHE A 1 141 ? 50.111 13.237 -51.162 1.00 88.56 141 PHE A N 1
ATOM 1138 C CA . PHE A 1 141 ? 50.751 12.007 -50.703 1.00 88.56 141 PHE A CA 1
ATOM 1139 C C . PHE A 1 141 ? 51.839 12.289 -49.664 1.00 88.56 141 PHE A C 1
ATOM 1141 O O . PHE A 1 141 ? 52.629 13.218 -49.806 1.00 88.56 141 PHE A O 1
ATOM 1148 N N . VAL A 1 142 ? 51.940 11.419 -48.653 1.00 89.56 142 VAL A N 1
ATOM 1149 C CA . VAL A 1 142 ? 52.940 11.531 -47.572 1.00 89.56 142 VAL A CA 1
ATOM 1150 C C . VAL A 1 142 ? 54.376 11.496 -48.108 1.00 89.56 142 VAL A C 1
ATOM 1152 O O . VAL A 1 142 ? 55.227 12.218 -47.609 1.00 89.56 142 VAL A O 1
ATOM 1155 N N . ARG A 1 143 ? 54.660 10.719 -49.162 1.00 87.88 143 ARG A N 1
ATOM 1156 C CA . ARG A 1 143 ? 56.008 10.645 -49.762 1.00 87.88 143 ARG A CA 1
ATOM 1157 C C . ARG A 1 143 ? 56.474 11.975 -50.361 1.00 87.88 143 ARG A C 1
ATOM 1159 O O . ARG A 1 143 ? 57.658 12.278 -50.304 1.00 87.88 143 ARG A O 1
ATOM 1166 N N . ASP A 1 144 ? 55.543 12.747 -50.919 1.00 91.06 144 ASP A N 1
ATOM 1167 C CA . ASP A 1 144 ? 55.841 14.028 -51.551 1.00 91.06 144 ASP A CA 1
ATOM 1168 C C . ASP A 1 144 ? 56.192 15.039 -50.445 1.00 91.06 144 ASP A C 1
ATOM 1170 O O . ASP A 1 144 ? 57.166 15.781 -50.562 1.00 91.06 144 ASP A O 1
ATOM 1174 N N . ALA A 1 145 ? 55.477 14.969 -49.312 1.00 91.62 145 ALA A N 1
ATOM 1175 C CA . ALA A 1 145 ? 55.799 15.718 -48.101 1.00 91.62 145 ALA A CA 1
ATOM 1176 C C . ALA A 1 145 ? 57.150 15.302 -47.489 1.00 91.62 145 ALA A C 1
ATOM 1178 O O . ALA A 1 145 ? 57.934 16.163 -47.095 1.00 91.62 145 ALA A O 1
ATOM 1179 N N . ILE A 1 146 ? 57.450 13.998 -47.452 1.00 91.06 146 ILE A N 1
ATOM 1180 C CA . ILE A 1 146 ? 58.750 13.467 -47.009 1.00 91.06 146 ILE A CA 1
ATOM 1181 C C . ILE A 1 146 ? 59.878 14.017 -47.887 1.00 91.06 146 ILE A C 1
ATOM 1183 O O . ILE A 1 146 ? 60.881 14.510 -47.371 1.00 91.06 146 ILE A O 1
ATOM 1187 N N . MET A 1 147 ? 59.713 13.960 -49.212 1.00 89.44 147 MET A N 1
ATOM 1188 C CA . MET A 1 147 ? 60.710 14.444 -50.165 1.00 89.44 147 MET A CA 1
ATOM 1189 C C . MET A 1 147 ? 60.922 15.953 -50.020 1.00 89.44 147 MET A C 1
ATOM 1191 O O . MET A 1 147 ? 62.059 16.405 -49.894 1.00 89.44 147 MET A O 1
ATOM 1195 N N . ALA A 1 148 ? 59.833 16.724 -49.970 1.00 91.88 148 ALA A N 1
ATOM 1196 C CA . ALA A 1 148 ? 59.867 18.164 -49.758 1.00 91.88 148 ALA A CA 1
ATOM 1197 C C . ALA A 1 148 ? 60.572 18.536 -48.449 1.00 91.88 148 ALA A C 1
ATOM 1199 O O . ALA A 1 148 ? 61.466 19.380 -48.455 1.00 91.88 148 ALA A O 1
ATOM 1200 N N . ARG A 1 149 ? 60.220 17.873 -47.339 1.00 91.38 149 ARG A N 1
ATOM 1201 C CA . ARG A 1 149 ? 60.861 18.082 -46.039 1.00 91.38 149 ARG A CA 1
ATOM 1202 C C . ARG A 1 149 ? 62.357 17.809 -46.116 1.00 91.38 149 ARG A C 1
ATOM 1204 O O . ARG A 1 149 ? 63.152 18.665 -45.750 1.00 91.38 149 ARG A O 1
ATOM 1211 N N . ASN A 1 150 ? 62.742 16.638 -46.607 1.00 90.25 150 ASN A N 1
ATOM 1212 C CA . ASN A 1 150 ? 64.136 16.210 -46.596 1.00 90.25 150 ASN A CA 1
ATOM 1213 C C . ASN A 1 150 ? 65.019 16.999 -47.577 1.00 90.25 150 ASN A C 1
ATOM 1215 O O . ASN A 1 150 ? 66.212 17.140 -47.317 1.00 90.25 150 ASN A O 1
ATOM 1219 N N . CYS A 1 151 ? 64.454 17.558 -48.654 1.00 90.56 151 CYS A N 1
ATOM 1220 C CA . CYS A 1 151 ? 65.207 18.356 -49.626 1.00 90.56 151 CYS A CA 1
ATOM 1221 C C . CYS A 1 151 ? 65.281 19.853 -49.284 1.00 90.56 151 CYS A C 1
ATOM 1223 O O . CYS A 1 151 ? 66.295 20.489 -49.581 1.00 90.56 151 CYS A O 1
ATOM 1225 N N . LEU A 1 152 ? 64.221 20.426 -48.697 1.00 91.69 152 LEU A N 1
ATOM 1226 C CA . LEU A 1 152 ? 64.109 21.870 -48.442 1.00 91.69 152 LEU A CA 1
ATOM 1227 C C . LEU A 1 152 ? 64.301 22.278 -46.978 1.00 91.69 152 LEU A C 1
ATOM 1229 O O . LEU A 1 152 ? 64.401 23.474 -46.704 1.00 91.69 152 LEU A O 1
ATOM 1233 N N . HIS A 1 153 ? 64.379 21.344 -46.026 1.00 90.50 153 HIS A N 1
ATOM 1234 C CA . HIS A 1 153 ? 64.650 21.719 -44.640 1.00 90.50 153 HIS A CA 1
ATOM 1235 C C . HIS A 1 153 ? 65.986 22.470 -44.539 1.00 90.50 153 HIS A C 1
ATOM 1237 O O . HIS A 1 153 ? 67.010 22.026 -45.050 1.00 90.50 153 HIS A O 1
ATOM 1243 N N . GLY A 1 154 ? 65.976 23.633 -43.890 1.00 86.81 154 GLY A N 1
ATOM 1244 C CA . GLY A 1 154 ? 67.147 24.493 -43.750 1.00 86.81 154 GLY A CA 1
ATOM 1245 C C . GLY A 1 154 ? 67.564 25.222 -45.030 1.00 86.81 154 GLY A C 1
ATOM 1246 O O . GLY A 1 154 ? 68.640 25.814 -45.035 1.00 86.81 154 GLY A O 1
ATOM 1247 N N . PHE A 1 155 ? 66.756 25.186 -46.093 1.00 90.50 155 PHE A N 1
ATOM 1248 C CA . PHE A 1 155 ? 66.974 25.988 -47.296 1.00 90.50 155 PHE A CA 1
ATOM 1249 C C . PHE A 1 155 ? 66.773 27.476 -46.984 1.00 90.50 155 PHE A C 1
ATOM 1251 O O . PHE A 1 155 ? 65.810 27.842 -46.305 1.00 90.50 155 PHE A O 1
ATOM 1258 N N . VAL A 1 156 ? 67.688 28.316 -47.470 1.00 88.88 156 VAL A N 1
ATOM 1259 C CA . VAL A 1 156 ? 67.618 29.775 -47.331 1.00 88.88 156 VAL A CA 1
ATOM 1260 C C . VAL A 1 156 ? 67.080 30.352 -48.634 1.00 88.88 156 VAL A C 1
ATOM 1262 O O . VAL A 1 156 ? 67.708 30.225 -49.683 1.00 88.88 156 VAL A O 1
ATOM 1265 N N . VAL A 1 157 ? 65.905 30.966 -48.560 1.00 86.62 157 VAL A N 1
ATOM 1266 C CA . VAL A 1 157 ? 65.262 31.646 -49.682 1.00 86.62 157 VAL A CA 1
ATOM 1267 C C . VAL A 1 157 ? 65.954 32.993 -49.881 1.00 86.62 157 VAL A C 1
ATOM 1269 O O . VAL A 1 157 ? 66.026 33.794 -48.949 1.00 86.62 157 VAL A O 1
ATOM 1272 N N . THR A 1 158 ? 66.502 33.214 -51.076 1.00 85.44 158 THR A N 1
ATOM 1273 C CA . THR A 1 158 ? 67.182 34.456 -51.471 1.00 85.44 158 THR A CA 1
ATOM 1274 C C . THR A 1 158 ? 66.179 35.567 -51.788 1.00 85.44 158 THR A C 1
ATOM 1276 O O . THR A 1 158 ? 64.983 35.309 -51.943 1.00 85.44 158 THR A O 1
ATOM 1279 N N . GLU A 1 159 ? 66.658 36.807 -51.906 1.00 81.12 159 GLU A N 1
ATOM 1280 C CA . GLU A 1 159 ? 65.827 37.975 -52.233 1.00 81.12 159 GLU A CA 1
ATOM 1281 C C . GLU A 1 159 ? 65.044 37.785 -53.546 1.00 81.12 159 GLU A C 1
ATOM 1283 O O . GLU A 1 159 ? 63.839 38.019 -53.576 1.00 81.12 159 GLU A O 1
ATOM 1288 N N . GLU A 1 160 ? 65.683 37.222 -54.578 1.00 78.38 160 GLU A N 1
ATOM 1289 C CA . GLU A 1 160 ? 65.067 36.893 -55.878 1.00 78.38 160 GLU A CA 1
ATOM 1290 C C . GLU A 1 160 ? 63.874 35.929 -55.777 1.00 78.38 160 GLU A C 1
ATOM 1292 O O . GLU A 1 160 ? 62.988 35.926 -56.628 1.00 78.38 160 GLU A O 1
ATOM 1297 N N . LEU A 1 161 ? 63.850 35.093 -54.737 1.00 77.38 161 LEU A N 1
ATOM 1298 C CA . LEU A 1 161 ? 62.806 34.099 -54.488 1.00 77.38 161 LEU A CA 1
ATOM 1299 C C . LEU A 1 161 ? 61.796 34.573 -53.428 1.00 77.38 161 LEU A C 1
ATOM 1301 O O . LEU A 1 161 ? 61.007 33.769 -52.937 1.00 77.38 161 LEU A O 1
ATOM 1305 N N . GLY A 1 162 ? 61.816 35.858 -53.057 1.00 77.56 162 GLY A N 1
ATOM 1306 C CA . GLY A 1 162 ? 60.887 36.452 -52.091 1.00 77.56 162 GLY A CA 1
ATOM 1307 C C . GLY A 1 162 ? 61.279 36.265 -50.621 1.00 77.56 162 GLY A C 1
ATOM 1308 O O . GLY A 1 162 ? 60.439 36.441 -49.746 1.00 77.56 162 GLY A O 1
ATOM 1309 N N . GLY A 1 163 ? 62.535 35.906 -50.330 1.00 75.56 163 GLY A N 1
ATOM 1310 C CA . GLY A 1 163 ? 63.033 35.643 -48.971 1.00 75.56 163 GLY A CA 1
ATOM 1311 C C . GLY A 1 163 ? 63.473 36.870 -48.162 1.00 75.56 163 GLY A C 1
ATOM 1312 O O . GLY A 1 163 ? 63.950 36.701 -47.038 1.00 75.56 163 GLY A O 1
ATOM 1313 N N . GLY A 1 164 ? 63.323 38.080 -48.712 1.00 80.19 164 GLY A N 1
ATOM 1314 C CA . GLY A 1 164 ? 63.765 39.343 -48.108 1.00 80.19 164 GLY A CA 1
ATOM 1315 C C . GLY A 1 164 ? 65.274 39.605 -48.230 1.00 80.19 164 GLY A C 1
ATOM 1316 O O . GLY A 1 164 ? 66.039 38.718 -48.605 1.00 80.19 164 GLY A O 1
ATOM 1317 N N . LYS A 1 165 ? 65.708 40.825 -47.876 1.00 75.56 165 LYS A N 1
ATOM 1318 C CA . LYS A 1 165 ? 67.108 41.296 -48.009 1.00 75.56 165 LYS A CA 1
ATOM 1319 C C . LYS A 1 165 ? 68.128 40.460 -47.220 1.00 75.56 165 LYS A C 1
ATOM 1321 O O . LYS A 1 165 ? 69.268 40.318 -47.642 1.00 75.56 165 LYS A O 1
ATOM 1326 N N . LEU A 1 166 ? 67.719 39.909 -46.074 1.00 75.25 166 LEU A N 1
ATOM 1327 C CA . LEU A 1 166 ? 68.573 39.106 -45.184 1.00 75.25 166 LEU A CA 1
ATOM 1328 C C . LEU A 1 166 ? 68.450 37.587 -45.440 1.00 75.25 166 LEU A C 1
ATOM 1330 O O . LEU A 1 166 ? 69.271 36.799 -44.966 1.00 75.25 166 LEU A O 1
ATOM 1334 N N . GLY A 1 167 ? 67.474 37.180 -46.259 1.00 83.00 167 GLY A N 1
ATOM 1335 C CA . GLY A 1 167 ? 67.155 35.788 -46.566 1.00 83.00 167 GLY A CA 1
ATOM 1336 C C . GLY A 1 167 ? 66.400 35.068 -45.443 1.00 83.00 167 GLY A C 1
ATOM 1337 O O . GLY A 1 167 ? 66.686 35.227 -44.258 1.00 83.00 167 GLY A O 1
ATOM 1338 N N . THR A 1 168 ? 65.445 34.215 -45.820 1.00 88.75 168 THR A N 1
ATOM 1339 C CA . THR A 1 168 ? 64.582 33.489 -44.871 1.00 88.75 168 THR A CA 1
ATOM 1340 C C . THR A 1 168 ? 64.872 31.991 -44.909 1.00 88.75 168 THR A C 1
ATOM 1342 O O . THR A 1 168 ? 64.835 31.370 -45.972 1.00 88.75 168 THR A O 1
ATOM 1345 N N . ARG A 1 169 ? 65.150 31.382 -43.750 1.00 90.25 169 ARG A N 1
ATOM 1346 C CA . ARG A 1 169 ? 65.418 29.945 -43.606 1.00 90.25 169 ARG A CA 1
ATOM 1347 C C . ARG A 1 169 ? 64.134 29.175 -43.307 1.00 90.25 169 ARG A C 1
ATOM 1349 O O . ARG A 1 169 ? 63.403 29.496 -42.374 1.00 90.25 169 ARG A O 1
ATOM 1356 N N . LEU A 1 170 ? 63.896 28.099 -44.056 1.00 91.38 170 LEU A N 1
ATOM 1357 C CA . LEU A 1 170 ? 62.727 27.236 -43.872 1.00 91.38 170 LEU A CA 1
ATOM 1358 C C . LEU A 1 170 ? 62.994 26.139 -42.836 1.00 91.38 170 LEU A C 1
ATOM 1360 O O . LEU A 1 170 ? 63.817 25.247 -43.065 1.00 91.38 170 LEU A O 1
ATOM 1364 N N . ARG A 1 171 ? 62.267 26.151 -41.713 1.00 91.50 171 ARG A N 1
ATOM 1365 C CA . ARG A 1 171 ? 62.269 25.049 -40.737 1.00 91.50 171 ARG A CA 1
ATOM 1366 C C . ARG A 1 171 ? 61.010 24.207 -40.913 1.00 91.50 171 ARG A C 1
ATOM 1368 O O . ARG A 1 171 ? 59.897 24.685 -40.749 1.00 91.50 171 ARG A O 1
ATOM 1375 N N . MET A 1 172 ? 61.193 22.937 -41.267 1.00 90.56 172 MET A N 1
ATOM 1376 C CA . MET A 1 172 ? 60.092 22.048 -41.652 1.00 90.56 172 MET A CA 1
ATOM 1377 C C . MET A 1 172 ? 59.837 20.939 -40.628 1.00 90.56 172 MET A C 1
ATOM 1379 O O . MET A 1 172 ? 60.756 20.186 -40.283 1.00 90.56 172 MET A O 1
ATOM 1383 N N . SER A 1 173 ? 58.579 20.777 -40.219 1.00 90.19 173 SER A N 1
ATOM 1384 C CA . SER A 1 173 ? 58.118 19.705 -39.326 1.00 90.19 173 SER A CA 1
ATOM 1385 C C . SER A 1 173 ? 56.821 19.054 -39.828 1.00 90.19 173 SER A C 1
ATOM 1387 O O . SER A 1 173 ? 56.067 19.669 -40.577 1.00 90.19 173 SER A O 1
ATOM 1389 N N . TYR A 1 174 ? 56.587 17.788 -39.466 1.00 90.19 174 TYR A N 1
ATOM 1390 C CA . TYR A 1 174 ? 55.324 17.098 -39.758 1.00 90.19 174 TYR A CA 1
ATOM 1391 C C . TYR A 1 174 ? 54.257 17.487 -38.732 1.00 90.19 174 TYR A C 1
ATOM 1393 O O . TYR A 1 174 ? 54.554 17.524 -37.537 1.00 90.19 174 TYR A O 1
ATOM 1401 N N . GLU A 1 175 ? 53.020 17.697 -39.183 1.00 87.25 175 GLU A N 1
ATOM 1402 C CA . GLU A 1 175 ? 51.877 17.961 -38.304 1.00 87.25 175 GLU A CA 1
ATOM 1403 C C . GLU A 1 175 ? 50.674 17.085 -38.674 1.00 87.25 175 GLU A C 1
ATOM 1405 O O . GLU A 1 175 ? 50.427 16.797 -39.846 1.00 87.25 175 GLU A O 1
ATOM 1410 N N . GLN A 1 176 ? 49.921 16.627 -37.673 1.00 79.62 176 GLN A N 1
ATOM 1411 C CA . GLN A 1 176 ? 48.738 15.801 -37.895 1.00 79.62 176 GLN A CA 1
ATOM 1412 C C . GLN A 1 176 ? 47.524 16.689 -38.189 1.00 79.62 176 GLN A C 1
ATOM 1414 O O . GLN A 1 176 ? 47.211 17.609 -37.438 1.00 79.62 176 GLN A O 1
ATOM 1419 N N . ARG A 1 177 ? 46.788 16.389 -39.264 1.00 70.94 177 ARG A N 1
ATOM 1420 C CA . ARG A 1 177 ? 45.494 17.030 -39.530 1.00 70.94 177 ARG A CA 1
ATOM 1421 C C . ARG A 1 177 ? 44.472 16.519 -38.511 1.00 70.94 177 ARG A C 1
ATOM 1423 O O . ARG A 1 177 ? 44.085 15.350 -38.575 1.00 70.94 177 ARG A O 1
ATOM 1430 N N . THR A 1 178 ? 44.023 17.375 -37.596 1.00 64.69 178 THR A N 1
ATOM 1431 C CA . THR A 1 178 ? 42.889 17.074 -36.716 1.00 64.69 178 THR A CA 1
ATOM 1432 C C . THR A 1 178 ? 41.646 16.877 -37.585 1.00 64.69 178 THR A C 1
ATOM 1434 O O . THR A 1 178 ? 41.255 17.750 -38.361 1.00 64.69 178 THR A O 1
ATOM 1437 N N . LYS A 1 179 ? 41.053 15.680 -37.542 1.00 60.12 179 LYS A N 1
ATOM 1438 C CA . LYS A 1 179 ? 39.751 15.438 -38.169 1.00 60.12 179 LYS A CA 1
ATOM 1439 C C . LYS A 1 179 ? 38.689 15.873 -37.156 1.00 60.12 179 LYS A C 1
ATOM 1441 O O . LYS A 1 179 ? 38.641 15.259 -36.094 1.00 60.12 179 LYS A O 1
ATOM 1446 N N . PRO A 1 180 ? 37.865 16.896 -37.431 1.00 56.12 180 PRO A N 1
ATOM 1447 C CA . PRO A 1 180 ? 36.799 17.270 -36.511 1.00 56.12 180 PRO A CA 1
ATOM 1448 C C . PRO A 1 180 ? 35.764 16.141 -36.470 1.00 56.12 180 PRO A C 1
ATOM 1450 O O . PRO A 1 180 ? 35.193 15.770 -37.502 1.00 56.12 180 PRO A O 1
ATOM 1453 N N . HIS A 1 181 ? 35.522 15.570 -35.291 1.00 60.94 181 HIS A N 1
ATOM 1454 C CA . HIS A 1 181 ? 34.443 14.612 -35.084 1.00 60.94 181 HIS A CA 1
ATOM 1455 C C . HIS A 1 181 ? 33.129 15.387 -34.966 1.00 60.94 181 HIS A C 1
ATOM 1457 O O . HIS A 1 181 ? 32.544 15.497 -33.898 1.00 60.94 181 HIS A O 1
ATOM 1463 N N . ARG A 1 182 ? 32.652 15.910 -36.099 1.00 61.28 182 ARG A N 1
ATOM 1464 C CA . ARG A 1 182 ? 31.561 16.894 -36.200 1.00 61.28 182 ARG A CA 1
ATOM 1465 C C . ARG A 1 182 ? 30.273 16.520 -35.446 1.00 61.28 182 ARG A C 1
ATOM 1467 O O . ARG A 1 182 ? 29.568 17.410 -34.995 1.00 61.28 182 ARG A O 1
ATOM 1474 N N . ILE A 1 183 ? 29.975 15.226 -35.296 1.00 64.81 183 ILE A N 1
ATOM 1475 C CA . ILE A 1 183 ? 28.813 14.725 -34.537 1.00 64.81 183 ILE A CA 1
ATOM 1476 C C . ILE A 1 183 ? 29.081 14.755 -33.027 1.00 64.81 183 ILE A C 1
ATOM 1478 O O . ILE A 1 183 ? 28.233 15.215 -32.272 1.00 64.81 183 ILE A O 1
ATOM 1482 N N . TRP A 1 184 ? 30.260 14.311 -32.587 1.00 70.62 184 TRP A N 1
ATOM 1483 C CA . TRP A 1 184 ? 30.654 14.357 -31.177 1.00 70.62 184 TRP A CA 1
ATOM 1484 C C . TRP A 1 184 ? 30.831 15.795 -30.695 1.00 70.62 184 TRP A C 1
ATOM 1486 O O . TRP A 1 184 ? 30.348 16.134 -29.619 1.00 70.62 184 TRP A O 1
ATOM 1496 N N . ASP A 1 185 ? 31.417 16.653 -31.532 1.00 70.75 185 ASP A N 1
ATOM 1497 C CA . ASP A 1 185 ? 31.548 18.083 -31.258 1.00 70.75 185 ASP A CA 1
ATOM 1498 C C . ASP A 1 185 ? 30.166 18.751 -31.177 1.00 70.75 185 ASP A C 1
ATOM 1500 O O . ASP A 1 185 ? 29.926 19.574 -30.301 1.00 70.75 185 ASP A O 1
ATOM 1504 N N . TRP A 1 186 ? 29.213 18.379 -32.038 1.00 72.19 186 TRP A N 1
ATOM 1505 C CA . TRP A 1 186 ? 27.847 18.907 -31.961 1.00 72.19 186 TRP A CA 1
ATOM 1506 C C . TRP A 1 186 ? 27.094 18.414 -30.714 1.00 72.19 186 TRP A C 1
ATOM 1508 O O . TRP A 1 186 ? 26.459 19.216 -30.032 1.00 72.19 186 TRP A O 1
ATOM 1518 N N . ILE A 1 187 ? 27.217 17.126 -30.366 1.00 72.25 187 ILE A N 1
ATOM 1519 C CA . ILE A 1 187 ? 26.620 16.544 -29.152 1.00 72.25 187 ILE A CA 1
ATOM 1520 C C . ILE A 1 187 ? 27.171 17.222 -27.891 1.00 72.25 187 ILE A C 1
ATOM 1522 O O . ILE A 1 187 ? 26.397 17.589 -27.007 1.00 72.25 187 ILE A O 1
ATOM 1526 N N . ALA A 1 188 ? 28.489 17.427 -27.824 1.00 74.12 188 ALA A N 1
ATOM 1527 C CA . ALA A 1 188 ? 29.146 18.071 -26.691 1.00 74.12 188 ALA A CA 1
ATOM 1528 C C . ALA A 1 188 ? 28.781 19.560 -26.564 1.00 74.12 188 ALA A C 1
ATOM 1530 O O . ALA A 1 188 ? 28.667 20.070 -25.451 1.00 74.12 188 ALA A O 1
ATOM 1531 N N . ASN A 1 189 ? 28.551 20.248 -27.687 1.00 78.56 189 ASN A N 1
ATOM 1532 C CA . ASN A 1 189 ? 28.270 21.685 -27.703 1.00 78.56 189 ASN A CA 1
ATOM 1533 C C . ASN A 1 189 ? 26.774 22.041 -27.571 1.00 78.56 189 ASN A C 1
ATOM 1535 O O . ASN A 1 189 ? 26.452 23.201 -27.309 1.00 78.56 189 ASN A O 1
ATOM 1539 N N . HIS A 1 190 ? 25.850 21.077 -27.690 1.00 77.50 190 HIS A N 1
ATOM 1540 C CA . HIS A 1 190 ? 24.402 21.309 -27.543 1.00 77.50 190 HIS A CA 1
ATOM 1541 C C . HIS A 1 190 ? 23.709 20.406 -26.498 1.00 77.50 190 HIS A C 1
ATOM 1543 O O . HIS A 1 190 ? 22.666 19.805 -26.788 1.00 77.50 190 HIS A O 1
ATOM 1549 N N . PRO A 1 191 ? 24.187 20.361 -25.237 1.00 73.81 191 PRO A N 1
ATOM 1550 C CA . PRO A 1 191 ? 23.591 19.520 -24.192 1.00 73.81 191 PRO A CA 1
ATOM 1551 C C . PRO A 1 191 ? 22.116 19.860 -23.908 1.00 73.81 191 PRO A C 1
ATOM 1553 O O . PRO A 1 191 ? 21.339 18.978 -23.551 1.00 73.81 191 PRO A O 1
ATOM 1556 N N . ARG A 1 192 ? 21.701 21.114 -24.148 1.00 70.62 192 ARG A N 1
ATOM 1557 C CA . ARG A 1 192 ? 20.318 21.599 -23.962 1.00 70.62 192 ARG A CA 1
ATOM 1558 C C . ARG A 1 192 ? 19.281 20.912 -24.855 1.00 70.62 192 ARG A C 1
ATOM 1560 O O . ARG A 1 192 ? 18.114 20.877 -24.491 1.00 70.62 192 ARG A O 1
ATOM 1567 N N . ILE A 1 193 ? 19.690 20.398 -26.014 1.00 77.81 193 ILE A N 1
ATOM 1568 C CA . ILE A 1 193 ? 18.793 19.725 -26.969 1.00 77.81 193 ILE A CA 1
ATOM 1569 C C . ILE A 1 193 ? 18.973 18.212 -26.863 1.00 77.81 193 ILE A C 1
ATOM 1571 O O . ILE A 1 193 ? 17.999 17.464 -26.840 1.00 77.81 193 ILE A O 1
ATOM 1575 N N . VAL A 1 194 ? 20.223 17.757 -26.758 1.00 80.94 194 VAL A N 1
ATOM 1576 C CA . VAL A 1 194 ? 20.540 16.329 -26.798 1.00 80.94 194 VAL A CA 1
ATOM 1577 C C . VAL A 1 194 ? 20.051 15.595 -25.551 1.00 80.94 194 VAL A C 1
ATOM 1579 O O . VAL A 1 194 ? 19.502 14.507 -25.692 1.00 80.94 194 VAL A O 1
ATOM 1582 N N . ILE A 1 195 ? 20.190 16.174 -24.350 1.00 76.44 195 ILE A N 1
ATOM 1583 C CA . ILE A 1 195 ? 19.777 15.498 -23.108 1.00 76.44 195 ILE A CA 1
ATOM 1584 C C . ILE A 1 195 ? 18.255 15.250 -23.087 1.00 76.44 195 ILE A C 1
ATOM 1586 O O . ILE A 1 195 ? 17.871 14.093 -22.917 1.00 76.44 195 ILE A O 1
ATOM 1590 N N . PRO A 1 196 ? 17.374 16.247 -23.332 1.00 74.38 196 PRO A N 1
ATOM 1591 C CA . PRO A 1 196 ? 15.931 15.999 -23.382 1.00 74.38 196 PRO A CA 1
ATOM 1592 C C . PRO A 1 196 ? 15.513 15.005 -24.470 1.00 74.38 196 PRO A C 1
ATOM 1594 O O . PRO A 1 196 ? 14.685 14.137 -24.211 1.00 74.38 196 PRO A O 1
ATOM 1597 N N . VAL A 1 197 ? 16.102 15.085 -25.671 1.00 80.75 197 VAL A N 1
ATOM 1598 C CA . VAL A 1 197 ? 15.799 14.147 -26.769 1.00 80.75 197 VAL A CA 1
ATOM 1599 C C . VAL A 1 197 ? 16.217 12.724 -26.407 1.00 80.75 197 VAL A C 1
ATOM 1601 O O . VAL A 1 197 ? 15.466 11.784 -26.651 1.00 80.75 197 VAL A O 1
ATOM 1604 N N . LEU A 1 198 ? 17.387 12.551 -25.790 1.00 80.00 198 LEU A N 1
ATOM 1605 C CA . LEU A 1 198 ? 17.884 11.244 -25.371 1.00 80.00 198 LEU A CA 1
ATOM 1606 C C . LEU A 1 198 ? 17.016 10.648 -24.257 1.00 80.00 198 LEU A C 1
ATOM 1608 O O . LEU A 1 198 ? 16.673 9.470 -24.329 1.00 80.00 198 LEU A O 1
ATOM 1612 N N . VAL A 1 199 ? 16.598 11.455 -23.276 1.00 75.19 199 VAL A N 1
ATOM 1613 C CA . VAL A 1 199 ? 15.649 11.029 -22.233 1.00 75.19 199 VAL A CA 1
ATOM 1614 C C . VAL A 1 199 ? 14.305 10.639 -22.852 1.00 75.19 199 VAL A C 1
ATOM 1616 O O . VAL A 1 199 ? 13.802 9.561 -22.557 1.00 75.19 199 VAL A O 1
ATOM 1619 N N . ALA A 1 200 ? 13.752 11.448 -23.760 1.00 76.31 200 ALA A N 1
ATOM 1620 C CA . ALA A 1 200 ? 12.493 11.139 -24.439 1.00 76.31 200 ALA A CA 1
ATOM 1621 C C . ALA A 1 200 ? 12.572 9.836 -25.255 1.00 76.31 200 ALA A C 1
ATOM 1623 O O . ALA A 1 200 ? 11.652 9.021 -25.205 1.00 76.31 200 ALA A O 1
ATOM 1624 N N . LEU A 1 201 ? 13.684 9.607 -25.961 1.00 80.00 201 LEU A N 1
ATOM 1625 C CA . LEU A 1 201 ? 13.906 8.399 -26.757 1.00 80.00 201 LEU A CA 1
ATOM 1626 C C . LEU A 1 201 ? 14.073 7.163 -25.860 1.00 80.00 201 LEU A C 1
ATOM 1628 O O . LEU A 1 201 ? 13.460 6.133 -26.132 1.00 80.00 201 LEU A O 1
ATOM 1632 N N . LEU A 1 202 ? 14.826 7.268 -24.756 1.00 77.19 202 LEU A N 1
ATOM 1633 C CA . LEU A 1 202 ? 14.952 6.191 -23.768 1.00 77.19 202 LEU A CA 1
ATOM 1634 C C . LEU A 1 202 ? 13.609 5.860 -23.106 1.00 77.19 202 LEU A C 1
ATOM 1636 O O . LEU A 1 202 ? 13.261 4.683 -23.000 1.00 77.19 202 LEU A O 1
ATOM 1640 N N . THR A 1 203 ? 12.832 6.867 -22.701 1.00 73.12 203 THR A N 1
ATOM 1641 C CA . THR A 1 203 ? 11.500 6.667 -22.113 1.00 73.12 203 THR A CA 1
ATOM 1642 C C . THR A 1 203 ? 10.548 6.027 -23.122 1.00 73.12 203 THR A C 1
ATOM 1644 O O . THR A 1 203 ? 9.901 5.031 -22.799 1.00 73.12 203 THR A O 1
ATOM 1647 N N . GLY A 1 204 ? 10.516 6.525 -24.362 1.00 78.06 204 GLY A N 1
ATOM 1648 C CA . GLY A 1 204 ? 9.689 5.970 -25.435 1.00 78.06 204 GLY A CA 1
ATOM 1649 C C . GLY A 1 204 ? 10.043 4.518 -25.763 1.00 78.06 204 GLY A C 1
ATOM 1650 O O . GLY A 1 204 ? 9.160 3.665 -25.813 1.00 78.06 204 GLY A O 1
ATOM 1651 N N . LEU A 1 205 ? 11.335 4.204 -25.903 1.00 79.25 205 LEU A N 1
ATOM 1652 C CA . LEU A 1 205 ? 11.798 2.835 -26.144 1.00 79.25 205 LEU A CA 1
ATOM 1653 C C . LEU A 1 205 ? 11.451 1.904 -24.973 1.00 79.25 205 LEU A C 1
ATOM 1655 O O . LEU A 1 205 ? 11.058 0.759 -25.189 1.00 79.25 205 LEU A O 1
ATOM 1659 N N . THR A 1 206 ? 11.554 2.399 -23.737 1.00 77.25 206 THR A N 1
ATOM 1660 C CA . THR A 1 206 ? 11.205 1.627 -22.537 1.00 77.25 206 THR A CA 1
ATOM 1661 C C . THR A 1 206 ? 9.719 1.269 -22.527 1.00 77.25 206 THR A C 1
ATOM 1663 O O . THR A 1 206 ? 9.380 0.117 -22.281 1.00 77.25 206 THR A O 1
ATOM 1666 N N . VAL A 1 207 ? 8.833 2.219 -22.829 1.00 79.44 207 VAL A N 1
ATOM 1667 C CA . VAL A 1 207 ? 7.378 1.990 -22.912 1.00 79.44 207 VAL A CA 1
ATOM 1668 C C . VAL A 1 207 ? 7.050 0.957 -23.995 1.00 79.44 207 VAL A C 1
ATOM 1670 O O . VAL A 1 207 ? 6.401 -0.046 -23.712 1.00 79.44 207 VAL A O 1
ATOM 1673 N N . VAL A 1 208 ? 7.585 1.131 -25.208 1.00 84.50 208 VAL A N 1
ATOM 1674 C CA . VAL A 1 208 ? 7.310 0.238 -26.350 1.00 84.50 208 VAL A CA 1
ATOM 1675 C C . VAL A 1 208 ? 7.756 -1.204 -26.089 1.00 84.50 208 VAL A C 1
ATOM 1677 O O . VAL A 1 208 ? 7.063 -2.141 -26.477 1.00 84.50 208 VAL A O 1
ATOM 1680 N N . VAL A 1 209 ? 8.904 -1.400 -25.435 1.00 87.56 209 VAL A N 1
ATOM 1681 C CA . VAL A 1 209 ? 9.448 -2.741 -25.175 1.00 87.56 209 VAL A CA 1
ATOM 1682 C C . VAL A 1 209 ? 8.839 -3.374 -23.924 1.00 87.56 209 VAL A C 1
ATOM 1684 O O . VAL A 1 209 ? 8.489 -4.554 -23.940 1.00 87.56 209 VAL A O 1
ATOM 1687 N N . PHE A 1 210 ? 8.731 -2.627 -22.822 1.00 86.25 210 PHE A N 1
ATOM 1688 C CA . PHE A 1 210 ? 8.408 -3.214 -21.523 1.00 86.25 210 PHE A CA 1
ATOM 1689 C C . PHE A 1 210 ? 6.919 -3.244 -21.198 1.00 86.25 210 PHE A C 1
ATOM 1691 O O . PHE A 1 210 ? 6.531 -4.119 -20.429 1.00 86.25 210 PHE A O 1
ATOM 1698 N N . ASP A 1 211 ? 6.074 -2.374 -21.752 1.00 86.50 211 ASP A N 1
ATOM 1699 C CA . ASP A 1 211 ? 4.636 -2.405 -21.440 1.00 86.50 211 ASP A CA 1
ATOM 1700 C C . ASP A 1 211 ? 3.937 -3.685 -21.925 1.00 86.50 211 ASP A C 1
ATOM 1702 O O . ASP A 1 211 ? 3.198 -4.275 -21.132 1.00 86.50 211 ASP A O 1
ATOM 1706 N N . PRO A 1 212 ? 4.229 -4.226 -23.127 1.00 90.81 212 PRO A N 1
ATOM 1707 C CA . PRO A 1 212 ? 3.723 -5.541 -23.524 1.00 90.81 212 PRO A CA 1
ATOM 1708 C C . PRO A 1 212 ? 4.181 -6.661 -22.581 1.00 90.81 212 PRO A C 1
ATOM 1710 O O . PRO A 1 212 ? 3.399 -7.542 -22.226 1.00 90.81 212 PRO A O 1
ATOM 1713 N N . ILE A 1 213 ? 5.437 -6.603 -22.124 1.00 91.00 213 ILE A N 1
ATOM 1714 C CA . ILE A 1 213 ? 5.995 -7.574 -21.174 1.00 91.00 213 ILE A CA 1
ATOM 1715 C C . ILE A 1 213 ? 5.289 -7.456 -19.816 1.00 91.00 213 ILE A C 1
ATOM 1717 O O . ILE A 1 213 ? 4.922 -8.467 -19.221 1.00 91.00 213 ILE A O 1
ATOM 1721 N N . ARG A 1 214 ? 5.057 -6.231 -19.332 1.00 91.06 214 ARG A N 1
ATOM 1722 C CA . ARG A 1 214 ? 4.346 -5.964 -18.074 1.00 91.06 214 ARG A CA 1
ATOM 1723 C C . ARG A 1 214 ? 2.909 -6.447 -18.136 1.00 91.06 214 ARG A C 1
ATOM 1725 O O . ARG A 1 214 ? 2.484 -7.131 -17.212 1.00 91.06 214 ARG A O 1
ATOM 1732 N N . SER A 1 215 ? 2.199 -6.157 -19.226 1.00 91.75 215 SER A N 1
ATOM 1733 C CA . SER A 1 215 ? 0.848 -6.672 -19.464 1.00 91.75 215 SER A CA 1
ATOM 1734 C C . SER A 1 215 ? 0.838 -8.203 -19.441 1.00 91.75 215 SER A C 1
ATOM 1736 O O . SER A 1 215 ? 0.053 -8.795 -18.707 1.00 91.75 215 SER A O 1
ATOM 1738 N N . PHE A 1 216 ? 1.782 -8.859 -20.126 1.00 91.12 216 PHE A N 1
ATOM 1739 C CA . PHE A 1 216 ? 1.924 -10.318 -20.083 1.00 91.12 216 PHE A CA 1
ATOM 1740 C C . PHE A 1 216 ? 2.131 -10.858 -18.659 1.00 91.12 216 PHE A C 1
ATOM 1742 O O . PHE A 1 216 ? 1.457 -11.808 -18.261 1.00 91.12 216 PHE A O 1
ATOM 1749 N N . PHE A 1 217 ? 3.020 -10.253 -17.863 1.00 91.19 217 PHE A N 1
ATOM 1750 C CA . PHE A 1 217 ? 3.247 -10.688 -16.481 1.00 91.19 217 PHE A CA 1
ATOM 1751 C C . PHE A 1 217 ? 2.024 -10.483 -15.584 1.00 91.19 217 PHE A C 1
ATOM 1753 O O . PHE A 1 217 ? 1.748 -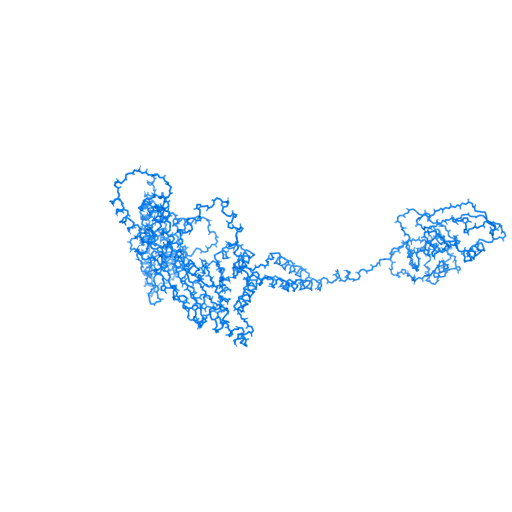11.348 -14.753 1.00 91.19 217 PHE A O 1
ATOM 1760 N N . VAL A 1 218 ? 1.268 -9.397 -15.774 1.00 92.56 218 VAL A N 1
ATOM 1761 C CA . VAL A 1 218 ? -0.004 -9.191 -15.067 1.00 92.56 218 VAL A CA 1
ATOM 1762 C C . VAL A 1 218 ? -1.008 -10.271 -15.464 1.00 92.56 218 VAL A C 1
ATOM 1764 O O . VAL A 1 218 ? -1.552 -10.936 -14.584 1.00 92.56 218 VAL A O 1
ATOM 1767 N N . LYS A 1 219 ? -1.200 -10.532 -16.765 1.00 91.38 219 LYS A N 1
ATOM 1768 C CA . LYS A 1 219 ? -2.097 -11.603 -17.236 1.00 91.38 219 LYS A CA 1
ATOM 1769 C C . LYS A 1 219 ? -1.733 -12.950 -16.635 1.00 91.38 219 LYS A C 1
ATOM 1771 O O . LYS A 1 219 ? -2.598 -13.689 -16.169 1.00 91.38 219 LYS A O 1
ATOM 1776 N N . ALA A 1 220 ? -0.444 -13.262 -16.606 1.00 88.62 220 ALA A N 1
ATOM 1777 C CA . ALA A 1 220 ? 0.032 -14.527 -16.083 1.00 88.62 220 ALA A CA 1
ATOM 1778 C C . ALA A 1 220 ? -0.086 -14.634 -14.551 1.00 88.62 220 ALA A C 1
ATOM 1780 O O . ALA A 1 220 ? -0.249 -15.731 -14.014 1.00 88.62 220 ALA A O 1
ATOM 1781 N N . HIS A 1 221 ? -0.035 -13.502 -13.842 1.00 88.94 221 HIS A N 1
ATOM 1782 C CA . HIS A 1 221 ? -0.308 -13.440 -12.410 1.00 88.94 221 HIS A CA 1
ATOM 1783 C C . HIS A 1 221 ? -1.793 -13.685 -12.107 1.00 88.94 221 HIS A C 1
ATOM 1785 O O . HIS A 1 221 ? -2.102 -14.509 -11.253 1.00 88.94 221 HIS A O 1
ATOM 1791 N N . VAL A 1 222 ? -2.697 -13.033 -12.845 1.00 88.25 222 VAL A N 1
ATOM 1792 C CA . VAL A 1 222 ? -4.156 -13.120 -12.642 1.00 88.25 222 VAL A CA 1
ATOM 1793 C C . VAL A 1 222 ? -4.731 -14.470 -13.078 1.00 88.25 222 VAL A C 1
ATOM 1795 O O . VAL A 1 222 ? -5.572 -15.041 -12.389 1.00 88.25 222 VAL A O 1
ATOM 1798 N N . SER A 1 223 ? -4.274 -15.010 -14.210 1.00 82.94 223 SER A N 1
ATOM 1799 C CA . SER A 1 223 ? -4.709 -16.328 -14.707 1.00 82.94 223 SER A CA 1
ATOM 1800 C C . SER A 1 223 ? -4.143 -17.495 -13.894 1.00 82.94 223 SER A C 1
ATOM 1802 O O . SER A 1 223 ? -4.517 -18.646 -14.113 1.00 82.94 223 SER A O 1
ATOM 1804 N N . GLY A 1 224 ? -3.207 -17.228 -12.977 1.00 70.38 224 GLY A N 1
ATOM 1805 C CA . GLY A 1 224 ? -2.569 -18.257 -12.166 1.00 70.38 224 GLY A CA 1
ATOM 1806 C C . GLY A 1 224 ? -1.709 -19.240 -12.968 1.00 70.38 224 GLY A C 1
ATOM 1807 O O . GLY A 1 224 ? -1.301 -20.268 -12.427 1.00 70.38 224 GLY A O 1
ATOM 1808 N N . THR A 1 225 ? -1.382 -18.939 -14.231 1.00 56.56 225 THR A N 1
ATOM 1809 C CA . THR A 1 225 ? -0.604 -19.816 -15.133 1.00 56.56 225 THR A CA 1
ATOM 1810 C C . THR A 1 225 ? 0.802 -20.124 -14.609 1.00 56.56 225 THR A C 1
ATOM 1812 O O . THR A 1 225 ? 1.382 -21.146 -14.975 1.00 56.56 225 THR A O 1
ATOM 1815 N N . PHE A 1 226 ? 1.330 -19.303 -13.692 1.00 49.78 226 PHE A N 1
ATOM 1816 C CA . PHE A 1 226 ? 2.600 -19.546 -12.997 1.00 49.78 226 PHE A CA 1
ATOM 1817 C C . PHE A 1 226 ? 2.473 -20.120 -11.576 1.00 49.78 226 PHE A C 1
ATOM 1819 O O . PHE A 1 226 ? 3.492 -20.253 -10.892 1.00 49.78 226 PHE A O 1
ATOM 1826 N N . HIS A 1 227 ? 1.286 -20.537 -11.117 1.00 50.59 227 HIS A N 1
ATOM 1827 C CA . HIS A 1 227 ? 1.180 -21.398 -9.935 1.00 50.59 227 HIS A CA 1
ATOM 1828 C C . HIS A 1 227 ? 1.680 -22.811 -10.282 1.00 50.59 227 HIS A C 1
ATOM 1830 O O . HIS A 1 227 ? 0.928 -23.771 -10.427 1.00 50.59 227 HIS A O 1
ATOM 1836 N N . LEU A 1 228 ? 3.007 -22.945 -10.349 1.00 46.59 228 LEU A N 1
ATOM 1837 C CA . LEU A 1 228 ? 3.793 -24.179 -10.485 1.00 46.59 228 LEU A CA 1
ATOM 1838 C C . LEU A 1 228 ? 3.595 -25.174 -9.316 1.00 46.59 228 LEU A C 1
ATOM 1840 O O . LEU A 1 228 ? 4.382 -26.100 -9.143 1.00 46.59 228 LEU A O 1
ATOM 1844 N N . ASN A 1 229 ? 2.529 -25.040 -8.521 1.00 45.22 229 ASN A N 1
ATOM 1845 C CA . ASN A 1 229 ? 2.155 -26.006 -7.488 1.00 45.22 229 ASN A CA 1
ATOM 1846 C C . ASN A 1 229 ? 1.623 -27.330 -8.076 1.00 45.22 229 ASN A C 1
ATOM 1848 O O . ASN A 1 229 ? 1.491 -28.304 -7.338 1.00 45.22 229 ASN A O 1
ATOM 1852 N N . ASN A 1 230 ? 1.345 -27.406 -9.388 1.00 45.56 230 ASN A N 1
ATOM 1853 C CA . ASN A 1 230 ? 0.763 -28.603 -10.012 1.00 45.56 230 ASN A CA 1
ATOM 1854 C C . ASN A 1 230 ? 1.700 -29.374 -10.966 1.00 45.56 230 ASN A C 1
ATOM 1856 O O . ASN A 1 230 ? 1.302 -30.385 -11.543 1.00 45.56 230 ASN A O 1
ATOM 1860 N N . THR A 1 231 ? 2.959 -28.957 -11.134 1.00 56.19 231 THR A N 1
ATOM 1861 C CA . THR A 1 231 ? 3.927 -29.745 -11.918 1.00 56.19 231 THR A CA 1
ATOM 1862 C C . THR A 1 231 ? 4.442 -30.941 -11.115 1.00 56.19 231 THR A C 1
ATOM 1864 O O . THR A 1 231 ? 4.878 -30.787 -9.974 1.00 56.19 231 THR A O 1
ATOM 1867 N N . ARG A 1 232 ? 4.445 -32.138 -11.729 1.00 53.78 232 ARG A N 1
ATOM 1868 C CA . ARG A 1 232 ? 4.914 -33.408 -11.123 1.00 53.78 232 ARG A CA 1
ATOM 1869 C C . ARG A 1 232 ? 6.290 -33.286 -10.454 1.00 53.78 232 ARG A C 1
ATOM 1871 O O . ARG A 1 232 ? 6.516 -33.905 -9.424 1.00 53.78 232 ARG A O 1
ATOM 1878 N N . VAL A 1 233 ? 7.165 -32.444 -11.004 1.00 59.41 233 VAL A N 1
ATOM 1879 C CA . VAL A 1 233 ? 8.525 -32.185 -10.506 1.00 59.41 233 VAL A CA 1
ATOM 1880 C C . VAL A 1 233 ? 8.530 -31.450 -9.163 1.00 59.41 233 VAL A C 1
ATOM 1882 O O . VAL A 1 233 ? 9.253 -31.846 -8.258 1.00 59.41 233 VAL A O 1
ATOM 1885 N N . VAL A 1 234 ? 7.691 -30.423 -8.992 1.00 60.97 234 VAL A N 1
ATOM 1886 C CA . VAL A 1 234 ? 7.584 -29.676 -7.723 1.00 60.97 234 VAL A CA 1
ATOM 1887 C C . VAL A 1 234 ? 6.962 -30.551 -6.633 1.00 60.97 234 VAL A C 1
ATOM 1889 O O . VAL A 1 234 ? 7.395 -30.508 -5.484 1.00 60.97 234 VAL A O 1
ATOM 1892 N N . ARG A 1 235 ? 5.994 -31.402 -7.000 1.00 60.38 235 ARG A N 1
ATOM 1893 C CA . ARG A 1 235 ? 5.380 -32.366 -6.075 1.00 60.38 235 ARG A CA 1
ATOM 1894 C C . ARG A 1 235 ? 6.369 -33.452 -5.636 1.00 60.38 235 ARG A C 1
ATOM 1896 O O . ARG A 1 235 ? 6.419 -33.775 -4.456 1.00 60.38 235 ARG A O 1
ATOM 1903 N N . TRP A 1 236 ? 7.185 -33.953 -6.565 1.00 66.50 236 TRP A N 1
ATOM 1904 C CA . TRP A 1 236 ? 8.269 -34.898 -6.281 1.00 66.50 236 TRP A CA 1
ATOM 1905 C C . TRP A 1 236 ? 9.351 -34.280 -5.380 1.00 66.50 236 TRP A C 1
ATOM 1907 O O . TRP A 1 236 ? 9.770 -34.910 -4.413 1.00 66.50 236 TRP A O 1
ATOM 1917 N N . LEU A 1 237 ? 9.738 -33.022 -5.632 1.00 62.50 237 LEU A N 1
ATOM 1918 C CA . LEU A 1 237 ? 10.733 -32.314 -4.822 1.00 62.50 237 LEU A CA 1
ATOM 1919 C C . LEU A 1 237 ? 10.238 -32.078 -3.384 1.00 62.50 237 LEU A C 1
ATOM 1921 O O . LEU A 1 237 ? 10.984 -32.320 -2.442 1.00 62.50 237 LEU A O 1
ATOM 1925 N N . ARG A 1 238 ? 8.966 -31.687 -3.209 1.00 55.72 238 ARG A N 1
ATOM 1926 C CA . ARG A 1 238 ? 8.350 -31.524 -1.877 1.00 55.72 238 ARG A CA 1
ATOM 1927 C C . ARG A 1 238 ? 8.175 -32.843 -1.123 1.00 55.72 238 ARG A C 1
ATOM 1929 O O . ARG A 1 238 ? 8.335 -32.865 0.090 1.00 55.72 238 ARG A O 1
ATOM 1936 N N . GLN A 1 239 ? 7.885 -33.946 -1.817 1.00 58.50 239 GLN A N 1
ATOM 1937 C CA . GLN A 1 239 ? 7.792 -35.276 -1.195 1.00 58.50 239 GLN A CA 1
ATOM 1938 C C . GLN A 1 239 ? 9.141 -35.784 -0.657 1.00 58.50 239 GLN A C 1
ATOM 1940 O O . GLN A 1 239 ? 9.157 -36.595 0.263 1.00 58.50 239 GLN A O 1
ATOM 1945 N N . GLN A 1 240 ? 10.263 -35.304 -1.202 1.00 53.62 240 GLN A N 1
ATOM 1946 C CA . GLN A 1 240 ? 11.616 -35.643 -0.744 1.00 53.62 240 GLN A CA 1
ATOM 1947 C C . GLN A 1 240 ? 12.119 -34.750 0.405 1.00 53.62 240 GLN A C 1
ATOM 1949 O O . GLN A 1 240 ? 13.011 -35.160 1.144 1.00 53.62 240 GLN A O 1
ATOM 1954 N N . THR A 1 241 ? 11.550 -33.556 0.600 1.00 48.19 241 THR A N 1
ATOM 1955 C CA . THR A 1 241 ? 11.947 -32.603 1.650 1.00 48.19 241 THR A CA 1
ATOM 1956 C C . THR A 1 241 ? 10.913 -32.583 2.784 1.00 48.19 241 THR A C 1
ATOM 1958 O O . THR A 1 241 ? 10.041 -31.729 2.799 1.00 48.19 241 THR A O 1
ATOM 1961 N N . SER A 1 242 ? 10.972 -33.568 3.688 1.00 44.28 242 SER A N 1
ATOM 1962 C CA . SER A 1 242 ? 10.435 -33.580 5.073 1.00 44.28 242 SER A CA 1
ATOM 1963 C C . SER A 1 242 ? 9.090 -32.894 5.427 1.00 44.28 242 SER A C 1
ATOM 1965 O O . SER A 1 242 ? 8.903 -32.542 6.587 1.00 44.28 242 SER A O 1
ATOM 1967 N N . ASP A 1 243 ? 8.126 -32.772 4.511 1.00 44.53 243 ASP A N 1
ATOM 1968 C CA . ASP A 1 243 ? 6.804 -32.154 4.764 1.00 44.53 243 ASP A CA 1
ATOM 1969 C C . ASP A 1 243 ? 5.635 -33.160 4.797 1.00 44.53 243 ASP A C 1
ATOM 1971 O O . ASP A 1 243 ? 4.465 -32.797 4.661 1.00 44.53 243 ASP A O 1
ATOM 1975 N N . ILE A 1 244 ? 5.911 -34.450 5.020 1.00 44.19 244 ILE A N 1
ATOM 1976 C CA . ILE A 1 244 ? 4.851 -35.473 5.138 1.00 44.19 244 ILE A CA 1
ATOM 1977 C C . ILE A 1 244 ? 3.925 -35.175 6.339 1.00 44.19 244 ILE A C 1
ATOM 1979 O O . ILE A 1 244 ? 2.718 -35.390 6.245 1.00 44.19 244 ILE A O 1
ATOM 1983 N N . PHE A 1 245 ? 4.451 -34.565 7.410 1.00 45.59 245 PHE A N 1
ATOM 1984 C CA . PHE A 1 245 ? 3.659 -34.100 8.559 1.00 45.59 245 PHE A CA 1
ATOM 1985 C C . PHE A 1 245 ? 2.866 -32.803 8.297 1.00 45.59 245 PHE A C 1
ATOM 1987 O O . PHE A 1 245 ? 1.838 -32.584 8.936 1.00 45.59 245 PHE A O 1
ATOM 1994 N N . ALA A 1 246 ? 3.290 -31.948 7.359 1.00 48.78 246 ALA A N 1
ATOM 1995 C CA . ALA A 1 246 ? 2.581 -30.706 7.028 1.00 48.78 246 ALA A CA 1
ATOM 1996 C C . ALA A 1 246 ? 1.388 -30.959 6.087 1.00 48.78 246 ALA A C 1
ATOM 1998 O O . ALA A 1 246 ? 0.327 -30.358 6.243 1.00 48.78 246 ALA A O 1
ATOM 1999 N N . PHE A 1 247 ? 1.525 -31.911 5.159 1.00 38.53 247 PHE A N 1
ATOM 2000 C CA . PHE A 1 247 ? 0.516 -32.182 4.130 1.00 38.53 247 PHE A CA 1
ATOM 2001 C C . PHE A 1 247 ? -0.752 -32.878 4.661 1.00 38.53 247 PHE A C 1
ATOM 2003 O O . PHE A 1 247 ? -1.847 -32.660 4.144 1.00 38.53 247 PHE A O 1
ATOM 2010 N N . GLN A 1 248 ? -0.642 -33.703 5.710 1.00 46.75 248 GLN A N 1
ATOM 2011 C CA . GLN A 1 248 ? -1.821 -34.270 6.386 1.00 46.75 248 GLN A CA 1
ATOM 2012 C C . GLN A 1 248 ? -2.574 -33.216 7.214 1.00 46.75 248 GLN A C 1
ATOM 2014 O O . GLN A 1 248 ? -3.800 -33.266 7.297 1.00 46.75 248 GLN A O 1
ATOM 2019 N N . ARG A 1 249 ? -1.855 -32.225 7.754 1.00 49.09 249 ARG A N 1
ATOM 2020 C CA . ARG A 1 249 ? -2.413 -31.127 8.554 1.00 49.09 249 ARG A CA 1
ATOM 2021 C C . ARG A 1 249 ? -3.206 -30.130 7.702 1.00 49.09 249 ARG A C 1
ATOM 2023 O O . ARG A 1 249 ? -4.304 -29.746 8.084 1.00 49.09 249 ARG A O 1
ATOM 2030 N N . GLU A 1 250 ? -2.709 -29.815 6.506 1.00 47.47 250 GLU A N 1
ATOM 2031 C CA . GLU A 1 250 ? -3.381 -28.933 5.534 1.00 47.47 250 GLU A CA 1
ATOM 2032 C C . GLU A 1 250 ? -4.722 -29.525 5.043 1.00 47.47 250 GLU A C 1
ATOM 2034 O O . GLU A 1 250 ? -5.687 -28.806 4.791 1.00 47.47 250 GLU A O 1
ATOM 2039 N N . LYS A 1 251 ? -4.828 -30.861 4.974 1.00 44.31 251 LYS A N 1
ATOM 2040 C CA . LYS A 1 251 ? -6.069 -31.556 4.592 1.00 44.31 251 LYS A CA 1
ATOM 2041 C C . LYS A 1 251 ? -7.128 -31.555 5.710 1.00 44.31 251 LYS A C 1
ATOM 2043 O O . LYS A 1 251 ? -8.317 -31.482 5.405 1.00 44.31 251 LYS A O 1
ATOM 2048 N N . ALA A 1 252 ? -6.706 -31.604 6.977 1.00 46.53 252 ALA A N 1
ATOM 2049 C CA . ALA A 1 252 ? -7.587 -31.490 8.148 1.00 46.53 252 ALA A CA 1
ATOM 2050 C C . ALA A 1 252 ? -8.104 -30.048 8.353 1.00 46.53 252 ALA A C 1
ATOM 2052 O O . ALA A 1 252 ? -9.273 -29.830 8.679 1.00 46.53 252 ALA A O 1
ATOM 2053 N N . GLU A 1 253 ? -7.271 -29.039 8.069 1.00 53.94 253 GLU A N 1
ATOM 2054 C CA . GLU A 1 253 ? -7.701 -27.631 8.062 1.00 53.94 253 GLU A CA 1
ATOM 2055 C C . GLU A 1 253 ? -8.775 -27.372 6.987 1.00 53.94 253 GLU A C 1
ATOM 2057 O O . GLU A 1 253 ? -9.767 -26.699 7.251 1.00 53.94 253 GLU A O 1
ATOM 2062 N N . GLN A 1 254 ? -8.671 -27.986 5.803 1.00 57.16 254 GLN A N 1
ATOM 2063 C CA . GLN A 1 254 ? -9.676 -27.819 4.740 1.00 57.16 254 GLN A CA 1
ATOM 2064 C C . GLN A 1 254 ? -11.039 -28.452 5.078 1.00 57.16 254 GLN A C 1
ATOM 2066 O O . GLN A 1 254 ? -12.075 -27.819 4.865 1.00 57.16 254 GLN A O 1
ATOM 2071 N N . ALA A 1 255 ? -11.063 -29.670 5.631 1.00 52.62 255 ALA A N 1
ATOM 2072 C CA . ALA A 1 255 ? -12.309 -30.371 5.974 1.00 52.62 255 ALA A CA 1
ATOM 2073 C C . ALA A 1 255 ? -13.083 -29.694 7.125 1.00 52.62 255 ALA A C 1
ATOM 2075 O O . ALA A 1 255 ? -14.316 -29.647 7.139 1.00 52.62 255 ALA A O 1
ATOM 2076 N N . SER A 1 256 ? -12.365 -29.117 8.087 1.00 58.72 256 SER A N 1
ATOM 2077 C CA . SER A 1 256 ? -12.964 -28.408 9.220 1.00 58.72 256 SER A CA 1
ATOM 2078 C C . SER A 1 256 ? -13.525 -27.032 8.831 1.00 58.72 256 SER A C 1
ATOM 2080 O O . SER A 1 256 ? -14.606 -26.650 9.294 1.00 58.72 256 SER A O 1
ATOM 2082 N N . LEU A 1 257 ? -12.858 -26.319 7.917 1.00 65.94 257 LEU A N 1
ATOM 2083 C CA . LEU A 1 257 ? -13.351 -25.069 7.338 1.00 65.94 257 LEU A CA 1
ATOM 2084 C C . LEU A 1 257 ? -14.645 -25.280 6.533 1.00 65.94 257 LEU A C 1
ATOM 2086 O O . LEU A 1 257 ? -15.575 -24.482 6.670 1.00 65.94 257 LEU A O 1
ATOM 2090 N N . GLU A 1 258 ? -14.780 -26.385 5.787 1.00 65.81 258 GLU A N 1
ATOM 2091 C CA . GLU A 1 258 ? -16.028 -26.738 5.083 1.00 65.81 258 GLU A CA 1
ATOM 2092 C C . GLU A 1 258 ? -17.254 -26.748 6.010 1.00 65.81 258 GLU A C 1
ATOM 2094 O O . GLU A 1 258 ? -18.325 -26.268 5.624 1.00 65.81 258 GLU A O 1
ATOM 2099 N N . THR A 1 259 ? -17.098 -27.192 7.263 1.00 66.19 259 THR A N 1
ATOM 2100 C CA . THR A 1 259 ? -18.187 -27.204 8.253 1.00 66.19 259 THR A CA 1
ATOM 2101 C C . THR A 1 259 ? -18.673 -25.789 8.584 1.00 66.19 259 THR A C 1
ATOM 2103 O O . THR A 1 259 ? -19.882 -25.560 8.653 1.00 66.19 259 THR A O 1
ATOM 2106 N N . ILE A 1 260 ? -17.776 -24.804 8.711 1.00 71.38 260 ILE A N 1
ATOM 2107 C CA . ILE A 1 260 ? -18.167 -23.395 8.904 1.00 71.38 260 ILE A CA 1
ATOM 2108 C C . ILE A 1 260 ? -18.892 -22.864 7.672 1.00 71.38 260 ILE A C 1
ATOM 2110 O O . ILE A 1 260 ? -19.908 -22.170 7.785 1.00 71.38 260 ILE A O 1
ATOM 2114 N N . TRP A 1 261 ? -18.379 -23.195 6.489 1.00 73.50 261 TRP A N 1
ATOM 2115 C CA . TRP A 1 261 ? -18.928 -22.702 5.234 1.00 73.50 261 TRP A CA 1
ATOM 2116 C C . TRP A 1 261 ? -20.338 -23.218 4.982 1.00 73.50 261 TRP A C 1
ATOM 2118 O O . TRP A 1 261 ? -21.153 -22.471 4.444 1.00 73.50 261 TRP A O 1
ATOM 2128 N N . THR A 1 262 ? -20.691 -24.412 5.479 1.00 75.31 262 THR A N 1
ATOM 2129 C CA . THR A 1 262 ? -22.083 -24.887 5.430 1.00 75.31 262 THR A CA 1
ATOM 2130 C C . THR A 1 262 ? -23.073 -23.947 6.114 1.00 75.31 262 THR A C 1
ATOM 2132 O O . THR A 1 262 ? -24.159 -23.725 5.583 1.00 75.31 262 THR A O 1
ATOM 2135 N N . HIS A 1 263 ? -22.682 -23.332 7.231 1.00 76.69 263 HIS A N 1
A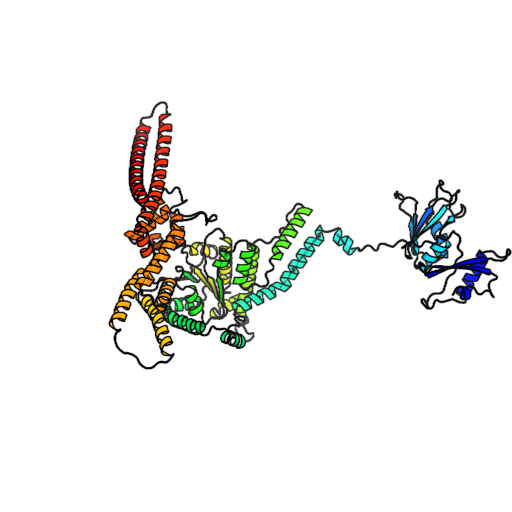TOM 2136 C CA . HIS A 1 263 ? -23.508 -22.378 7.970 1.00 76.69 263 HIS A CA 1
ATOM 2137 C C . HIS A 1 263 ? -23.525 -20.973 7.349 1.00 76.69 263 HIS A C 1
ATOM 2139 O O . HIS A 1 263 ? -24.343 -20.143 7.735 1.00 76.69 263 HIS A O 1
ATOM 2145 N N . ARG A 1 264 ? -22.640 -20.696 6.384 1.00 80.31 264 ARG A N 1
ATOM 2146 C CA . ARG A 1 264 ? -22.539 -19.411 5.670 1.00 80.31 264 ARG A CA 1
ATOM 2147 C C . ARG A 1 264 ? -22.903 -19.528 4.185 1.00 80.31 264 ARG A C 1
ATOM 2149 O O . ARG A 1 264 ? -22.639 -18.603 3.417 1.00 80.31 264 ARG A O 1
ATOM 2156 N N . LYS A 1 265 ? -23.544 -20.635 3.787 1.00 84.81 265 LYS A N 1
ATOM 2157 C CA . LYS A 1 265 ? -23.966 -20.907 2.403 1.00 84.81 265 LYS A CA 1
ATOM 2158 C C . LYS A 1 265 ? -24.843 -19.807 1.820 1.00 84.81 265 LYS A C 1
ATOM 2160 O O . LYS A 1 265 ? -24.655 -19.474 0.655 1.00 84.81 265 LYS A O 1
ATOM 2165 N N . ASP A 1 266 ? -25.732 -19.208 2.608 1.00 87.06 266 ASP A N 1
ATOM 2166 C CA . ASP A 1 266 ? -26.617 -18.142 2.124 1.00 87.06 266 ASP A CA 1
ATOM 2167 C C . ASP A 1 266 ? -25.821 -16.911 1.668 1.00 87.06 266 ASP A C 1
ATOM 2169 O O . ASP A 1 266 ? -26.042 -16.406 0.569 1.00 87.06 266 ASP A O 1
ATOM 2173 N N . LEU A 1 267 ? -24.825 -16.485 2.458 1.00 86.75 267 LEU A N 1
ATOM 2174 C CA . LEU A 1 267 ? -23.933 -15.375 2.102 1.00 86.75 267 LEU A CA 1
ATOM 2175 C C . LEU A 1 267 ? -23.063 -15.713 0.886 1.00 86.75 267 LEU A C 1
ATOM 2177 O O . LEU A 1 267 ? -22.903 -14.883 -0.005 1.00 86.75 267 LEU A O 1
ATOM 2181 N N . ILE A 1 268 ? -22.521 -16.934 0.826 1.00 88.88 268 ILE A N 1
ATOM 2182 C CA . ILE A 1 268 ? -21.702 -17.396 -0.307 1.00 88.88 268 ILE A CA 1
ATOM 2183 C C . ILE A 1 268 ? -22.537 -17.402 -1.594 1.00 88.88 268 ILE A C 1
ATOM 2185 O O . ILE A 1 268 ? -22.117 -16.847 -2.608 1.00 88.88 268 ILE A O 1
ATOM 2189 N N . THR A 1 269 ? -23.749 -17.956 -1.535 1.00 90.62 269 THR A N 1
ATOM 2190 C CA . THR A 1 269 ? -24.685 -18.018 -2.667 1.00 90.62 269 THR A CA 1
ATOM 2191 C C . THR A 1 269 ? -25.113 -16.618 -3.099 1.00 90.62 269 THR A C 1
ATOM 2193 O O . THR A 1 269 ? -25.208 -16.335 -4.292 1.00 90.62 269 THR A O 1
ATOM 2196 N N . GLN A 1 270 ? -25.325 -15.707 -2.147 1.00 91.12 270 GLN A N 1
ATOM 2197 C CA . GLN A 1 270 ? -25.647 -14.312 -2.430 1.00 91.12 270 GLN A CA 1
ATOM 2198 C C . GLN A 1 270 ? -24.501 -13.596 -3.160 1.00 91.12 270 GLN A C 1
ATOM 2200 O O . GLN A 1 270 ? -24.752 -12.929 -4.163 1.00 91.12 270 GLN A O 1
ATOM 2205 N N . ILE A 1 271 ? -23.249 -13.781 -2.725 1.00 91.69 271 ILE A N 1
ATOM 2206 C CA . ILE A 1 271 ? -22.069 -13.232 -3.413 1.00 91.69 271 ILE A CA 1
ATOM 2207 C C . ILE A 1 271 ? -21.941 -13.826 -4.821 1.00 91.69 271 ILE A C 1
ATOM 2209 O O . ILE A 1 271 ? -21.742 -13.085 -5.781 1.00 91.69 271 ILE A O 1
ATOM 2213 N N . GLN A 1 272 ? -22.112 -15.141 -4.977 1.00 90.88 272 GLN A N 1
ATOM 2214 C CA . GLN A 1 272 ? -22.076 -15.799 -6.288 1.00 90.88 272 GLN A CA 1
ATOM 2215 C C . GLN A 1 272 ? -23.165 -15.277 -7.230 1.00 90.88 272 GLN A C 1
ATOM 2217 O O . GLN A 1 272 ? -22.886 -15.011 -8.399 1.00 90.88 272 GLN A O 1
ATOM 2222 N N . LYS A 1 273 ? -24.384 -15.061 -6.722 1.00 91.38 273 LYS A N 1
ATOM 2223 C CA . LYS A 1 273 ? -25.480 -14.450 -7.482 1.00 91.38 273 LYS A CA 1
ATOM 2224 C C . LYS A 1 273 ? -25.122 -13.031 -7.919 1.00 91.38 273 LYS A C 1
ATOM 2226 O O . LYS A 1 273 ? -25.316 -12.679 -9.078 1.00 91.38 273 LYS A O 1
ATOM 2231 N N . TRP A 1 274 ? -24.529 -12.237 -7.031 1.00 91.81 274 TRP A N 1
ATOM 2232 C CA . TRP A 1 274 ? -24.087 -10.887 -7.369 1.00 91.81 274 TRP A CA 1
ATOM 2233 C C . TRP A 1 274 ? -23.018 -10.848 -8.464 1.00 91.81 274 TRP A C 1
ATOM 2235 O O . TRP A 1 274 ? -23.036 -9.912 -9.256 1.00 91.81 274 TRP A O 1
ATOM 2245 N N . LEU A 1 275 ? -22.147 -11.858 -8.539 1.00 89.44 275 LEU A N 1
ATOM 2246 C CA . LEU A 1 275 ? -21.127 -12.016 -9.588 1.00 89.44 275 LEU A CA 1
ATOM 2247 C C . LEU A 1 275 ? -21.684 -12.522 -10.932 1.00 89.44 275 LEU A C 1
ATOM 2249 O O . LEU A 1 275 ? -20.946 -12.599 -11.918 1.00 89.44 275 LEU A O 1
ATOM 2253 N N . LEU A 1 276 ? -22.949 -12.942 -10.973 1.00 88.00 276 LEU A N 1
ATOM 2254 C CA . LEU A 1 276 ? -23.657 -13.337 -12.196 1.00 88.00 276 LEU A CA 1
ATOM 2255 C C . LEU A 1 276 ? -24.594 -12.232 -12.699 1.00 88.00 276 LEU A C 1
ATOM 2257 O O . LEU A 1 276 ? -24.955 -12.221 -13.868 1.00 88.00 276 LEU A O 1
ATOM 2261 N N . GLU A 1 277 ? -24.979 -11.299 -11.831 1.00 84.25 277 GLU A N 1
ATOM 2262 C CA . GLU A 1 277 ? -25.806 -10.151 -12.193 1.00 84.25 277 GLU A CA 1
ATOM 2263 C C . GLU A 1 277 ? -24.960 -9.031 -12.821 1.00 84.25 277 GLU A C 1
ATOM 2265 O O . GLU A 1 277 ? -23.881 -8.690 -12.333 1.00 84.25 277 GLU A O 1
ATOM 2270 N N . THR A 1 278 ? -25.484 -8.391 -13.866 1.00 73.50 278 THR A N 1
ATOM 2271 C CA . THR A 1 278 ? -24.899 -7.200 -14.497 1.00 73.50 278 THR A CA 1
ATOM 2272 C C . THR A 1 278 ? -25.222 -5.960 -13.664 1.00 73.50 278 THR A C 1
ATOM 2274 O O . THR A 1 278 ? -26.132 -5.192 -13.974 1.00 73.50 278 THR A O 1
ATOM 2277 N N . ALA A 1 279 ? -24.525 -5.789 -12.543 1.00 72.88 279 ALA A N 1
ATOM 2278 C CA . ALA A 1 279 ? -24.629 -4.582 -11.733 1.00 72.88 279 ALA A CA 1
ATOM 2279 C C . ALA A 1 279 ? -23.287 -3.859 -11.681 1.00 72.88 279 ALA A C 1
ATOM 2281 O O . ALA A 1 279 ? -22.301 -4.391 -11.179 1.00 72.88 279 ALA A O 1
ATOM 2282 N N . GLU A 1 280 ? -23.283 -2.614 -12.147 1.00 83.12 280 GLU A N 1
ATOM 2283 C CA . GLU A 1 280 ? -22.137 -1.702 -12.113 1.00 83.12 280 GLU A CA 1
ATOM 2284 C C . GLU A 1 280 ? -21.948 -1.123 -10.699 1.00 83.12 280 GLU A C 1
ATOM 2286 O O . GLU A 1 280 ? -22.025 0.085 -10.475 1.00 83.12 280 GLU A O 1
ATOM 2291 N N . THR A 1 281 ? -21.776 -1.993 -9.702 1.00 90.25 281 THR A N 1
ATOM 2292 C CA . THR A 1 281 ? -21.561 -1.598 -8.305 1.00 90.25 281 THR A CA 1
ATOM 2293 C C . THR A 1 281 ? -20.542 -2.496 -7.613 1.00 90.25 281 THR A C 1
ATOM 2295 O O . THR A 1 281 ? -20.259 -3.610 -8.052 1.00 90.25 281 THR A O 1
ATOM 2298 N N . PHE A 1 282 ? -19.998 -2.014 -6.497 1.00 93.56 282 PHE A N 1
ATOM 2299 C CA . PHE A 1 282 ? -19.073 -2.773 -5.666 1.00 93.56 282 PHE A CA 1
ATOM 2300 C C . PHE A 1 282 ? -19.794 -3.794 -4.790 1.00 93.56 282 PHE A C 1
ATOM 2302 O O . PHE A 1 282 ? -20.884 -3.539 -4.266 1.00 93.56 282 PHE A O 1
ATOM 2309 N N . ILE A 1 283 ? -19.124 -4.923 -4.564 1.00 93.69 283 ILE A N 1
ATOM 2310 C CA . ILE A 1 283 ? -19.465 -5.868 -3.503 1.00 93.69 283 ILE A CA 1
ATOM 2311 C C . ILE A 1 283 ? -18.536 -5.575 -2.326 1.00 93.69 283 ILE A C 1
ATOM 2313 O O . ILE A 1 283 ? -17.319 -5.649 -2.455 1.00 93.69 283 ILE A O 1
ATOM 2317 N N . VAL A 1 284 ? -19.085 -5.238 -1.166 1.00 93.25 284 VAL A N 1
ATOM 2318 C CA . VAL A 1 284 ? -18.313 -4.965 0.046 1.00 93.25 284 VAL A CA 1
ATOM 2319 C C . VAL A 1 284 ? -18.599 -6.047 1.073 1.00 93.25 284 VAL A C 1
ATOM 2321 O O . VAL A 1 284 ? -19.720 -6.174 1.562 1.00 93.25 284 VAL A O 1
ATOM 2324 N N . VAL A 1 285 ? -17.570 -6.813 1.426 1.00 92.25 285 VAL A N 1
ATOM 2325 C CA . VAL A 1 285 ? -17.614 -7.759 2.539 1.00 92.25 285 VAL A CA 1
ATOM 2326 C C . VAL A 1 285 ? -17.008 -7.083 3.761 1.00 92.25 285 VAL A C 1
ATOM 2328 O O . VAL A 1 285 ? -15.789 -6.921 3.887 1.00 92.25 285 VAL A O 1
ATOM 2331 N N . GLN A 1 286 ? -17.880 -6.667 4.669 1.00 89.38 286 GLN A N 1
ATOM 2332 C CA . GLN A 1 286 ? -17.493 -6.020 5.912 1.00 89.38 286 GLN A CA 1
ATOM 2333 C C . GLN A 1 286 ? -17.453 -7.048 7.036 1.00 89.38 286 GLN A C 1
ATOM 2335 O O . GLN A 1 286 ? -18.363 -7.852 7.179 1.00 89.38 286 GLN A O 1
ATOM 2340 N N . GLY A 1 287 ? -16.434 -6.995 7.881 1.00 86.12 287 GLY A N 1
ATOM 2341 C CA . GLY A 1 287 ? -16.405 -7.792 9.103 1.00 86.12 287 GLY A CA 1
ATOM 2342 C C . GLY A 1 287 ? -15.132 -7.549 9.902 1.00 86.12 287 GLY A C 1
ATOM 2343 O O . GLY A 1 287 ? -14.145 -7.073 9.328 1.00 86.12 287 GLY A O 1
ATOM 2344 N N . PRO A 1 288 ? -15.110 -7.880 11.200 1.00 82.81 288 PRO A N 1
ATOM 2345 C CA . PRO A 1 288 ? -13.948 -7.626 12.046 1.00 82.81 288 PRO A CA 1
ATOM 2346 C C . PRO A 1 288 ? -12.742 -8.466 11.606 1.00 82.81 288 PRO A C 1
ATOM 2348 O O . PRO A 1 288 ? -12.879 -9.434 10.842 1.00 82.81 288 PRO A O 1
ATOM 2351 N N . ARG A 1 289 ? -11.542 -8.118 12.069 1.00 81.12 289 ARG A N 1
ATOM 2352 C CA . ARG A 1 289 ? -10.318 -8.886 11.801 1.00 81.12 289 ARG A CA 1
ATOM 2353 C C . ARG A 1 289 ? -10.468 -10.303 12.335 1.00 81.12 289 ARG A C 1
ATOM 2355 O O . ARG A 1 289 ? -10.996 -10.508 13.419 1.00 81.12 289 ARG A O 1
ATOM 2362 N N . GLY A 1 290 ? -10.017 -11.283 11.553 1.00 77.31 290 GLY A N 1
ATOM 2363 C CA . GLY A 1 290 ? -10.079 -12.694 11.941 1.00 77.31 290 GLY A CA 1
ATOM 2364 C C . GLY A 1 290 ? -11.467 -13.339 11.851 1.00 77.31 290 GLY A C 1
ATOM 2365 O O . GLY A 1 290 ? -11.712 -14.361 12.479 1.00 77.31 290 GLY A O 1
ATOM 2366 N N . SER A 1 291 ? -12.402 -12.748 11.099 1.00 83.50 291 SER A N 1
ATOM 2367 C CA . SER A 1 291 ? -13.730 -13.330 10.821 1.00 83.50 291 SER A CA 1
ATOM 2368 C C . SER A 1 291 ? -13.758 -14.330 9.651 1.00 83.50 291 SER A C 1
ATOM 2370 O O . SER A 1 291 ? -14.810 -14.922 9.395 1.00 83.50 291 SER A O 1
ATOM 2372 N N . GLY A 1 292 ? -12.631 -14.519 8.954 1.00 82.12 292 GLY A N 1
ATOM 2373 C CA . GLY A 1 292 ? -12.512 -15.435 7.814 1.00 82.12 292 GLY A CA 1
ATOM 2374 C C . GLY A 1 292 ? -12.970 -14.854 6.468 1.00 82.12 292 GLY A C 1
ATOM 2375 O O . GLY A 1 292 ? -13.482 -15.585 5.627 1.00 82.12 292 GLY A O 1
ATOM 2376 N N . LYS A 1 293 ? -12.911 -13.525 6.271 1.00 89.06 293 LYS A N 1
ATOM 2377 C CA . LYS A 1 293 ? -13.449 -12.860 5.059 1.00 89.06 293 LYS A CA 1
ATOM 2378 C C . LYS A 1 293 ? -12.730 -13.284 3.786 1.00 89.06 293 LYS A C 1
ATOM 2380 O O . LYS A 1 293 ? -13.370 -13.485 2.757 1.00 89.06 293 LYS A O 1
ATOM 2385 N N . LYS A 1 294 ? -11.403 -13.356 3.860 1.00 88.88 294 LYS A N 1
ATOM 2386 C CA . LYS A 1 294 ? -10.553 -13.676 2.720 1.00 88.88 294 LYS A CA 1
ATOM 2387 C C . LYS A 1 294 ? -10.779 -15.119 2.293 1.00 88.88 294 LYS A C 1
ATOM 2389 O O . LYS A 1 294 ? -10.972 -15.374 1.112 1.00 88.88 294 LYS A O 1
ATOM 2394 N N . GLU A 1 295 ? -10.835 -16.015 3.267 1.00 85.31 295 GLU A N 1
ATOM 2395 C CA . GLU A 1 295 ? -11.077 -17.443 3.107 1.00 85.31 295 GLU A CA 1
ATOM 2396 C C . GLU A 1 295 ? -12.488 -17.680 2.541 1.00 85.31 295 GLU A C 1
ATOM 2398 O O . GLU A 1 295 ? -12.643 -18.366 1.534 1.00 85.31 295 GLU A O 1
ATOM 2403 N N . LEU A 1 296 ? -13.514 -16.999 3.075 1.00 87.12 296 LEU A N 1
ATOM 2404 C CA . LEU A 1 296 ? -14.887 -17.075 2.554 1.00 87.12 296 LEU A CA 1
ATOM 2405 C C . LEU A 1 296 ? -14.962 -16.675 1.075 1.00 87.12 296 LEU A C 1
ATOM 2407 O O . LEU A 1 296 ? -15.616 -17.347 0.277 1.00 87.12 296 LEU A O 1
ATOM 2411 N N . VAL A 1 297 ? -14.321 -15.568 0.696 1.00 89.50 297 VAL A N 1
ATOM 2412 C CA . VAL A 1 297 ? -14.410 -15.056 -0.676 1.00 89.50 297 VAL A CA 1
ATOM 2413 C C . VAL A 1 297 ? -13.539 -15.865 -1.635 1.00 89.50 297 VAL A C 1
ATOM 2415 O O . VAL A 1 297 ? -14.039 -16.307 -2.666 1.00 89.50 297 VAL A O 1
ATOM 2418 N N . LEU A 1 298 ? -12.261 -16.084 -1.318 1.00 87.31 298 LEU A N 1
ATOM 2419 C CA . LEU A 1 298 ? -11.317 -16.731 -2.233 1.00 87.31 298 LEU A CA 1
ATOM 2420 C C . LEU A 1 298 ? -11.517 -18.247 -2.314 1.00 87.31 298 LEU A C 1
ATOM 2422 O O . LEU A 1 298 ? -11.496 -18.797 -3.411 1.00 87.31 298 LEU A O 1
ATOM 2426 N N . GLU A 1 299 ? -11.721 -18.925 -1.184 1.00 83.62 299 GLU A N 1
ATOM 2427 C CA . GLU A 1 299 ? -11.734 -20.394 -1.141 1.00 83.62 299 GLU A CA 1
ATOM 2428 C C . GLU A 1 299 ? -13.121 -20.994 -1.372 1.00 83.62 299 GLU A C 1
ATOM 2430 O O . GLU A 1 299 ? -13.218 -22.161 -1.747 1.00 83.62 299 GLU A O 1
ATOM 2435 N N . GLN A 1 300 ? -14.191 -20.219 -1.156 1.00 84.75 300 GLN A N 1
ATOM 2436 C CA . GLN A 1 300 ? -15.569 -20.691 -1.323 1.00 84.75 300 GLN A CA 1
ATOM 2437 C C . GLN A 1 300 ? -16.306 -19.946 -2.433 1.00 84.75 300 GLN A C 1
ATOM 2439 O O . GLN A 1 300 ? -16.734 -20.567 -3.404 1.00 84.75 300 GLN A O 1
ATOM 2444 N N . ALA A 1 301 ? -16.444 -18.619 -2.336 1.00 86.81 301 ALA A N 1
ATOM 2445 C CA . ALA A 1 301 ? -17.236 -17.869 -3.313 1.00 86.81 301 ALA A CA 1
ATOM 2446 C C . ALA A 1 301 ? -16.604 -17.869 -4.718 1.00 86.81 301 ALA A C 1
ATOM 2448 O O . ALA A 1 301 ? -17.333 -17.936 -5.708 1.00 86.81 301 ALA A O 1
ATOM 2449 N N . LEU A 1 302 ? -15.269 -17.830 -4.804 1.00 87.62 302 LEU A N 1
ATOM 2450 C CA . LEU A 1 302 ? -14.505 -17.742 -6.055 1.00 87.62 302 LEU A CA 1
ATOM 2451 C C . LEU A 1 302 ? -13.775 -19.034 -6.454 1.00 87.62 302 LEU A C 1
ATOM 2453 O O . LEU A 1 302 ? -13.034 -19.014 -7.433 1.00 87.62 302 LEU A O 1
ATOM 2457 N N . LYS A 1 303 ? -14.002 -20.157 -5.760 1.00 82.62 303 LYS A N 1
ATOM 2458 C CA . LYS A 1 303 ? -13.281 -21.428 -5.974 1.00 82.62 303 LYS A CA 1
ATOM 2459 C C . LYS A 1 303 ? -13.254 -21.892 -7.435 1.00 82.62 303 LYS A C 1
ATOM 2461 O O . LYS A 1 303 ? -12.220 -22.337 -7.924 1.00 82.62 303 LYS A O 1
ATOM 2466 N N . ASP A 1 304 ? -14.386 -21.755 -8.123 1.00 82.25 304 ASP A N 1
ATOM 2467 C CA . ASP A 1 304 ? -14.576 -22.234 -9.497 1.00 82.25 304 ASP A CA 1
ATOM 2468 C C . ASP A 1 304 ? -14.376 -21.134 -10.557 1.00 82.25 304 ASP A C 1
ATOM 2470 O O . ASP A 1 304 ? -14.570 -21.371 -11.752 1.00 82.25 304 ASP A O 1
ATOM 2474 N N . ARG A 1 305 ? -14.009 -19.910 -10.149 1.00 82.06 305 ARG A N 1
ATOM 2475 C CA . ARG A 1 305 ? -13.838 -18.771 -11.061 1.00 82.06 305 ARG A CA 1
ATOM 2476 C C . ARG A 1 305 ? -12.376 -18.653 -11.513 1.00 82.06 305 ARG A C 1
ATOM 2478 O O . ARG A 1 305 ? -11.490 -18.490 -10.675 1.00 82.06 305 ARG A O 1
ATOM 2485 N N . PRO A 1 306 ? -12.098 -18.677 -12.829 1.00 81.12 306 PRO A N 1
ATOM 2486 C CA . PRO A 1 306 ? -10.779 -18.329 -13.343 1.00 81.12 306 PRO A CA 1
ATOM 2487 C C . PRO A 1 306 ? -10.547 -16.810 -13.264 1.00 81.12 306 PRO A C 1
ATOM 2489 O O . PRO A 1 306 ? -11.499 -16.033 -13.211 1.00 81.12 306 PRO A O 1
ATOM 2492 N N . ASN A 1 307 ? -9.282 -16.387 -13.329 1.00 88.88 307 ASN A N 1
ATOM 2493 C CA . ASN A 1 307 ? -8.866 -14.980 -13.424 1.00 88.88 307 ASN A CA 1
ATOM 2494 C C . ASN A 1 307 ? -9.253 -14.115 -12.207 1.00 88.88 307 ASN A C 1
ATOM 2496 O O . ASN A 1 307 ? -10.027 -13.160 -12.318 1.00 88.88 307 ASN A O 1
ATOM 2500 N N . VAL A 1 308 ? -8.678 -14.434 -11.044 1.00 91.56 308 VAL A N 1
ATOM 2501 C CA . VAL A 1 308 ? -8.875 -13.673 -9.802 1.00 91.56 308 VAL A CA 1
ATOM 2502 C C . VAL A 1 308 ? -7.616 -12.871 -9.475 1.00 91.56 308 VAL A C 1
ATOM 2504 O O . VAL A 1 308 ? -6.533 -13.431 -9.319 1.00 91.56 308 VAL A O 1
ATOM 2507 N N . LEU A 1 309 ? -7.757 -11.553 -9.341 1.00 93.62 309 LEU A N 1
ATOM 2508 C CA . LEU A 1 309 ? -6.688 -10.649 -8.916 1.00 93.62 309 LEU A CA 1
ATOM 2509 C C . LEU A 1 309 ? -6.881 -10.270 -7.449 1.00 93.62 309 LEU A C 1
ATOM 2511 O O . LEU A 1 309 ? -7.886 -9.655 -7.108 1.00 93.62 309 LEU A O 1
ATOM 2515 N N . VAL A 1 310 ? -5.912 -10.582 -6.588 1.00 93.88 310 VAL A N 1
ATOM 2516 C CA . VAL A 1 310 ? -5.974 -10.249 -5.156 1.00 93.88 310 VAL A CA 1
ATOM 2517 C C . VAL A 1 310 ? -4.971 -9.151 -4.825 1.00 93.88 310 VAL A C 1
ATOM 2519 O O . VAL A 1 310 ? -3.764 -9.363 -4.904 1.00 93.88 310 VAL A O 1
ATOM 2522 N N . ILE A 1 311 ? -5.466 -7.989 -4.403 1.00 94.88 311 ILE A N 1
ATOM 2523 C CA . ILE A 1 311 ? -4.650 -6.844 -3.990 1.00 94.88 311 ILE A CA 1
ATOM 2524 C C . ILE A 1 311 ? -4.748 -6.699 -2.474 1.00 94.88 311 ILE A C 1
ATOM 2526 O O . ILE A 1 311 ? -5.775 -6.275 -1.958 1.00 94.88 311 ILE A O 1
ATOM 2530 N N . ASP A 1 312 ? -3.674 -7.023 -1.754 1.00 92.81 312 ASP A N 1
ATOM 2531 C CA . ASP A 1 312 ? -3.595 -6.784 -0.309 1.00 92.81 312 ASP A CA 1
ATOM 2532 C C . ASP A 1 312 ? -3.056 -5.377 -0.020 1.00 92.81 312 ASP A C 1
ATOM 2534 O O . ASP A 1 312 ? -1.876 -5.081 -0.241 1.00 92.81 312 ASP A O 1
ATOM 2538 N N . CYS A 1 313 ? -3.920 -4.504 0.501 1.00 91.44 313 CYS A N 1
ATOM 2539 C CA . CYS A 1 313 ? -3.575 -3.124 0.834 1.00 91.44 313 CYS A CA 1
ATOM 2540 C C . CYS A 1 313 ? -2.632 -3.012 2.040 1.00 91.44 313 CYS A C 1
ATOM 2542 O O . CYS A 1 313 ? -1.885 -2.035 2.141 1.00 91.44 313 CYS A O 1
ATOM 2544 N N . LYS A 1 314 ? -2.609 -3.999 2.947 1.00 89.56 314 LYS A N 1
ATOM 2545 C CA . LYS A 1 314 ? -1.805 -3.944 4.177 1.00 89.56 314 LYS A CA 1
ATOM 2546 C C . LYS A 1 314 ? -0.300 -3.755 3.904 1.00 89.56 314 LYS A C 1
ATOM 2548 O O . LYS A 1 314 ? 0.252 -2.750 4.359 1.00 89.56 314 LYS A O 1
ATOM 2553 N N . PRO A 1 315 ? 0.385 -4.621 3.129 1.00 91.00 315 PRO A N 1
ATOM 2554 C CA . PRO A 1 315 ? 1.810 -4.461 2.846 1.00 91.00 315 PRO A CA 1
ATOM 2555 C C . PRO A 1 315 ? 2.133 -3.233 1.986 1.00 91.00 315 PRO A C 1
ATOM 2557 O O . PRO A 1 315 ? 3.289 -2.815 1.967 1.00 91.00 315 PRO A O 1
ATOM 2560 N N . ILE A 1 316 ? 1.158 -2.670 1.264 1.00 90.44 316 ILE A N 1
ATOM 2561 C CA . ILE A 1 316 ? 1.332 -1.467 0.435 1.00 90.44 316 ILE A CA 1
ATOM 2562 C C . ILE A 1 316 ? 1.335 -0.220 1.325 1.00 90.44 316 ILE A C 1
ATOM 2564 O O . ILE A 1 316 ? 2.221 0.627 1.217 1.00 90.44 316 ILE A O 1
ATOM 2568 N N . VAL A 1 317 ? 0.376 -0.128 2.248 1.00 87.50 317 VAL A N 1
ATOM 2569 C CA . VAL A 1 317 ? 0.209 1.022 3.147 1.00 87.50 317 VAL A CA 1
ATOM 2570 C C . VAL A 1 317 ? 1.286 1.039 4.233 1.00 87.50 317 VAL A C 1
ATOM 2572 O O . VAL A 1 317 ? 1.798 2.107 4.567 1.00 87.50 317 VAL A O 1
ATOM 2575 N N . GLU A 1 318 ? 1.714 -0.124 4.727 1.00 86.75 318 GLU A N 1
ATOM 2576 C CA . GLU A 1 318 ? 2.783 -0.233 5.733 1.00 86.75 318 GLU A CA 1
ATOM 2577 C C . GLU A 1 318 ? 4.198 -0.021 5.158 1.00 86.75 318 GLU A C 1
ATOM 2579 O O . GLU A 1 318 ? 5.160 0.147 5.910 1.00 86.75 318 GLU A O 1
ATOM 2584 N N . ALA A 1 319 ? 4.349 0.016 3.830 1.00 86.69 319 ALA A N 1
ATOM 2585 C CA . ALA A 1 319 ? 5.642 0.191 3.174 1.00 86.69 319 ALA A CA 1
ATOM 2586 C C . ALA A 1 319 ? 6.241 1.586 3.449 1.00 86.69 319 ALA A C 1
ATOM 2588 O O . ALA A 1 319 ? 5.577 2.607 3.272 1.00 86.69 319 ALA A O 1
ATOM 2589 N N . ARG A 1 320 ? 7.504 1.674 3.881 1.00 82.88 320 ARG A N 1
ATOM 2590 C CA . ARG A 1 320 ? 8.159 2.964 4.164 1.00 82.88 320 ARG A CA 1
ATOM 2591 C C . ARG A 1 320 ? 8.851 3.528 2.918 1.00 82.88 320 ARG A C 1
ATOM 2593 O O . ARG A 1 320 ? 9.824 2.959 2.431 1.00 82.88 320 ARG A O 1
ATOM 2600 N N . GLY A 1 321 ? 8.374 4.678 2.439 1.00 83.31 321 GLY A N 1
ATOM 2601 C CA . GLY A 1 321 ? 8.921 5.400 1.283 1.00 83.31 321 GLY A CA 1
ATOM 2602 C C . GLY A 1 321 ? 8.289 5.010 -0.059 1.00 83.31 321 GLY A C 1
ATOM 2603 O O . GLY A 1 321 ? 7.840 3.881 -0.248 1.00 83.31 321 GLY A O 1
ATOM 2604 N N . GLU A 1 322 ? 8.283 5.946 -1.011 1.00 84.06 322 GLU A N 1
ATOM 2605 C CA . GLU A 1 322 ? 7.534 5.853 -2.277 1.00 84.06 322 GLU A CA 1
ATOM 2606 C C . GLU A 1 322 ? 7.924 4.647 -3.142 1.00 84.06 322 GLU A C 1
ATOM 2608 O O . GLU A 1 322 ? 7.065 3.905 -3.611 1.00 84.06 322 GLU A O 1
ATOM 2613 N N . SER A 1 323 ? 9.228 4.394 -3.292 1.00 84.06 323 SER A N 1
ATOM 2614 C CA . SER A 1 323 ? 9.747 3.255 -4.067 1.00 84.06 323 SER A CA 1
ATOM 2615 C C . SER A 1 323 ? 9.282 1.908 -3.501 1.00 84.06 323 SER A C 1
ATOM 2617 O O . SER A 1 323 ? 8.961 0.980 -4.248 1.00 84.06 323 SER A O 1
ATOM 2619 N N . SER A 1 324 ? 9.182 1.803 -2.170 1.00 87.50 324 SER A N 1
ATOM 2620 C CA . SER A 1 324 ? 8.693 0.588 -1.517 1.00 87.50 324 SER A CA 1
ATOM 2621 C C . SER A 1 324 ? 7.191 0.392 -1.744 1.00 87.50 324 SER A C 1
ATOM 2623 O O . SER A 1 324 ? 6.781 -0.719 -2.081 1.00 87.50 324 SER A O 1
ATOM 2625 N N . THR A 1 325 ? 6.397 1.467 -1.664 1.00 88.88 325 THR A N 1
ATOM 2626 C CA . THR A 1 325 ? 4.958 1.461 -1.959 1.00 88.88 325 THR A CA 1
ATOM 2627 C C . THR A 1 325 ? 4.703 1.040 -3.405 1.00 88.88 325 THR A C 1
ATOM 2629 O O . THR A 1 325 ? 3.917 0.127 -3.643 1.00 88.88 325 THR A O 1
ATOM 2632 N N . ILE A 1 326 ? 5.431 1.623 -4.367 1.00 89.19 326 ILE A N 1
ATOM 2633 C CA . ILE A 1 326 ? 5.341 1.277 -5.795 1.00 89.19 326 ILE A CA 1
ATOM 2634 C C . ILE A 1 326 ? 5.698 -0.195 -6.013 1.00 89.19 326 ILE A C 1
ATOM 2636 O O . ILE A 1 326 ? 4.968 -0.915 -6.689 1.00 89.19 326 ILE A O 1
ATOM 2640 N N . LYS A 1 327 ? 6.788 -0.680 -5.405 1.00 90.31 327 LYS A N 1
ATOM 2641 C CA . LYS A 1 327 ? 7.205 -2.084 -5.525 1.00 90.31 327 LYS A CA 1
ATOM 2642 C C . LYS A 1 327 ? 6.156 -3.045 -4.964 1.00 90.31 327 LYS A C 1
ATOM 2644 O O . LYS A 1 327 ? 5.912 -4.085 -5.572 1.00 90.31 327 LYS A O 1
ATOM 2649 N N . LYS A 1 328 ? 5.552 -2.717 -3.817 1.00 92.12 328 LYS A N 1
ATOM 2650 C CA . LYS A 1 328 ? 4.499 -3.529 -3.192 1.00 92.12 328 LYS A CA 1
ATOM 2651 C C . LYS A 1 328 ? 3.217 -3.518 -4.023 1.00 92.12 328 LYS A C 1
ATOM 2653 O O . LYS A 1 328 ? 2.691 -4.596 -4.288 1.00 92.12 328 LYS A O 1
ATOM 2658 N N . MET A 1 329 ? 2.797 -2.357 -4.526 1.00 92.44 329 MET A N 1
ATOM 2659 C CA . MET A 1 329 ? 1.654 -2.230 -5.436 1.00 92.44 329 MET A CA 1
ATOM 2660 C C . MET A 1 329 ? 1.862 -3.043 -6.717 1.00 92.44 329 MET A C 1
ATOM 2662 O O . MET A 1 329 ? 1.042 -3.881 -7.077 1.00 92.44 329 MET A O 1
ATOM 2666 N N . ALA A 1 330 ? 3.006 -2.860 -7.372 1.00 91.88 330 ALA A N 1
ATOM 2667 C CA . ALA A 1 330 ? 3.347 -3.600 -8.574 1.00 91.88 330 ALA A CA 1
ATOM 2668 C C . ALA A 1 330 ? 3.416 -5.114 -8.316 1.00 91.88 330 ALA A C 1
ATOM 2670 O O . ALA A 1 330 ? 2.953 -5.896 -9.139 1.00 91.88 330 ALA A O 1
ATOM 2671 N N . SER A 1 331 ? 3.923 -5.547 -7.155 1.00 91.50 331 SER A N 1
ATOM 2672 C CA . SER A 1 331 ? 3.912 -6.967 -6.788 1.00 91.50 331 SER A CA 1
ATOM 2673 C C . SER A 1 331 ? 2.514 -7.528 -6.531 1.00 91.50 331 SER A C 1
ATOM 2675 O O . SER A 1 331 ? 2.290 -8.680 -6.880 1.00 91.50 331 SER A O 1
ATOM 2677 N N . ALA A 1 332 ? 1.596 -6.731 -5.972 1.00 92.19 332 ALA A N 1
ATOM 2678 C CA . ALA A 1 332 ? 0.214 -7.139 -5.719 1.00 92.19 332 ALA A CA 1
ATOM 2679 C C . ALA A 1 332 ? -0.578 -7.333 -7.020 1.00 92.19 332 ALA A C 1
ATOM 2681 O O . ALA A 1 332 ? -1.487 -8.148 -7.079 1.00 92.19 332 ALA A O 1
ATOM 2682 N N . VAL A 1 333 ? -0.208 -6.600 -8.071 1.00 92.69 333 VAL A N 1
ATOM 2683 C CA . VAL A 1 333 ? -0.875 -6.667 -9.375 1.00 92.69 333 VAL A CA 1
ATOM 2684 C C . VAL A 1 333 ? -0.132 -7.575 -10.372 1.00 92.69 333 VAL A C 1
ATOM 2686 O O . VAL A 1 333 ? -0.636 -7.882 -11.445 1.00 92.69 333 VAL A O 1
ATOM 2689 N N . GLY A 1 334 ? 1.075 -8.040 -10.036 1.00 89.81 334 GLY A N 1
ATOM 2690 C CA . GLY A 1 334 ? 1.917 -8.837 -10.938 1.00 89.81 334 GLY A CA 1
ATOM 2691 C C . GLY A 1 334 ? 2.697 -8.020 -11.977 1.00 89.81 334 GLY A C 1
ATOM 2692 O O . GLY A 1 334 ? 3.270 -8.583 -12.906 1.00 89.81 334 GLY A O 1
ATOM 2693 N N . TYR A 1 335 ? 2.776 -6.698 -11.818 1.00 91.25 335 TYR A N 1
ATOM 2694 C CA . TYR A 1 335 ? 3.481 -5.788 -12.719 1.00 91.25 335 TYR A CA 1
ATOM 2695 C C . TYR A 1 335 ? 5.006 -5.968 -12.615 1.00 91.25 335 TYR A C 1
ATOM 2697 O O . TYR A 1 335 ? 5.639 -5.593 -11.623 1.00 91.25 335 TYR A O 1
ATOM 2705 N N . ARG A 1 336 ? 5.618 -6.559 -13.649 1.00 88.88 336 ARG A N 1
ATOM 2706 C CA . ARG A 1 336 ? 7.067 -6.812 -13.756 1.00 88.88 336 ARG A CA 1
ATOM 2707 C C . ARG A 1 336 ? 7.540 -6.608 -15.202 1.00 88.88 336 ARG A C 1
ATOM 2709 O O . ARG A 1 336 ? 6.798 -6.966 -16.105 1.00 88.88 336 ARG A O 1
ATOM 2716 N N . PRO A 1 337 ? 8.760 -6.098 -15.459 1.00 85.75 337 PRO A N 1
ATOM 2717 C CA . PRO A 1 337 ? 9.780 -5.652 -14.504 1.00 85.75 337 PRO A CA 1
ATOM 2718 C C . PRO A 1 337 ? 9.553 -4.223 -13.970 1.00 85.75 337 PRO A C 1
ATOM 2720 O O . PRO A 1 337 ? 8.990 -3.363 -14.652 1.00 85.75 337 PRO A O 1
ATOM 2723 N N . ILE A 1 338 ? 10.056 -3.968 -12.753 1.00 79.88 338 ILE A N 1
ATOM 2724 C CA . ILE A 1 338 ? 10.062 -2.653 -12.089 1.00 79.88 338 ILE A CA 1
ATOM 2725 C C . ILE A 1 338 ? 11.515 -2.197 -11.961 1.00 79.88 338 ILE A C 1
ATOM 2727 O O . ILE A 1 338 ? 12.333 -2.892 -11.356 1.00 79.88 338 ILE A O 1
ATOM 2731 N N . PHE A 1 339 ? 11.830 -1.022 -12.494 1.00 73.31 339 PHE A N 1
ATOM 2732 C CA . PHE A 1 339 ? 13.173 -0.456 -12.450 1.00 73.31 339 PHE A CA 1
ATOM 2733 C C . PHE A 1 339 ? 13.215 0.701 -11.453 1.00 73.31 339 PHE A C 1
ATOM 2735 O O . PHE A 1 339 ? 12.838 1.823 -11.774 1.00 73.31 339 PHE A O 1
ATOM 2742 N N . SER A 1 340 ? 13.694 0.443 -10.234 1.00 62.41 340 SER A N 1
ATOM 2743 C CA . SER A 1 340 ? 13.799 1.470 -9.185 1.00 62.41 340 SER A CA 1
ATOM 2744 C C . SER A 1 340 ? 14.758 2.616 -9.538 1.00 62.41 340 SER A C 1
ATOM 2746 O O . SER A 1 340 ? 14.654 3.693 -8.960 1.00 62.41 340 SER A O 1
ATOM 2748 N N . TRP A 1 341 ? 15.672 2.402 -10.492 1.00 55.38 341 TRP A N 1
ATOM 2749 C CA . TRP A 1 341 ? 16.604 3.417 -10.985 1.00 55.38 341 TRP A CA 1
ATOM 2750 C C . TRP A 1 341 ? 15.957 4.435 -11.936 1.00 55.38 341 TRP A C 1
ATOM 2752 O O . TRP A 1 341 ? 16.500 5.521 -12.120 1.00 55.38 341 TRP A O 1
ATOM 2762 N N . ALA A 1 342 ? 14.800 4.134 -12.537 1.00 59.91 342 ALA A N 1
ATOM 2763 C CA . ALA A 1 342 ? 14.138 5.064 -13.456 1.00 59.91 342 ALA A CA 1
ATOM 2764 C C . ALA A 1 342 ? 13.727 6.365 -12.738 1.00 59.91 342 ALA A C 1
ATOM 2766 O O . ALA A 1 342 ? 13.894 7.457 -13.283 1.00 59.91 342 ALA A O 1
ATOM 2767 N N . ASN A 1 343 ? 13.313 6.260 -11.470 1.00 59.25 343 ASN A N 1
ATOM 2768 C CA . ASN A 1 343 ? 12.988 7.415 -10.628 1.00 59.25 343 ASN A CA 1
ATOM 2769 C C . ASN A 1 343 ? 14.234 8.243 -10.282 1.00 59.25 343 ASN A C 1
ATOM 2771 O O . ASN A 1 343 ? 14.164 9.470 -10.270 1.00 59.25 343 ASN A O 1
ATOM 2775 N N . SER A 1 344 ? 15.386 7.597 -10.051 1.00 60.31 344 SER A N 1
ATOM 2776 C CA . SER A 1 344 ? 16.644 8.306 -9.779 1.00 60.31 344 SER A CA 1
ATOM 2777 C C . SER A 1 344 ? 17.234 8.962 -11.026 1.00 60.31 344 SER A C 1
ATOM 2779 O O . SER A 1 344 ? 17.776 10.054 -10.934 1.00 60.31 344 SER A O 1
ATOM 2781 N N . ILE A 1 345 ? 17.111 8.340 -12.203 1.00 58.75 345 ILE A N 1
ATOM 2782 C CA . ILE A 1 345 ? 17.588 8.950 -13.454 1.00 58.75 345 ILE A CA 1
ATOM 2783 C C . ILE A 1 345 ? 16.721 10.152 -13.825 1.00 58.75 345 ILE A C 1
ATOM 2785 O O . ILE A 1 345 ? 17.253 11.179 -14.232 1.00 58.75 345 ILE A O 1
ATOM 2789 N N . SER A 1 346 ? 15.407 10.058 -13.627 1.00 62.81 346 SER A N 1
ATOM 2790 C CA . SER A 1 346 ? 14.485 11.156 -13.926 1.00 62.81 346 SER A CA 1
ATOM 2791 C C . SER A 1 346 ? 14.677 12.347 -12.982 1.00 62.81 346 SER A C 1
ATOM 2793 O O . SER A 1 346 ? 14.687 13.491 -13.433 1.00 62.81 346 SER A O 1
ATOM 2795 N N . SER A 1 347 ? 14.922 12.103 -11.688 1.00 66.56 347 SER A N 1
ATOM 2796 C CA . SER A 1 347 ? 15.253 13.172 -10.737 1.00 66.56 347 SER A CA 1
ATOM 2797 C C . SER A 1 347 ? 16.641 13.777 -10.985 1.00 66.56 347 SER A C 1
ATOM 2799 O O . SER A 1 347 ? 16.805 14.989 -10.870 1.00 66.56 347 SER A O 1
ATOM 2801 N N . MET A 1 348 ? 17.631 12.975 -11.390 1.00 65.75 348 MET A N 1
ATOM 2802 C CA . MET A 1 348 ? 18.945 13.474 -11.813 1.00 65.75 348 MET A CA 1
ATOM 2803 C C . MET A 1 348 ? 18.869 14.280 -13.112 1.00 65.75 348 MET A C 1
ATOM 2805 O O . MET A 1 348 ? 19.556 15.289 -13.231 1.00 65.75 348 MET A O 1
ATOM 2809 N N . ALA A 1 349 ? 18.034 13.873 -14.070 1.00 65.50 349 ALA A N 1
ATOM 2810 C CA . ALA A 1 349 ? 17.784 14.631 -15.291 1.00 65.50 349 ALA A CA 1
ATOM 2811 C C . ALA A 1 349 ? 17.110 15.971 -14.973 1.00 65.50 349 ALA A C 1
ATOM 2813 O O . ALA A 1 349 ? 17.544 17.002 -15.479 1.00 65.50 349 ALA A O 1
ATOM 2814 N N . ASP A 1 350 ? 16.129 15.979 -14.068 1.00 70.12 350 ASP A N 1
ATOM 2815 C CA . ASP A 1 350 ? 15.532 17.214 -13.557 1.00 70.12 350 ASP A CA 1
ATOM 2816 C C . ASP A 1 350 ? 16.562 18.123 -12.887 1.00 70.12 350 ASP A C 1
ATOM 2818 O O . ASP A 1 350 ? 16.574 19.319 -13.162 1.00 70.12 350 ASP A O 1
ATOM 2822 N N . LEU A 1 351 ? 17.458 17.576 -12.061 1.00 74.56 351 LEU A N 1
ATOM 2823 C CA . LEU A 1 351 ? 18.543 18.334 -11.428 1.00 74.56 351 LEU A CA 1
ATOM 2824 C C . LEU A 1 351 ? 19.576 18.839 -12.444 1.00 74.56 351 LEU A C 1
ATOM 2826 O O . LEU A 1 351 ? 20.100 19.939 -12.294 1.00 74.56 351 LEU A O 1
ATOM 2830 N N . ALA A 1 352 ? 19.872 18.066 -13.487 1.00 67.50 352 ALA A N 1
ATOM 2831 C CA . ALA A 1 352 ? 20.783 18.458 -14.558 1.00 67.50 352 ALA A CA 1
ATOM 2832 C C . ALA A 1 352 ? 20.182 19.564 -15.438 1.00 67.50 352 ALA A C 1
ATOM 2834 O O . ALA A 1 352 ? 20.878 20.503 -15.826 1.00 67.50 352 ALA A O 1
ATOM 2835 N N . VAL A 1 353 ? 18.881 19.508 -15.726 1.00 68.69 353 VAL A N 1
ATOM 2836 C CA . VAL A 1 353 ? 18.200 20.585 -16.454 1.00 68.69 353 VAL A CA 1
ATOM 2837 C C . VAL A 1 353 ? 18.021 21.809 -15.560 1.00 68.69 353 VAL A C 1
ATOM 2839 O O . VAL A 1 353 ? 18.310 22.920 -15.998 1.00 68.69 353 VAL A O 1
ATOM 2842 N N . GLN A 1 354 ? 17.676 21.633 -14.285 1.00 79.12 354 GLN A N 1
ATOM 2843 C CA . GLN A 1 354 ? 17.579 22.731 -13.324 1.00 79.12 354 GLN A CA 1
ATOM 2844 C C . GLN A 1 354 ? 18.928 23.421 -13.098 1.00 79.12 354 GLN A C 1
ATOM 2846 O O . GLN A 1 354 ? 18.978 24.647 -13.062 1.00 79.12 354 GLN A O 1
ATOM 2851 N N . SER A 1 355 ? 20.033 22.677 -13.007 1.00 74.94 355 SER A N 1
ATOM 2852 C CA . SER A 1 355 ? 21.367 23.267 -12.833 1.00 74.94 355 SER A CA 1
ATOM 2853 C C . SER A 1 355 ? 21.856 24.018 -14.073 1.00 74.94 355 SER A C 1
ATOM 2855 O O . SER A 1 355 ? 22.628 24.965 -13.952 1.00 74.94 355 SER A O 1
ATOM 2857 N N . THR A 1 356 ? 21.385 23.640 -15.264 1.00 69.19 356 THR A N 1
ATOM 2858 C CA . THR A 1 356 ? 21.807 24.259 -16.531 1.00 69.19 356 THR A CA 1
ATOM 2859 C C . THR A 1 356 ? 20.872 25.360 -17.032 1.00 69.19 356 THR A C 1
ATOM 2861 O O . THR A 1 356 ? 21.303 26.202 -17.824 1.00 69.19 356 THR A O 1
ATOM 2864 N N . THR A 1 357 ? 19.609 25.373 -16.598 1.00 67.06 357 THR A N 1
ATOM 2865 C CA . THR A 1 357 ? 18.576 26.310 -17.083 1.00 67.06 357 THR A CA 1
ATOM 2866 C C . THR A 1 357 ? 17.911 27.135 -15.982 1.00 67.06 357 THR A C 1
ATOM 2868 O O . THR A 1 357 ? 17.226 28.105 -16.290 1.00 67.06 357 THR A O 1
ATOM 2871 N N . GLY A 1 358 ? 18.088 26.769 -14.710 1.00 68.69 358 GLY A N 1
ATOM 2872 C CA . GLY A 1 358 ? 17.373 27.367 -13.580 1.00 68.69 358 GLY A CA 1
ATOM 2873 C C . GLY A 1 358 ? 15.919 26.902 -13.438 1.00 68.69 358 GLY A C 1
ATOM 2874 O O . GLY A 1 358 ? 15.265 27.274 -12.467 1.00 68.69 358 GLY A O 1
ATOM 2875 N N . VAL A 1 359 ? 15.410 26.072 -14.360 1.00 68.44 359 VAL A N 1
ATOM 2876 C CA . VAL A 1 359 ? 14.016 25.603 -14.382 1.00 68.44 359 VAL A CA 1
ATOM 2877 C C . VAL A 1 359 ? 13.966 24.084 -14.224 1.00 68.44 359 VAL A C 1
ATOM 2879 O O . VAL A 1 359 ? 14.722 23.349 -14.860 1.00 68.44 359 VAL A O 1
ATOM 2882 N N . LYS A 1 360 ? 13.066 23.598 -13.364 1.00 69.56 360 LYS A N 1
ATOM 2883 C CA . LYS A 1 360 ? 12.817 22.163 -13.189 1.00 69.56 360 LYS A CA 1
ATOM 2884 C C . LYS A 1 360 ? 12.036 21.638 -14.397 1.00 69.56 360 LYS A C 1
ATOM 2886 O O . LYS A 1 360 ? 10.993 22.190 -14.731 1.00 69.56 360 LYS A O 1
ATOM 2891 N N . ALA A 1 361 ? 12.532 20.587 -15.039 1.00 65.19 361 ALA A N 1
ATOM 2892 C CA . ALA A 1 361 ? 11.954 20.085 -16.284 1.00 65.19 361 ALA A CA 1
ATOM 2893 C C . ALA A 1 361 ? 10.726 19.174 -16.100 1.00 65.19 361 ALA A C 1
ATOM 2895 O O . ALA A 1 361 ? 9.970 18.982 -17.047 1.00 65.19 361 ALA A O 1
ATOM 2896 N N . GLY A 1 362 ? 10.492 18.663 -14.886 1.00 64.50 362 GLY A N 1
ATOM 2897 C CA . GLY A 1 362 ? 9.305 17.873 -14.550 1.00 64.50 362 GLY A CA 1
ATOM 2898 C C . GLY A 1 362 ? 9.371 16.416 -15.017 1.00 64.50 362 GLY A C 1
ATOM 2899 O O . GLY A 1 362 ? 8.332 15.785 -15.175 1.00 64.50 362 GLY A O 1
ATOM 2900 N N . PHE A 1 363 ? 10.570 15.875 -15.243 1.00 61.97 363 PHE A N 1
ATOM 2901 C CA . PHE A 1 363 ? 10.785 14.477 -15.619 1.00 61.97 363 PHE A CA 1
ATOM 2902 C C . PHE A 1 363 ? 10.566 13.499 -14.459 1.00 61.97 363 PHE A C 1
ATOM 2904 O O . PHE A 1 363 ? 10.272 12.330 -14.697 1.00 61.97 363 PHE A O 1
ATOM 2911 N N . SER A 1 364 ? 10.719 13.938 -13.206 1.00 61.16 364 SER A N 1
ATOM 2912 C CA . SER A 1 364 ? 10.434 13.116 -12.027 1.00 61.16 364 SER A CA 1
ATOM 2913 C C . SER A 1 364 ? 8.939 12.799 -11.926 1.00 61.16 364 SER A C 1
ATOM 2915 O O . SER A 1 364 ? 8.118 13.647 -11.585 1.00 61.16 364 SER A O 1
ATOM 2917 N N . GLU A 1 365 ? 8.586 11.547 -12.212 1.00 70.31 365 GLU A N 1
ATOM 2918 C CA . GLU A 1 365 ? 7.227 11.052 -12.015 1.00 70.31 365 GLU A CA 1
ATOM 2919 C C . GLU A 1 365 ? 6.871 11.001 -10.528 1.00 70.31 365 GLU A C 1
ATOM 2921 O O . GLU A 1 365 ? 7.644 10.519 -9.697 1.00 70.31 365 GLU A O 1
ATOM 2926 N N . THR A 1 366 ? 5.677 11.488 -10.195 1.00 80.88 366 THR A N 1
ATOM 2927 C CA . THR A 1 366 ? 5.139 11.419 -8.835 1.00 80.88 366 THR A CA 1
ATOM 2928 C C . THR A 1 366 ? 4.679 9.999 -8.515 1.00 80.88 366 THR A C 1
ATOM 2930 O O . THR A 1 366 ? 4.294 9.243 -9.415 1.00 80.88 366 THR A O 1
ATOM 2933 N N . LEU A 1 367 ? 4.650 9.646 -7.224 1.00 82.44 367 LEU A N 1
ATOM 2934 C CA . LEU A 1 367 ? 4.073 8.381 -6.752 1.00 82.44 367 LEU A CA 1
ATOM 2935 C C . LEU A 1 367 ? 2.671 8.145 -7.332 1.00 82.44 367 LEU A C 1
ATOM 2937 O O . LEU A 1 367 ? 2.373 7.036 -7.765 1.00 82.44 367 LEU A O 1
ATOM 2941 N N . ASP A 1 368 ? 1.851 9.192 -7.402 1.00 85.50 368 ASP A N 1
ATOM 2942 C CA . ASP A 1 368 ? 0.513 9.127 -7.982 1.00 85.50 368 ASP A CA 1
ATOM 2943 C C . ASP A 1 368 ? 0.533 8.647 -9.449 1.00 85.50 368 ASP A C 1
ATOM 2945 O O . ASP A 1 368 ? -0.062 7.623 -9.790 1.00 85.50 368 ASP A O 1
ATOM 2949 N N . SER A 1 369 ? 1.313 9.316 -10.305 1.00 84.56 369 SER A N 1
ATOM 2950 C CA . SER A 1 369 ? 1.408 8.957 -11.727 1.00 84.56 369 SER A CA 1
ATOM 2951 C C . SER A 1 369 ? 1.918 7.525 -11.955 1.00 84.56 369 SER A C 1
ATOM 2953 O O . SER A 1 369 ? 1.422 6.818 -12.833 1.00 84.56 369 SER A O 1
ATOM 2955 N N . GLN A 1 370 ? 2.852 7.055 -11.123 1.00 86.12 370 GLN A N 1
ATOM 2956 C CA . GLN A 1 370 ? 3.385 5.692 -11.188 1.00 86.12 370 GLN A CA 1
ATOM 2957 C C . GLN A 1 370 ? 2.346 4.643 -10.777 1.00 86.12 370 GLN A C 1
ATOM 2959 O O . GLN A 1 370 ? 2.197 3.625 -11.456 1.00 86.12 370 GLN A O 1
ATOM 2964 N N . LEU A 1 371 ? 1.600 4.888 -9.693 1.00 89.94 371 LEU A N 1
ATOM 2965 C CA . LEU A 1 371 ? 0.509 4.005 -9.273 1.00 89.94 371 LEU A CA 1
ATOM 2966 C C . LEU A 1 371 ? -0.569 3.924 -10.356 1.00 89.94 371 LEU A C 1
ATOM 2968 O O . LEU A 1 371 ? -1.008 2.825 -10.694 1.00 89.94 371 LEU A O 1
ATOM 2972 N N . GLN A 1 372 ? -0.931 5.061 -10.956 1.00 90.88 372 GLN A N 1
ATOM 2973 C CA . GLN A 1 372 ? -1.902 5.111 -12.044 1.00 90.88 372 GLN A CA 1
ATOM 2974 C C . GLN A 1 372 ? -1.444 4.304 -13.268 1.00 90.88 372 GLN A C 1
ATOM 2976 O O . GLN A 1 372 ? -2.239 3.547 -13.816 1.00 90.88 372 GLN A O 1
ATOM 2981 N N . LYS A 1 373 ? -0.167 4.386 -13.670 1.00 88.31 373 LYS A N 1
ATOM 2982 C CA . LYS A 1 373 ? 0.377 3.585 -14.786 1.00 88.31 373 LYS A CA 1
ATOM 2983 C C . LYS A 1 373 ? 0.318 2.082 -14.526 1.00 88.31 373 LYS A C 1
ATOM 2985 O O . LYS A 1 373 ? -0.083 1.320 -15.408 1.00 88.31 373 LYS A O 1
ATOM 2990 N N . ILE A 1 374 ? 0.693 1.654 -13.319 1.00 91.81 374 ILE A N 1
ATOM 2991 C CA . ILE A 1 374 ? 0.627 0.242 -12.910 1.00 91.81 374 ILE A CA 1
ATOM 2992 C C . ILE A 1 374 ? -0.819 -0.255 -12.985 1.00 91.81 374 ILE A C 1
ATOM 2994 O O . ILE A 1 374 ? -1.090 -1.288 -13.596 1.00 91.81 374 ILE A O 1
ATOM 2998 N N . LEU A 1 375 ? -1.745 0.509 -12.403 1.00 94.12 375 LEU A N 1
ATOM 2999 C CA . LEU A 1 375 ? -3.169 0.196 -12.371 1.00 94.12 375 LEU A CA 1
ATOM 3000 C C . LEU A 1 375 ? -3.801 0.185 -13.771 1.00 94.12 375 LEU A C 1
ATOM 3002 O O . LEU A 1 375 ? -4.548 -0.735 -14.097 1.00 94.12 375 LEU A O 1
ATOM 3006 N N . GLN A 1 376 ? -3.467 1.139 -14.642 1.00 92.81 376 GLN A N 1
ATOM 3007 C CA . GLN A 1 376 ? -3.973 1.151 -16.019 1.00 92.81 376 GLN A CA 1
ATOM 3008 C C . GLN A 1 376 ? -3.432 -0.005 -16.861 1.00 92.81 376 GLN A C 1
ATOM 3010 O O . GLN A 1 376 ? -4.197 -0.633 -17.591 1.00 92.81 376 GLN A O 1
ATOM 3015 N N . THR A 1 377 ? -2.148 -0.346 -16.719 1.00 92.44 377 THR A N 1
ATOM 3016 C CA . THR A 1 377 ? -1.578 -1.532 -17.383 1.00 92.44 377 THR A CA 1
ATOM 3017 C C . THR A 1 377 ? -2.323 -2.795 -16.954 1.00 92.44 377 THR A C 1
ATOM 3019 O O . THR A 1 377 ? -2.599 -3.674 -17.769 1.00 92.44 377 THR A O 1
ATOM 3022 N N . ALA A 1 378 ? -2.692 -2.867 -15.676 1.00 94.31 378 ALA A N 1
ATOM 3023 C CA . ALA A 1 378 ? -3.465 -3.973 -15.150 1.00 94.31 378 ALA A CA 1
ATOM 3024 C C . ALA A 1 378 ? -4.910 -3.992 -15.640 1.00 94.31 378 ALA A C 1
ATOM 3026 O O . ALA A 1 378 ? -5.401 -5.063 -15.972 1.00 94.31 378 ALA A O 1
ATOM 3027 N N . ALA A 1 379 ? -5.567 -2.835 -15.750 1.00 94.19 379 ALA A N 1
ATOM 3028 C CA . ALA A 1 379 ? -6.898 -2.746 -16.344 1.00 94.19 379 ALA A CA 1
ATOM 3029 C C . ALA A 1 379 ? -6.897 -3.292 -17.778 1.00 94.19 379 ALA A C 1
ATOM 3031 O O . ALA A 1 379 ? -7.706 -4.158 -18.086 1.00 94.19 379 ALA A O 1
ATOM 3032 N N . GLY A 1 380 ? -5.930 -2.885 -18.611 1.00 93.19 380 GLY A N 1
ATOM 3033 C CA . GLY A 1 380 ? -5.792 -3.415 -19.973 1.00 93.19 380 GLY A CA 1
ATOM 3034 C C . GLY A 1 380 ? -5.541 -4.927 -20.006 1.00 93.19 380 GLY A C 1
ATOM 3035 O O . GLY A 1 380 ? -6.159 -5.646 -20.787 1.00 93.19 380 GLY A O 1
ATOM 3036 N N . ALA A 1 381 ? -4.695 -5.440 -19.107 1.00 93.31 381 ALA A N 1
ATOM 3037 C CA . ALA A 1 381 ? -4.466 -6.879 -18.977 1.00 93.31 381 ALA A CA 1
ATOM 3038 C C . ALA A 1 381 ? -5.731 -7.652 -18.547 1.00 93.31 381 ALA A C 1
ATOM 3040 O O . ALA A 1 381 ? -5.961 -8.754 -19.042 1.00 93.31 381 ALA A O 1
ATOM 3041 N N . LEU A 1 382 ? -6.554 -7.084 -17.656 1.00 92.50 382 LEU A N 1
ATOM 3042 C CA . LEU A 1 382 ? -7.833 -7.660 -17.228 1.00 92.50 382 LEU A CA 1
ATOM 3043 C C . LEU A 1 382 ? -8.868 -7.659 -18.360 1.00 92.50 382 LEU A C 1
ATOM 3045 O O . LEU A 1 382 ? -9.546 -8.668 -18.548 1.00 92.50 382 LEU A O 1
ATOM 3049 N N . THR A 1 383 ? -8.953 -6.575 -19.139 1.00 92.19 383 THR A N 1
ATOM 3050 C CA . THR A 1 383 ? -9.799 -6.508 -20.341 1.00 92.19 383 THR A CA 1
ATOM 3051 C C . THR A 1 383 ? -9.432 -7.619 -21.314 1.00 92.19 383 THR A C 1
ATOM 3053 O O . THR A 1 383 ? -10.296 -8.380 -21.739 1.00 92.19 383 THR A O 1
ATOM 3056 N N . ASP A 1 384 ? -8.142 -7.774 -21.610 1.00 90.88 384 ASP A N 1
ATOM 3057 C CA . ASP A 1 384 ? -7.672 -8.818 -22.514 1.00 90.88 384 ASP A CA 1
ATOM 3058 C C . ASP A 1 384 ? -8.006 -10.229 -21.998 1.00 90.88 384 ASP A C 1
ATOM 3060 O O . ASP A 1 384 ? -8.449 -11.062 -22.785 1.00 90.88 384 ASP A O 1
ATOM 3064 N N . LEU A 1 385 ? -7.854 -10.498 -20.692 1.00 88.94 385 LEU A N 1
ATOM 3065 C CA . LEU A 1 385 ? -8.219 -11.787 -20.078 1.00 88.94 385 LEU A CA 1
ATOM 3066 C C . LEU A 1 385 ? -9.718 -12.090 -20.185 1.00 88.94 385 LEU A C 1
ATOM 3068 O O . LEU A 1 385 ? -10.096 -13.232 -20.445 1.00 88.94 385 LEU A O 1
ATOM 3072 N N . GLY A 1 386 ? -10.578 -11.082 -20.006 1.00 86.25 386 GLY A N 1
ATOM 3073 C CA . GLY A 1 386 ? -12.023 -11.232 -20.207 1.00 86.25 386 GLY A CA 1
ATOM 3074 C C . GLY A 1 386 ? -12.387 -11.566 -21.660 1.00 86.25 386 GLY A C 1
ATOM 3075 O O . GLY A 1 386 ? -13.392 -12.231 -21.918 1.00 86.25 386 GLY A O 1
ATOM 3076 N N . LEU A 1 387 ? -11.540 -11.160 -22.612 1.00 88.19 387 LEU A N 1
ATOM 3077 C CA . LEU A 1 387 ? -11.716 -11.388 -24.047 1.00 88.19 387 LEU A CA 1
ATOM 3078 C C . LEU A 1 387 ? -11.017 -12.654 -24.570 1.00 88.19 387 LEU A C 1
ATOM 3080 O O . LEU A 1 387 ? -11.305 -13.057 -25.693 1.00 88.19 387 LEU A O 1
ATOM 3084 N N . GLU A 1 388 ? -10.146 -13.324 -23.806 1.00 83.50 388 GLU A N 1
ATOM 3085 C CA . GLU A 1 388 ? -9.416 -14.525 -24.270 1.00 83.50 388 GLU A CA 1
ATOM 3086 C C . GLU A 1 388 ? -10.345 -15.668 -24.714 1.00 83.50 388 GLU A C 1
ATOM 3088 O O . GLU A 1 388 ? -9.996 -16.466 -25.586 1.00 83.50 388 GLU A O 1
ATOM 3093 N N . GLY A 1 389 ? -11.550 -15.739 -24.143 1.00 74.69 389 GLY A N 1
ATOM 3094 C CA . GLY A 1 389 ? -12.567 -16.723 -24.515 1.00 74.69 389 GLY A CA 1
ATOM 3095 C C . GLY A 1 389 ? -13.299 -16.433 -25.831 1.00 74.69 389 GLY A C 1
ATOM 3096 O O . GLY A 1 389 ? -13.988 -17.325 -26.322 1.00 74.69 389 GLY A O 1
ATOM 3097 N N . ARG A 1 390 ? -13.159 -15.226 -26.397 1.00 81.06 390 ARG A N 1
ATOM 3098 C CA . ARG A 1 390 ? -13.914 -14.746 -27.564 1.00 81.06 390 ARG A CA 1
ATOM 3099 C C . ARG A 1 390 ? -13.347 -15.322 -28.862 1.00 81.06 390 ARG A C 1
ATOM 3101 O O . ARG A 1 390 ? -12.217 -15.015 -29.250 1.00 81.06 390 ARG A O 1
ATOM 3108 N N . ARG A 1 391 ? -14.133 -16.126 -29.584 1.00 77.81 391 ARG A N 1
ATOM 3109 C CA . ARG A 1 391 ? -13.734 -16.715 -30.873 1.00 77.81 391 ARG A CA 1
ATOM 3110 C C . ARG A 1 391 ? -14.407 -15.995 -32.036 1.00 77.81 391 ARG A C 1
ATOM 3112 O O . ARG A 1 391 ? -15.526 -15.514 -31.930 1.00 77.81 391 ARG A O 1
ATOM 3119 N N . LYS A 1 392 ? -13.747 -15.984 -33.201 1.00 76.31 392 LYS A N 1
ATOM 3120 C CA . LYS A 1 392 ? -14.308 -15.420 -34.450 1.00 76.31 392 LYS A CA 1
ATOM 3121 C C . LYS A 1 392 ? -15.588 -16.127 -34.926 1.00 76.31 392 LYS A C 1
ATOM 3123 O O . LYS A 1 392 ? -16.265 -15.609 -35.803 1.00 76.31 392 LYS A O 1
ATOM 3128 N N . SER A 1 393 ? -15.867 -17.318 -34.396 1.00 74.00 393 SER A N 1
ATOM 3129 C CA . SER A 1 393 ? -17.058 -18.121 -34.680 1.00 74.00 393 SER A CA 1
ATOM 3130 C C . SER A 1 393 ? -18.278 -17.741 -33.843 1.00 74.00 393 SER A C 1
ATOM 3132 O O . SER A 1 393 ? -19.365 -18.228 -34.138 1.00 74.00 393 SER A O 1
ATOM 3134 N N . ASP A 1 394 ? -18.100 -16.947 -32.785 1.00 79.06 394 ASP A N 1
ATOM 3135 C CA . ASP A 1 394 ? -19.176 -16.647 -31.844 1.00 79.06 394 ASP A CA 1
ATOM 3136 C C . ASP A 1 394 ? -20.083 -15.545 -32.423 1.00 79.06 394 ASP A C 1
ATOM 3138 O O . ASP A 1 394 ? -19.575 -14.595 -33.029 1.00 79.06 394 ASP A O 1
ATOM 3142 N N . PRO A 1 395 ? -21.415 -15.637 -32.250 1.00 76.19 395 PRO A N 1
ATOM 3143 C CA . PRO A 1 395 ? -22.360 -14.653 -32.793 1.00 76.19 395 PRO A CA 1
ATOM 3144 C C . PRO A 1 395 ? -22.102 -13.241 -32.249 1.00 76.19 395 PRO A C 1
ATOM 3146 O O . PRO A 1 395 ? -22.277 -12.253 -32.957 1.00 76.19 395 PRO A O 1
ATOM 3149 N N . ASP A 1 396 ? -21.580 -13.162 -31.027 1.00 78.81 396 ASP A N 1
ATOM 3150 C CA . ASP A 1 396 ? -21.309 -11.922 -30.303 1.00 78.81 396 ASP A CA 1
ATOM 3151 C C . ASP A 1 396 ? -19.928 -11.326 -30.645 1.00 78.81 396 ASP A C 1
ATOM 3153 O O . ASP A 1 396 ? -19.510 -10.307 -30.089 1.00 78.81 396 ASP A O 1
ATOM 3157 N N . PHE A 1 397 ? -19.206 -11.916 -31.610 1.00 78.06 397 PHE A N 1
ATOM 3158 C CA . PHE A 1 397 ? -17.905 -11.422 -32.062 1.00 78.06 397 PHE A CA 1
ATOM 3159 C C . PHE A 1 397 ? -17.982 -10.047 -32.742 1.00 78.06 397 PHE A C 1
ATOM 3161 O O . PHE A 1 397 ? -16.958 -9.378 -32.853 1.00 78.06 397 PHE A O 1
ATOM 3168 N N . SER A 1 398 ? -19.144 -9.580 -33.199 1.00 78.94 398 SER A N 1
ATOM 3169 C CA . SER A 1 398 ? -19.277 -8.223 -33.749 1.00 78.94 398 SER A CA 1
ATOM 3170 C C . SER A 1 398 ? -19.410 -7.137 -32.677 1.00 78.94 398 SER A C 1
ATOM 3172 O O . SER A 1 398 ? -19.295 -5.957 -33.005 1.00 78.94 398 SER A O 1
ATOM 3174 N N . LEU A 1 399 ? -19.649 -7.500 -31.412 1.00 83.31 399 LEU A N 1
ATOM 3175 C CA . LEU A 1 399 ? -19.845 -6.528 -30.337 1.00 83.31 399 LEU A CA 1
ATOM 3176 C C . LEU A 1 399 ? -18.528 -5.829 -29.960 1.00 83.31 399 LEU A C 1
ATOM 3178 O O . LEU A 1 399 ? -17.462 -6.463 -29.959 1.00 83.31 399 LEU A O 1
ATOM 3182 N N . PRO A 1 400 ? -18.554 -4.534 -29.599 1.00 86.88 400 PRO A N 1
ATOM 3183 C CA . PRO A 1 400 ? -17.389 -3.899 -28.996 1.00 86.88 400 PRO A CA 1
ATOM 3184 C C . PRO A 1 400 ? -17.001 -4.629 -27.693 1.00 86.88 400 PRO A C 1
ATOM 3186 O O . PRO A 1 400 ? -17.865 -5.243 -27.062 1.00 86.88 400 PRO A O 1
ATOM 3189 N N . PRO A 1 401 ? -15.715 -4.608 -27.292 1.00 83.75 401 PRO A N 1
ATOM 3190 C CA . PRO A 1 401 ? -15.229 -5.296 -26.092 1.00 83.75 401 PRO A CA 1
ATOM 3191 C C . PRO A 1 401 ? -16.084 -5.062 -24.844 1.00 83.75 401 PRO A C 1
ATOM 3193 O O . PRO A 1 401 ? -16.442 -6.023 -24.168 1.00 83.75 401 PRO A O 1
ATOM 3196 N N . ASP A 1 402 ? -16.477 -3.813 -24.604 1.00 84.56 402 ASP A N 1
ATOM 3197 C CA . ASP A 1 402 ? -17.228 -3.413 -23.413 1.00 84.56 402 ASP A CA 1
ATOM 3198 C C . ASP A 1 402 ? -18.636 -4.029 -23.395 1.00 84.56 402 ASP A C 1
ATOM 3200 O O . ASP A 1 402 ? -19.053 -4.583 -22.382 1.00 84.56 402 ASP A O 1
ATOM 3204 N N . ALA A 1 403 ? -19.333 -4.042 -24.539 1.00 86.06 403 ALA A N 1
ATOM 3205 C CA . ALA A 1 403 ? -20.663 -4.652 -24.662 1.00 86.06 403 ALA A CA 1
ATOM 3206 C C . ALA A 1 403 ? -20.618 -6.187 -24.583 1.00 86.06 403 ALA A C 1
ATOM 3208 O O . ALA A 1 403 ? -21.547 -6.818 -24.083 1.00 86.06 403 ALA A O 1
ATOM 3209 N N . TYR A 1 404 ? -19.530 -6.807 -25.052 1.00 87.38 404 TYR A N 1
ATOM 3210 C CA . TYR A 1 404 ? -19.326 -8.247 -24.890 1.00 87.38 404 TYR A CA 1
ATOM 3211 C C . TYR A 1 404 ? -19.148 -8.615 -23.412 1.00 87.38 404 TYR A C 1
ATOM 3213 O O . TYR A 1 404 ? -19.774 -9.553 -22.922 1.00 87.38 404 TYR A O 1
ATOM 3221 N N . LEU A 1 405 ? -18.320 -7.860 -22.682 1.00 86.69 405 LEU A N 1
ATOM 3222 C CA . LEU A 1 405 ? -18.162 -8.059 -21.243 1.00 86.69 405 LEU A CA 1
ATOM 3223 C C . LEU A 1 405 ? -19.462 -7.731 -20.501 1.00 86.69 405 LEU A C 1
ATOM 3225 O O . LEU A 1 405 ? -19.786 -8.413 -19.528 1.00 86.69 405 LEU A O 1
ATOM 3229 N N . GLU A 1 406 ? -20.252 -6.770 -20.992 1.00 86.44 406 GLU A N 1
ATOM 3230 C CA . GLU A 1 406 ? -21.593 -6.490 -20.485 1.00 86.44 406 GLU A CA 1
ATOM 3231 C C . GLU A 1 406 ? -22.488 -7.738 -20.513 1.00 86.44 406 GLU A C 1
ATOM 3233 O O . GLU A 1 406 ? -22.990 -8.146 -19.465 1.00 86.44 406 GLU A O 1
ATOM 3238 N N . ALA A 1 407 ? -22.589 -8.384 -21.679 1.00 86.25 407 ALA A N 1
ATOM 3239 C CA . ALA A 1 407 ? -23.412 -9.570 -21.911 1.00 86.25 407 ALA A CA 1
ATOM 3240 C C . ALA A 1 407 ? -22.915 -10.845 -21.199 1.00 86.25 407 ALA A C 1
ATOM 3242 O O . ALA A 1 407 ? -23.721 -11.730 -20.915 1.00 86.25 407 ALA A O 1
ATOM 3243 N N . HIS A 1 408 ? -21.616 -10.928 -20.884 1.00 87.06 408 HIS A N 1
ATOM 3244 C CA . HIS A 1 408 ? -20.977 -12.103 -20.276 1.00 87.06 408 HIS A CA 1
ATOM 3245 C C . HIS A 1 408 ? -20.371 -11.817 -18.886 1.00 87.06 408 HIS A C 1
ATOM 3247 O O . HIS A 1 408 ? -19.143 -11.857 -18.713 1.00 87.06 408 HIS A O 1
ATOM 3253 N N . PRO A 1 409 ? -21.192 -11.558 -17.846 1.00 86.81 409 PRO A N 1
ATOM 3254 C CA . PRO A 1 409 ? -20.713 -11.317 -16.480 1.00 86.81 409 PRO A CA 1
ATOM 3255 C C . PRO A 1 409 ? -19.948 -12.510 -15.875 1.00 86.81 409 PRO A C 1
ATOM 3257 O O . PRO A 1 409 ? -19.143 -12.337 -14.956 1.00 86.81 409 PRO A O 1
ATOM 3260 N N . GLU A 1 410 ? -20.150 -13.725 -16.385 1.00 86.81 410 GLU A N 1
ATOM 3261 C CA . GLU A 1 410 ? -19.431 -14.935 -15.990 1.00 86.81 410 GLU A CA 1
ATOM 3262 C C . GLU A 1 410 ? -17.972 -14.971 -16.471 1.00 86.81 410 GLU A C 1
ATOM 3264 O O . GLU A 1 410 ? -17.139 -15.633 -15.848 1.00 86.81 410 GLU A O 1
ATOM 3269 N N . LYS A 1 411 ? -17.652 -14.254 -17.558 1.00 87.56 411 LYS A N 1
ATOM 3270 C CA . LYS A 1 411 ? -16.305 -14.196 -18.155 1.00 87.56 411 LYS A CA 1
ATOM 3271 C C . LYS A 1 411 ? -15.439 -13.078 -17.587 1.00 87.56 411 LYS A C 1
ATOM 3273 O O . LYS A 1 411 ? -14.221 -13.115 -17.755 1.00 87.56 411 LYS A O 1
ATOM 3278 N N . ARG A 1 412 ? -16.051 -12.103 -16.913 1.00 90.38 412 ARG A N 1
ATOM 3279 C CA . ARG A 1 412 ? -15.332 -10.984 -16.302 1.00 90.38 412 ARG A CA 1
ATOM 3280 C C . ARG A 1 412 ? -14.390 -11.488 -15.201 1.00 90.38 412 ARG A C 1
ATOM 3282 O O . ARG A 1 412 ? -14.834 -12.263 -14.346 1.00 90.38 412 ARG A O 1
ATOM 3289 N N . PRO A 1 413 ? -13.122 -11.044 -15.178 1.00 93.00 413 PRO A N 1
ATOM 3290 C CA . PRO A 1 413 ? -12.235 -11.304 -14.054 1.00 93.00 413 PRO A CA 1
ATOM 3291 C C . PRO A 1 413 ? -12.786 -10.688 -12.762 1.00 93.00 413 PRO A C 1
ATOM 3293 O O . PRO A 1 413 ? -13.560 -9.726 -12.783 1.00 93.00 413 PRO A O 1
ATOM 3296 N N . VAL A 1 414 ? -12.362 -11.238 -11.625 1.00 93.75 414 VAL A N 1
ATOM 3297 C CA . VAL A 1 414 ? -12.749 -10.737 -10.300 1.00 93.75 414 VAL A CA 1
ATOM 3298 C C . VAL A 1 414 ? -11.538 -10.118 -9.617 1.00 93.75 414 VAL A C 1
ATOM 3300 O O . VAL A 1 414 ? -10.500 -10.759 -9.472 1.00 93.75 414 VAL A O 1
ATOM 3303 N N . VAL A 1 415 ? -11.671 -8.874 -9.168 1.00 95.56 415 VAL A N 1
ATOM 3304 C CA . VAL A 1 415 ? -10.658 -8.166 -8.386 1.00 95.56 415 VAL A CA 1
ATOM 3305 C C . VAL A 1 415 ? -11.089 -8.148 -6.924 1.00 95.56 415 VAL A C 1
ATOM 3307 O O . VAL A 1 415 ? -12.133 -7.600 -6.579 1.00 95.56 415 VAL A O 1
ATOM 3310 N N . VAL A 1 416 ? -10.276 -8.731 -6.051 1.00 95.75 416 VAL A N 1
ATOM 3311 C CA . VAL A 1 416 ? -10.479 -8.742 -4.602 1.00 95.75 416 VAL A CA 1
ATOM 3312 C C . VAL A 1 416 ? -9.479 -7.789 -3.960 1.00 95.75 416 VAL A C 1
ATOM 3314 O O . VAL A 1 416 ? -8.272 -8.019 -4.004 1.00 95.75 416 VAL A O 1
ATOM 3317 N N . ILE A 1 417 ? -9.978 -6.717 -3.355 1.00 95.81 417 ILE A N 1
ATOM 3318 C CA . ILE A 1 417 ? -9.177 -5.733 -2.626 1.00 95.81 417 ILE A CA 1
ATOM 3319 C C . ILE A 1 417 ? -9.267 -6.076 -1.143 1.00 95.81 417 ILE A C 1
ATOM 3321 O O . ILE A 1 417 ? -10.289 -5.849 -0.496 1.00 95.81 417 ILE A O 1
ATOM 3325 N N . ASP A 1 418 ? -8.195 -6.654 -0.614 1.00 92.81 418 ASP A N 1
ATOM 3326 C CA . ASP A 1 418 ? -8.086 -7.088 0.772 1.00 92.81 418 ASP A CA 1
ATOM 3327 C C . ASP A 1 418 ? -7.522 -5.973 1.666 1.00 92.81 418 ASP A C 1
ATOM 3329 O O . ASP A 1 418 ? -6.735 -5.127 1.233 1.00 92.81 418 ASP A O 1
ATOM 3333 N N . ASN A 1 419 ? -7.923 -5.978 2.939 1.00 90.31 419 ASN A N 1
ATOM 3334 C CA . ASN A 1 419 ? -7.496 -5.014 3.955 1.00 90.31 419 ASN A CA 1
ATOM 3335 C C . ASN A 1 419 ? -7.707 -3.538 3.550 1.00 90.31 419 ASN A C 1
ATOM 3337 O O . ASN A 1 419 ? -6.881 -2.671 3.855 1.00 90.31 419 ASN A O 1
ATOM 3341 N N . PHE A 1 420 ? -8.819 -3.223 2.880 1.00 90.81 420 PHE A N 1
ATOM 3342 C CA . PHE A 1 420 ? -9.157 -1.839 2.543 1.00 90.81 420 PHE A CA 1
ATOM 3343 C C . PHE A 1 420 ? -9.420 -1.020 3.818 1.00 90.81 420 PHE A C 1
ATOM 3345 O O . PHE A 1 420 ? -10.160 -1.469 4.698 1.00 90.81 420 PHE A O 1
ATOM 3352 N N . LEU A 1 421 ? -8.809 0.168 3.916 1.00 86.31 421 LEU A N 1
ATOM 3353 C CA . LEU A 1 421 ? -8.803 1.037 5.106 1.00 86.31 421 LEU A CA 1
ATOM 3354 C C . LEU A 1 421 ? -8.231 0.376 6.378 1.00 86.31 421 LEU A C 1
ATOM 3356 O O . LEU A 1 421 ? -8.664 0.656 7.490 1.00 86.31 421 LEU A O 1
ATOM 3360 N N . HIS A 1 422 ? -7.215 -0.484 6.241 1.00 78.81 422 HIS A N 1
ATOM 3361 C CA . HIS A 1 422 ? -6.574 -1.151 7.385 1.00 78.81 422 HIS A CA 1
ATOM 3362 C C . HIS A 1 422 ? -5.955 -0.186 8.414 1.00 78.81 422 HIS A C 1
ATOM 3364 O O . HIS A 1 422 ? -5.958 -0.480 9.611 1.00 78.81 422 HIS A O 1
ATOM 3370 N N . LYS A 1 423 ? -5.393 0.931 7.935 1.00 73.00 423 LYS A N 1
ATOM 3371 C CA . LYS A 1 423 ? -4.839 2.058 8.706 1.00 73.00 423 LYS A CA 1
ATOM 3372 C C . LYS A 1 423 ? -5.087 3.347 7.926 1.00 73.00 423 LYS A C 1
ATOM 3374 O O . LYS A 1 423 ? -4.807 3.375 6.726 1.00 73.00 423 LYS A O 1
ATOM 3379 N N . ASN A 1 424 ? -5.567 4.393 8.599 1.00 63.16 424 ASN A N 1
ATOM 3380 C CA . ASN A 1 424 ? -5.848 5.707 8.006 1.00 63.16 424 ASN A CA 1
ATOM 3381 C C . ASN A 1 424 ? -4.757 6.743 8.378 1.00 63.16 424 ASN A C 1
ATOM 3383 O O . ASN A 1 424 ? -5.065 7.839 8.836 1.00 63.16 424 ASN A O 1
ATOM 3387 N N . ASP A 1 425 ? -3.481 6.356 8.227 1.00 56.31 425 ASP A N 1
ATOM 3388 C CA . ASP A 1 425 ? -2.278 7.152 8.557 1.00 56.31 425 ASP A CA 1
ATOM 3389 C C . ASP A 1 425 ? -1.777 7.955 7.338 1.00 56.31 425 ASP A C 1
ATOM 3391 O O . ASP A 1 425 ? -0.739 7.650 6.747 1.00 56.31 425 ASP A O 1
ATOM 3395 N N . GLY A 1 426 ? -2.540 8.953 6.884 1.00 55.28 426 GLY A N 1
ATOM 3396 C CA . GLY A 1 426 ? -2.075 9.964 5.913 1.00 55.28 426 GLY A CA 1
ATOM 3397 C C . GLY A 1 426 ? -1.799 9.499 4.469 1.00 55.28 426 GLY A C 1
ATOM 3398 O O . GLY A 1 426 ? -1.725 10.328 3.568 1.00 55.28 426 GLY A O 1
ATOM 3399 N N . LYS A 1 427 ? -1.712 8.191 4.184 1.00 63.06 427 LYS A N 1
ATOM 3400 C CA . LYS A 1 427 ? -1.580 7.629 2.821 1.00 63.06 427 LYS A CA 1
ATOM 3401 C C . LYS A 1 427 ? -2.930 7.399 2.139 1.00 63.06 427 LYS A C 1
ATOM 3403 O O . LYS A 1 427 ? -3.142 6.375 1.486 1.00 63.06 427 LYS A O 1
ATOM 3408 N N . THR A 1 428 ? -3.835 8.364 2.265 1.00 74.62 428 THR A N 1
ATOM 3409 C CA . THR A 1 428 ? -5.150 8.358 1.601 1.00 74.62 428 THR A CA 1
ATOM 3410 C C . THR A 1 428 ? -5.027 8.216 0.085 1.00 74.62 428 THR A C 1
ATOM 3412 O O . THR A 1 428 ? -5.850 7.548 -0.526 1.00 74.62 428 THR A O 1
ATOM 3415 N N . ILE A 1 429 ? -3.935 8.719 -0.503 1.00 85.25 429 ILE A N 1
ATOM 3416 C CA . ILE A 1 429 ? -3.648 8.643 -1.944 1.00 85.25 429 ILE A CA 1
ATOM 3417 C C . ILE A 1 429 ? -3.711 7.201 -2.475 1.00 85.25 429 ILE A C 1
ATOM 3419 O O . ILE A 1 429 ? -4.241 6.977 -3.556 1.00 85.25 429 ILE A O 1
ATOM 3423 N N . VAL A 1 430 ? -3.196 6.209 -1.737 1.00 88.50 430 VAL A N 1
ATOM 3424 C CA . VAL A 1 430 ? -3.197 4.812 -2.212 1.00 88.50 430 VAL A CA 1
ATOM 3425 C C . VAL A 1 430 ? -4.622 4.260 -2.264 1.00 88.50 430 VAL A C 1
ATOM 3427 O O . VAL A 1 430 ? -5.000 3.656 -3.265 1.00 88.50 430 VAL A O 1
ATOM 3430 N N . TYR A 1 431 ? -5.413 4.480 -1.209 1.00 90.38 431 TYR A N 1
ATOM 3431 C CA . TYR A 1 431 ? -6.802 4.020 -1.166 1.00 90.38 431 TYR A CA 1
ATOM 3432 C C . TYR A 1 431 ? -7.664 4.738 -2.202 1.00 90.38 431 TYR A C 1
ATOM 3434 O O . TYR A 1 431 ? -8.411 4.064 -2.904 1.00 90.38 431 TYR A O 1
ATOM 3442 N N . ASP A 1 432 ? -7.503 6.056 -2.347 1.00 90.44 432 ASP A N 1
ATOM 3443 C CA . ASP A 1 432 ? -8.205 6.857 -3.352 1.00 90.44 432 ASP A CA 1
ATOM 3444 C C . ASP A 1 432 ? -7.901 6.333 -4.763 1.00 90.44 432 ASP A C 1
ATOM 3446 O O . ASP A 1 432 ? -8.817 6.058 -5.527 1.00 90.44 432 ASP A O 1
ATOM 3450 N N . LYS A 1 433 ? -6.629 6.072 -5.097 1.00 91.50 433 LYS A N 1
ATOM 3451 C CA . LYS A 1 433 ? -6.259 5.577 -6.435 1.00 91.50 433 LYS A CA 1
ATOM 3452 C C . LYS A 1 433 ? -6.742 4.161 -6.718 1.00 91.50 433 LYS A C 1
ATOM 3454 O O . LYS A 1 433 ? -7.128 3.872 -7.848 1.00 91.50 433 LYS A O 1
ATOM 3459 N N . ILE A 1 434 ? -6.730 3.281 -5.717 1.00 93.81 434 ILE A N 1
ATOM 3460 C CA . ILE A 1 434 ? -7.298 1.933 -5.846 1.00 93.81 434 ILE A CA 1
ATOM 3461 C C . ILE A 1 434 ? -8.821 2.013 -6.016 1.00 93.81 434 ILE A C 1
ATOM 3463 O O . ILE A 1 434 ? -9.363 1.293 -6.852 1.00 93.81 434 ILE A O 1
ATOM 3467 N N . ALA A 1 435 ? -9.501 2.887 -5.269 1.00 93.38 435 ALA A N 1
ATOM 3468 C CA . ALA A 1 435 ? -10.945 3.087 -5.364 1.00 93.38 435 ALA A CA 1
ATOM 3469 C C . ALA A 1 435 ? -11.356 3.705 -6.712 1.00 93.38 435 ALA A C 1
ATOM 3471 O O . ALA A 1 435 ? -12.283 3.203 -7.343 1.00 93.38 435 ALA A O 1
ATOM 3472 N N . ASP A 1 436 ? -10.628 4.712 -7.201 1.00 93.56 436 ASP A N 1
ATOM 3473 C CA . ASP A 1 436 ? -10.851 5.339 -8.511 1.00 93.56 436 ASP A CA 1
ATOM 3474 C C . ASP A 1 436 ? -10.626 4.343 -9.656 1.00 93.56 436 ASP A C 1
ATOM 3476 O O . ASP A 1 436 ? -11.415 4.261 -10.598 1.00 93.56 436 ASP A O 1
ATOM 3480 N N . TRP A 1 437 ? -9.569 3.532 -9.567 1.00 95.31 437 TRP A N 1
ATOM 3481 C CA . TRP A 1 437 ? -9.310 2.473 -10.540 1.00 95.31 437 TRP A CA 1
ATOM 3482 C C . TRP A 1 437 ? -10.378 1.375 -10.506 1.00 95.31 437 TRP A C 1
ATOM 3484 O O . TRP A 1 437 ? -10.856 0.953 -11.557 1.00 95.31 437 TRP A O 1
ATOM 3494 N N . ALA A 1 438 ? -10.792 0.940 -9.315 1.00 95.06 438 ALA A N 1
ATOM 3495 C CA . ALA A 1 438 ? -11.881 -0.015 -9.153 1.00 95.06 438 ALA A CA 1
ATOM 3496 C C . ALA A 1 438 ? -13.202 0.525 -9.721 1.00 95.06 438 ALA A C 1
ATOM 3498 O O . ALA A 1 438 ? -13.923 -0.211 -10.393 1.00 95.06 438 ALA A O 1
ATOM 3499 N N . ALA A 1 439 ? -13.505 1.806 -9.493 1.00 94.00 439 ALA A N 1
ATOM 3500 C CA . ALA A 1 439 ? -14.673 2.475 -10.057 1.00 94.00 439 ALA A CA 1
ATOM 3501 C C . ALA A 1 439 ? -14.637 2.447 -11.587 1.00 94.00 439 ALA A C 1
ATOM 3503 O O . ALA A 1 439 ? -15.619 2.043 -12.207 1.00 94.00 439 ALA A O 1
ATOM 3504 N N . ALA A 1 440 ? -13.487 2.771 -12.188 1.00 93.38 440 ALA A N 1
ATOM 3505 C CA . ALA A 1 440 ? -13.307 2.712 -13.634 1.00 93.38 440 ALA A CA 1
ATOM 3506 C C . ALA A 1 440 ? -13.521 1.293 -14.196 1.00 93.38 440 ALA A C 1
ATOM 3508 O O . ALA A 1 440 ? -14.175 1.146 -15.227 1.00 93.38 440 ALA A O 1
ATOM 3509 N N . LEU A 1 441 ? -13.033 0.245 -13.517 1.00 93.06 441 LEU A N 1
ATOM 3510 C CA . LEU A 1 441 ? -13.230 -1.153 -13.934 1.00 93.06 441 LEU A CA 1
ATOM 3511 C C . LEU A 1 441 ? -14.699 -1.588 -13.914 1.00 93.06 441 LEU A C 1
ATOM 3513 O O . LEU A 1 441 ? -15.138 -2.307 -14.811 1.00 93.06 441 LEU A O 1
ATOM 3517 N N . VAL A 1 442 ? -15.445 -1.173 -12.890 1.00 92.00 442 VAL A N 1
ATOM 3518 C CA . VAL A 1 442 ? -16.860 -1.531 -12.740 1.00 92.00 442 VAL A CA 1
ATOM 3519 C C . VAL A 1 442 ? -17.731 -0.746 -13.721 1.00 92.00 442 VAL A C 1
ATOM 3521 O O . VAL A 1 442 ? -18.603 -1.335 -14.351 1.00 92.00 442 VAL A O 1
ATOM 3524 N N . GLN A 1 443 ? -17.465 0.552 -13.907 1.00 90.88 443 GLN A N 1
ATOM 3525 C CA . GLN A 1 443 ? -18.193 1.410 -14.855 1.00 90.88 443 GLN A CA 1
ATOM 3526 C C . GLN A 1 443 ? -17.997 0.993 -16.318 1.00 90.88 443 GLN A C 1
ATOM 3528 O O . GLN A 1 443 ? -18.898 1.160 -17.128 1.00 90.88 443 GLN A O 1
ATOM 3533 N N . SER A 1 444 ? -16.829 0.446 -16.662 1.00 89.88 444 SER A N 1
ATOM 3534 C CA . SER A 1 444 ? -16.530 -0.071 -18.007 1.00 89.88 444 SER A CA 1
ATOM 3535 C C . SER A 1 444 ? -16.896 -1.548 -18.189 1.00 89.88 444 SER A C 1
ATOM 3537 O O . SER A 1 444 ? -16.580 -2.137 -19.218 1.00 89.88 444 SER A O 1
ATOM 3539 N N . ASN A 1 445 ? -17.547 -2.168 -17.196 1.00 90.38 445 ASN A N 1
ATOM 3540 C CA . ASN A 1 445 ? -17.915 -3.584 -17.204 1.00 90.38 445 ASN A CA 1
ATOM 3541 C C . ASN A 1 445 ? -16.725 -4.553 -17.401 1.00 90.38 445 ASN A C 1
ATOM 3543 O O . ASN A 1 445 ? -16.931 -5.711 -17.759 1.00 90.38 445 ASN A O 1
ATOM 3547 N N . ILE A 1 446 ? -15.489 -4.128 -17.102 1.00 91.12 446 ILE A N 1
ATOM 3548 C CA . ILE A 1 446 ? -14.279 -4.945 -17.286 1.00 91.12 446 ILE A CA 1
ATOM 3549 C C . ILE A 1 446 ? -14.204 -6.072 -16.254 1.00 91.12 446 ILE A C 1
ATOM 3551 O O . ILE A 1 446 ? -13.910 -7.211 -16.608 1.00 91.12 446 ILE A O 1
ATOM 3555 N N . ALA A 1 447 ? -14.438 -5.765 -14.975 1.00 92.44 447 ALA A N 1
ATOM 3556 C CA . ALA A 1 447 ? -14.222 -6.701 -13.873 1.00 92.44 447 ALA A CA 1
ATOM 3557 C C . ALA A 1 447 ? -15.252 -6.527 -12.751 1.00 92.44 447 ALA A C 1
ATOM 3559 O O . ALA A 1 447 ? -15.747 -5.426 -12.509 1.00 92.44 447 ALA A O 1
ATOM 3560 N N . HIS A 1 448 ? -15.516 -7.607 -12.015 1.00 93.38 448 HIS A N 1
ATOM 3561 C CA . HIS A 1 448 ? -16.233 -7.527 -10.739 1.00 93.38 448 HIS A CA 1
ATOM 3562 C C . HIS A 1 448 ? -15.261 -7.141 -9.631 1.00 93.38 448 HIS A C 1
ATOM 3564 O O . HIS A 1 448 ? -14.184 -7.728 -9.542 1.00 93.38 448 HIS A O 1
ATOM 3570 N N . VAL A 1 449 ? -15.632 -6.200 -8.760 1.00 95.06 449 VAL A N 1
ATOM 3571 C CA . VAL A 1 449 ? -14.756 -5.757 -7.664 1.00 95.06 449 VAL A CA 1
ATOM 3572 C C . VAL A 1 449 ? -15.374 -6.069 -6.303 1.00 95.06 449 VAL A C 1
ATOM 3574 O O . VAL A 1 449 ? -16.490 -5.640 -5.996 1.00 95.06 449 VAL A O 1
ATOM 3577 N N . ILE A 1 450 ? -14.615 -6.796 -5.479 1.00 95.50 450 ILE A N 1
ATOM 3578 C CA . ILE A 1 450 ? -14.958 -7.152 -4.102 1.00 95.50 450 ILE A CA 1
ATOM 3579 C C . ILE A 1 450 ? -13.997 -6.444 -3.140 1.00 95.50 450 ILE A C 1
ATOM 3581 O O . ILE A 1 450 ? -12.796 -6.702 -3.160 1.00 95.50 450 ILE A O 1
ATOM 3585 N N . PHE A 1 451 ? -14.517 -5.597 -2.255 1.00 95.38 451 PHE A N 1
ATOM 3586 C CA . PHE A 1 451 ? -13.751 -4.974 -1.175 1.00 95.38 451 PHE A CA 1
ATOM 3587 C C . PHE A 1 451 ? -13.914 -5.759 0.126 1.00 95.38 451 PHE A C 1
ATOM 3589 O O . PHE A 1 451 ? -15.032 -5.954 0.601 1.00 95.38 451 PHE A O 1
ATOM 3596 N N . LEU A 1 452 ? -12.802 -6.153 0.746 1.00 93.69 452 LEU A N 1
ATOM 3597 C CA . LEU A 1 452 ? -12.772 -6.703 2.098 1.00 93.69 452 LEU A CA 1
ATOM 3598 C C . LEU A 1 452 ? -12.297 -5.608 3.055 1.00 93.69 452 LEU A C 1
ATOM 3600 O O . LEU A 1 452 ? -11.144 -5.174 3.008 1.00 93.69 452 LEU A O 1
ATOM 3604 N N . THR A 1 453 ? -13.175 -5.163 3.952 1.00 90.44 453 THR A N 1
ATOM 3605 C CA . THR A 1 453 ? -12.856 -4.079 4.895 1.00 90.44 453 THR A CA 1
ATOM 3606 C C . THR A 1 453 ? -13.284 -4.417 6.315 1.00 90.44 453 THR A C 1
ATOM 3608 O O . THR A 1 453 ? -14.184 -5.231 6.543 1.00 90.44 453 THR A O 1
ATOM 3611 N N . THR A 1 454 ? -12.539 -3.900 7.286 1.00 84.62 454 THR A N 1
ATOM 3612 C CA . THR A 1 454 ? -12.859 -3.989 8.720 1.00 84.62 454 THR A CA 1
ATOM 3613 C C . THR A 1 454 ? -13.529 -2.720 9.220 1.00 84.62 454 THR A C 1
ATOM 3615 O O . THR A 1 454 ? -14.288 -2.771 10.180 1.00 84.62 454 THR A O 1
ATOM 3618 N N . ASP A 1 455 ? -13.244 -1.599 8.564 1.00 80.50 455 ASP A N 1
ATOM 3619 C CA . ASP A 1 455 ? -13.763 -0.290 8.922 1.00 80.50 455 ASP A CA 1
ATOM 3620 C C . ASP A 1 455 ? -15.241 -0.188 8.513 1.00 80.50 455 ASP A C 1
ATOM 3622 O O . ASP A 1 455 ? -15.661 -0.790 7.528 1.00 80.50 455 ASP A O 1
ATOM 3626 N N . SER A 1 456 ? -16.045 0.554 9.271 1.00 74.38 456 SER A N 1
ATOM 3627 C CA . SER A 1 456 ? -17.415 0.935 8.905 1.00 74.38 456 SER A CA 1
ATOM 3628 C C . SER A 1 456 ? -17.480 2.220 8.073 1.00 74.38 456 SER A C 1
ATOM 3630 O O . SER A 1 456 ? -18.496 2.483 7.435 1.00 74.38 456 SER A O 1
ATOM 3632 N N . SER A 1 457 ? -16.400 3.004 8.041 1.00 77.50 457 SER A N 1
ATOM 3633 C CA . SER A 1 457 ? -16.300 4.275 7.314 1.00 77.50 457 SER A CA 1
ATOM 3634 C C . SER A 1 457 ? -15.981 4.117 5.818 1.00 77.50 457 SER A C 1
ATOM 3636 O O . SER A 1 457 ? -15.838 5.117 5.111 1.00 77.50 457 SER A O 1
ATOM 3638 N N . TYR A 1 458 ? -15.926 2.884 5.294 1.00 85.69 458 TYR A N 1
ATOM 3639 C CA . TYR A 1 458 ? -15.623 2.606 3.882 1.00 85.69 458 TYR A CA 1
ATOM 3640 C C . TYR A 1 458 ? -16.586 3.280 2.902 1.00 85.69 458 TYR A C 1
ATOM 3642 O O . TYR A 1 458 ? -16.174 3.645 1.802 1.00 85.69 458 TYR A O 1
ATOM 3650 N N . SER A 1 459 ? -17.850 3.468 3.295 1.00 84.81 459 SER A N 1
ATOM 3651 C CA . SER A 1 459 ? -18.872 4.058 2.431 1.00 84.81 459 SER A CA 1
ATOM 3652 C C . SER A 1 459 ? -18.479 5.461 1.980 1.00 84.81 459 SER A C 1
ATOM 3654 O O . SER A 1 459 ? -18.622 5.751 0.802 1.00 84.81 459 SER A O 1
ATOM 3656 N N . LYS A 1 460 ? -17.891 6.277 2.870 1.00 83.56 460 LYS A N 1
ATOM 3657 C CA . LYS A 1 460 ? -17.431 7.646 2.575 1.00 83.56 460 LYS A CA 1
ATOM 3658 C C . LYS A 1 460 ? -16.304 7.680 1.537 1.00 83.56 460 LYS A C 1
ATOM 3660 O O . LYS A 1 460 ? -16.260 8.580 0.704 1.00 83.56 460 LYS A O 1
ATOM 3665 N N . SER A 1 461 ? -15.376 6.723 1.610 1.00 85.19 461 SER A N 1
ATOM 3666 C CA . SER A 1 461 ? -14.236 6.641 0.688 1.00 85.19 461 SER A CA 1
ATOM 3667 C C . SER A 1 461 ? -14.669 6.097 -0.673 1.00 85.19 461 SER A C 1
ATOM 3669 O O . SER A 1 461 ? -14.353 6.698 -1.693 1.00 85.19 461 SER A O 1
ATOM 3671 N N . LEU A 1 462 ? -15.471 5.028 -0.702 1.00 88.81 462 LEU A N 1
ATOM 3672 C CA . LEU A 1 462 ? -15.949 4.448 -1.959 1.00 88.81 462 LEU A CA 1
ATOM 3673 C C . LEU A 1 462 ? -16.976 5.341 -2.669 1.00 88.81 462 LEU A C 1
ATOM 3675 O O . LEU A 1 462 ? -16.969 5.406 -3.895 1.00 88.81 462 LEU A O 1
ATOM 3679 N N . SER A 1 463 ? -17.818 6.076 -1.932 1.00 88.12 463 SER A N 1
ATOM 3680 C CA . SER A 1 463 ? -18.775 7.022 -2.526 1.00 88.12 463 SER A CA 1
ATOM 3681 C C . SER A 1 463 ? -18.095 8.220 -3.185 1.00 88.12 463 SER A C 1
ATOM 3683 O O . SER A 1 463 ? -18.704 8.875 -4.019 1.00 88.12 463 SER A O 1
ATOM 3685 N N . LYS A 1 464 ? -16.842 8.531 -2.827 1.00 89.88 464 LYS A N 1
ATOM 3686 C CA . LYS A 1 464 ? -16.060 9.576 -3.501 1.00 89.88 464 LYS A CA 1
ATOM 3687 C C . LYS A 1 464 ? -15.729 9.171 -4.939 1.00 89.88 464 LYS A C 1
ATOM 3689 O O . LYS A 1 464 ? -15.841 9.998 -5.837 1.00 89.88 464 LYS A O 1
ATOM 3694 N N . SER A 1 465 ? -15.357 7.908 -5.144 1.00 88.88 465 SER A N 1
ATOM 3695 C CA . SER A 1 465 ? -15.016 7.361 -6.464 1.00 88.88 465 SER A CA 1
ATOM 3696 C C . SER A 1 465 ? -16.251 6.917 -7.256 1.00 88.88 465 SER A C 1
ATOM 3698 O O . SER A 1 465 ? -16.224 6.914 -8.484 1.00 88.88 465 SER A O 1
ATOM 3700 N N . LEU A 1 466 ? -17.341 6.543 -6.574 1.00 89.56 466 LEU A N 1
ATOM 3701 C CA . LEU A 1 466 ? -18.570 6.060 -7.206 1.00 89.56 466 LEU A CA 1
ATOM 3702 C C . LEU A 1 466 ? -19.826 6.567 -6.450 1.00 89.56 466 LEU A C 1
ATOM 3704 O O . LEU A 1 466 ? -20.430 5.811 -5.688 1.00 89.56 466 LEU A O 1
ATOM 3708 N N . PRO A 1 467 ? -20.210 7.852 -6.620 1.00 86.19 467 PRO A N 1
ATOM 3709 C CA . PRO A 1 467 ? -21.251 8.504 -5.810 1.00 86.19 467 PRO A CA 1
ATOM 3710 C C . PRO A 1 467 ? -22.686 8.052 -6.123 1.00 86.19 467 PRO A C 1
ATOM 3712 O O . PRO A 1 467 ? -23.518 8.008 -5.220 1.00 86.19 467 PRO A O 1
ATOM 3715 N N . ASP A 1 468 ? -22.978 7.684 -7.374 1.00 84.12 468 ASP A N 1
ATOM 3716 C CA . ASP A 1 468 ? -24.355 7.494 -7.860 1.00 84.12 468 ASP A CA 1
ATOM 3717 C C . ASP A 1 468 ? -24.888 6.051 -7.738 1.00 84.12 468 ASP A C 1
ATOM 3719 O O . ASP A 1 468 ? -25.932 5.723 -8.308 1.00 84.12 468 ASP A O 1
ATOM 3723 N N . ARG A 1 469 ? -24.198 5.146 -7.024 1.00 83.19 469 ARG A N 1
ATOM 3724 C CA . ARG A 1 469 ? -24.656 3.752 -6.847 1.00 83.19 469 ARG A CA 1
ATOM 3725 C C . ARG A 1 469 ? -24.623 3.307 -5.392 1.00 83.19 469 ARG A C 1
ATOM 3727 O O . ARG A 1 469 ? -23.755 3.678 -4.611 1.00 83.19 469 ARG A O 1
ATOM 3734 N N . VAL A 1 470 ? -25.560 2.422 -5.060 1.00 85.69 470 VAL A N 1
ATOM 3735 C CA . VAL A 1 470 ? -25.600 1.733 -3.768 1.00 85.69 470 VAL A CA 1
ATOM 3736 C C . VAL A 1 470 ? -24.733 0.478 -3.840 1.00 85.69 470 VAL A C 1
ATOM 3738 O O . VAL A 1 470 ? -24.888 -0.346 -4.747 1.00 85.69 470 VAL A O 1
ATOM 3741 N N . PHE A 1 471 ? -23.825 0.326 -2.878 1.00 88.81 471 PHE A N 1
ATOM 3742 C CA . PHE A 1 471 ? -22.938 -0.833 -2.784 1.00 88.81 471 PHE A CA 1
ATOM 3743 C C . PHE A 1 471 ? -23.668 -2.054 -2.223 1.00 88.81 471 PHE A C 1
ATOM 3745 O O . PHE A 1 471 ? -24.455 -1.948 -1.280 1.00 88.81 471 PHE A O 1
ATOM 3752 N N . ARG A 1 472 ? -23.376 -3.235 -2.771 1.00 90.56 472 ARG A N 1
ATOM 3753 C CA . ARG A 1 472 ? -23.873 -4.508 -2.238 1.00 90.56 472 ARG A CA 1
ATOM 3754 C C . ARG A 1 472 ? -23.038 -4.882 -1.024 1.00 90.56 472 ARG A C 1
ATOM 3756 O O . ARG A 1 472 ? -21.838 -5.085 -1.154 1.00 90.56 472 ARG A O 1
ATOM 3763 N N . GLN A 1 473 ? -23.653 -4.969 0.148 1.00 88.94 473 GLN A N 1
ATOM 3764 C CA . GLN A 1 473 ? -22.943 -5.231 1.398 1.00 88.94 473 GLN A CA 1
ATOM 3765 C C . GLN A 1 473 ? -23.251 -6.634 1.923 1.00 88.94 473 GLN A C 1
ATOM 3767 O O . GLN A 1 473 ? -24.413 -6.994 2.098 1.00 88.94 473 GLN A O 1
ATOM 3772 N N . ALA A 1 474 ? -22.205 -7.397 2.235 1.00 88.00 474 ALA A N 1
ATOM 3773 C CA . ALA A 1 474 ? -22.284 -8.623 3.019 1.00 88.00 474 ALA A CA 1
ATOM 3774 C C . ALA A 1 474 ? -21.552 -8.408 4.349 1.00 88.00 474 ALA A C 1
ATOM 3776 O O . ALA A 1 474 ? -20.354 -8.128 4.370 1.00 88.00 474 ALA A O 1
ATOM 3777 N N . ALA A 1 475 ? -22.271 -8.522 5.464 1.00 85.69 475 ALA A N 1
ATOM 3778 C CA . ALA A 1 475 ? -21.688 -8.398 6.795 1.00 85.69 475 ALA A CA 1
ATOM 3779 C C . ALA A 1 475 ? -21.310 -9.781 7.340 1.00 85.69 475 ALA A C 1
ATOM 3781 O O . ALA A 1 475 ? -22.149 -10.677 7.436 1.00 85.69 475 ALA A O 1
ATOM 3782 N N . LEU A 1 476 ? -20.046 -9.943 7.721 1.00 85.06 476 LEU A N 1
ATOM 3783 C CA . LEU A 1 476 ? -19.496 -11.149 8.314 1.00 85.06 476 LEU A CA 1
ATOM 3784 C C . LEU A 1 476 ? -19.258 -10.932 9.808 1.00 85.06 476 LEU A C 1
ATOM 3786 O O . LEU A 1 476 ? -18.325 -10.239 10.218 1.00 85.06 476 LEU A O 1
ATOM 3790 N N . GLY A 1 477 ? -20.135 -11.522 10.615 1.00 81.44 477 GLY A N 1
ATOM 3791 C CA . GLY A 1 477 ? -20.058 -11.478 12.071 1.00 81.44 477 GLY A CA 1
ATOM 3792 C C . GLY A 1 477 ? -19.308 -12.659 12.683 1.00 81.44 477 GLY A C 1
ATOM 3793 O O . GLY A 1 477 ? -18.695 -13.484 11.997 1.00 81.44 477 GLY A O 1
ATOM 3794 N N . ASP A 1 478 ? -19.395 -12.736 14.005 1.00 83.31 478 ASP A N 1
ATOM 3795 C CA . ASP A 1 478 ? -18.908 -13.862 14.798 1.00 83.31 478 ASP A CA 1
ATOM 3796 C C . ASP A 1 478 ? -19.781 -15.101 14.547 1.00 83.31 478 ASP A C 1
ATOM 3798 O O . ASP A 1 478 ? -20.958 -14.997 14.193 1.00 83.31 478 ASP A O 1
ATOM 3802 N N . LEU A 1 479 ? -19.202 -16.292 14.692 1.00 84.31 479 LEU A N 1
ATOM 3803 C CA . LEU A 1 479 ? -19.945 -17.547 14.620 1.00 84.31 479 LEU A CA 1
ATOM 3804 C C . LEU A 1 479 ? -20.878 -17.683 15.831 1.00 84.31 479 LEU A C 1
ATOM 3806 O O . LEU A 1 479 ? -20.521 -17.330 16.953 1.00 84.31 479 LEU A O 1
ATOM 3810 N N . SER A 1 480 ? -22.072 -18.236 15.617 1.00 86.44 480 SER A N 1
ATOM 3811 C CA . SER A 1 480 ? -22.954 -18.615 16.724 1.00 86.44 480 SER A CA 1
ATOM 3812 C C . SER A 1 480 ? -22.278 -19.678 17.602 1.00 86.44 480 SER A C 1
A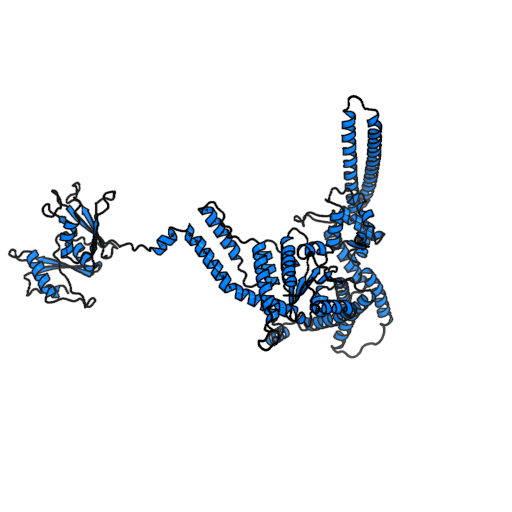TOM 3814 O O . SER A 1 480 ? -21.548 -20.517 17.060 1.00 86.44 480 SER A O 1
ATOM 3816 N N . PRO A 1 481 ? -22.548 -19.709 18.920 1.00 85.19 481 PRO A N 1
ATOM 3817 C CA . PRO A 1 481 ? -21.866 -20.604 19.860 1.00 85.19 481 PRO A CA 1
ATOM 3818 C C . PRO A 1 481 ? -21.953 -22.081 19.448 1.00 85.19 481 PRO A C 1
ATOM 3820 O O . PRO A 1 481 ? -20.958 -22.797 19.528 1.00 85.19 481 PRO A O 1
ATOM 3823 N N . ASP A 1 482 ? -23.086 -22.516 18.892 1.00 84.31 482 ASP A N 1
ATOM 3824 C CA . ASP A 1 482 ? -23.271 -23.898 18.425 1.00 84.31 482 ASP A CA 1
ATOM 3825 C C . ASP A 1 482 ? -22.354 -24.263 17.247 1.00 84.31 482 ASP A C 1
ATOM 3827 O O . ASP A 1 482 ? -21.834 -25.376 17.161 1.00 84.31 482 ASP A O 1
ATOM 3831 N N . VAL A 1 483 ? -22.133 -23.314 16.334 1.00 84.75 483 VAL A N 1
ATOM 3832 C CA . VAL A 1 483 ? -21.269 -23.495 15.156 1.00 84.75 483 VAL A CA 1
ATOM 3833 C C . VAL A 1 483 ? -19.804 -23.438 15.571 1.00 84.75 483 VAL A C 1
ATOM 3835 O O . VAL A 1 483 ? -19.012 -24.267 15.130 1.00 84.75 483 VAL A O 1
ATOM 3838 N N . ALA A 1 484 ? -19.461 -22.519 16.476 1.00 85.75 484 ALA A N 1
ATOM 3839 C CA . ALA A 1 484 ? -18.139 -22.438 17.084 1.00 85.75 484 ALA A CA 1
ATOM 3840 C C . ALA A 1 484 ? -17.765 -23.749 17.799 1.00 85.75 484 ALA A C 1
ATOM 3842 O O . ALA A 1 484 ? -16.669 -24.269 17.603 1.00 85.75 484 ALA A O 1
ATOM 3843 N N . LYS A 1 485 ? -18.703 -24.341 18.551 1.00 86.00 485 LYS A N 1
ATOM 3844 C CA . LYS A 1 485 ? -18.508 -25.636 19.216 1.00 86.00 485 LYS A CA 1
ATOM 3845 C C . LYS A 1 485 ? -18.227 -26.752 18.220 1.00 86.00 485 LYS A C 1
ATOM 3847 O O . LYS A 1 485 ? -17.259 -27.487 18.385 1.00 86.00 485 LYS A O 1
ATOM 3852 N N . ARG A 1 486 ? -19.048 -26.869 17.173 1.00 83.56 486 ARG A N 1
ATOM 3853 C CA . ARG A 1 486 ? -18.860 -27.880 16.119 1.00 83.56 486 ARG A CA 1
ATOM 3854 C C . ARG A 1 486 ? -17.509 -27.737 15.426 1.00 83.56 486 ARG A C 1
ATOM 3856 O O . ARG A 1 486 ? -16.857 -28.747 15.197 1.00 83.56 486 ARG A O 1
ATOM 3863 N N . PHE A 1 487 ? -17.081 -26.506 15.159 1.00 82.81 487 PHE A N 1
ATOM 3864 C CA . PHE A 1 487 ? -15.788 -26.217 14.545 1.00 82.81 487 PHE A CA 1
ATOM 3865 C C . PHE A 1 487 ? -14.596 -26.640 15.416 1.00 82.81 487 PHE A C 1
ATOM 3867 O O . PHE A 1 487 ? -13.633 -27.226 14.921 1.00 82.81 487 PHE A O 1
ATOM 3874 N N . VAL A 1 488 ? -14.656 -26.376 16.725 1.00 83.69 488 VAL A N 1
ATOM 3875 C CA . VAL A 1 488 ? -13.602 -26.818 17.651 1.00 83.69 488 VAL A CA 1
ATOM 3876 C C . VAL A 1 488 ? -13.612 -28.343 17.791 1.00 83.69 488 VAL A C 1
ATOM 3878 O O . VAL A 1 488 ? -12.555 -28.966 17.798 1.00 83.69 488 VAL A O 1
ATOM 3881 N N . LEU A 1 489 ? -14.792 -28.967 17.847 1.00 82.19 489 LEU A N 1
ATOM 3882 C CA . LEU A 1 489 ? -14.913 -30.424 17.935 1.00 82.19 489 LEU A CA 1
ATOM 3883 C C . LEU A 1 489 ? -14.408 -31.138 16.677 1.00 82.19 489 LEU A C 1
ATOM 3885 O O . LEU A 1 489 ? -13.738 -32.160 16.808 1.00 82.19 489 LEU A O 1
ATOM 3889 N N . SER A 1 490 ? -14.667 -30.606 15.477 1.00 77.19 490 SER A N 1
ATOM 3890 C CA . SER A 1 490 ? -14.138 -31.194 14.239 1.00 77.19 490 SER A CA 1
ATOM 3891 C C . SER A 1 490 ? -12.607 -31.193 14.229 1.00 77.19 490 SER A C 1
ATOM 3893 O O . SER A 1 490 ? -12.003 -32.198 13.876 1.00 77.19 490 SER A O 1
ATOM 3895 N N . HIS A 1 491 ? -11.977 -30.125 14.732 1.00 73.31 491 HIS A N 1
ATOM 3896 C CA . HIS A 1 491 ? -10.517 -30.046 14.863 1.00 73.31 491 HIS A CA 1
ATOM 3897 C C . HIS A 1 491 ? -9.920 -31.063 15.842 1.00 73.31 491 HIS A C 1
ATOM 3899 O O . HIS A 1 491 ? -8.764 -31.452 15.690 1.00 73.31 491 HIS A O 1
ATOM 3905 N N . ILE A 1 492 ? -10.668 -31.469 16.868 1.00 71.00 492 ILE A N 1
ATOM 3906 C CA . ILE A 1 492 ? -10.206 -32.455 17.854 1.00 71.00 492 ILE A CA 1
ATOM 3907 C C . ILE A 1 492 ? -10.379 -33.877 17.304 1.00 71.00 492 ILE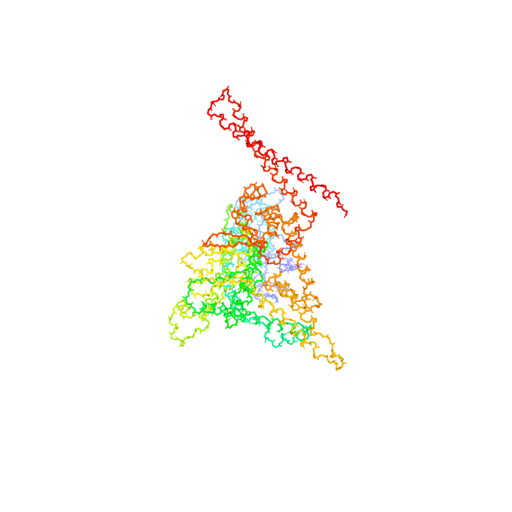 A C 1
ATOM 3909 O O . ILE A 1 492 ? -9.507 -34.722 17.487 1.00 71.00 492 ILE A O 1
ATOM 3913 N N . HIS A 1 493 ? -11.492 -34.149 16.616 1.00 63.06 493 HIS A N 1
ATOM 3914 C CA . HIS A 1 493 ? -11.816 -35.486 16.115 1.00 63.06 493 HIS A CA 1
ATOM 3915 C C . HIS A 1 493 ? -10.931 -35.957 14.955 1.00 63.06 493 HIS A C 1
ATOM 3917 O O . HIS A 1 493 ? -10.639 -37.151 14.882 1.00 63.06 493 HIS A O 1
ATOM 3923 N N . ASP A 1 494 ? -10.459 -35.049 14.099 1.00 56.94 494 ASP A N 1
ATOM 3924 C CA . ASP A 1 494 ? -9.557 -35.405 12.994 1.00 56.94 494 ASP A CA 1
ATOM 3925 C C . ASP A 1 494 ? -8.178 -35.907 13.485 1.00 56.94 494 ASP A C 1
ATOM 3927 O O . ASP A 1 494 ? -7.517 -36.676 12.785 1.00 56.94 494 ASP A O 1
ATOM 3931 N N . ASP A 1 495 ? -7.766 -35.555 14.711 1.00 50.38 495 ASP A N 1
ATOM 3932 C CA . ASP A 1 495 ? -6.480 -35.963 15.305 1.00 50.38 495 ASP A CA 1
ATOM 3933 C C . ASP A 1 495 ? -6.573 -37.278 16.116 1.00 50.38 495 ASP A C 1
ATOM 3935 O O . ASP A 1 495 ? -5.608 -38.034 16.232 1.00 50.38 495 ASP A O 1
ATOM 3939 N N . ASP A 1 496 ? -7.758 -37.630 16.630 1.00 50.94 496 ASP A N 1
ATOM 3940 C CA . ASP A 1 496 ? -7.995 -38.958 17.227 1.00 50.94 496 ASP A CA 1
ATOM 3941 C C . ASP A 1 496 ? -7.961 -40.065 16.151 1.00 50.94 496 ASP A C 1
ATOM 3943 O O . ASP A 1 496 ? -7.504 -41.181 16.411 1.00 50.94 496 ASP A O 1
ATOM 3947 N N . ALA A 1 497 ? -8.396 -39.756 14.923 1.00 48.00 497 ALA A N 1
ATOM 3948 C CA . ALA A 1 497 ? -8.310 -40.677 13.791 1.00 48.00 497 ALA A CA 1
ATOM 3949 C C . ALA A 1 497 ? -6.854 -40.902 13.337 1.00 48.00 497 ALA A C 1
ATOM 3951 O O . ALA A 1 497 ? -6.496 -42.029 12.988 1.00 48.00 497 ALA A O 1
ATOM 3952 N N . SER A 1 498 ? -5.994 -39.877 13.406 1.00 45.81 498 SER A N 1
ATOM 3953 C CA . SER A 1 498 ? -4.587 -39.953 12.981 1.00 45.81 498 SER A CA 1
ATOM 3954 C C . SER A 1 498 ? -3.730 -40.833 13.909 1.00 45.81 498 SER A C 1
ATOM 3956 O O . SER A 1 498 ? -2.878 -41.586 13.432 1.00 45.81 498 SER A O 1
ATOM 3958 N N . ARG A 1 499 ? -4.017 -40.837 15.220 1.00 45.31 499 ARG A N 1
ATOM 3959 C CA . ARG A 1 499 ? -3.324 -41.672 16.226 1.00 45.31 499 ARG A CA 1
ATOM 3960 C C . ARG A 1 499 ? -3.703 -43.153 16.206 1.00 45.31 499 ARG A C 1
ATOM 3962 O O . ARG A 1 499 ? -3.008 -43.959 16.814 1.00 45.31 499 ARG A O 1
ATOM 3969 N N . SER A 1 500 ? -4.784 -43.528 15.523 1.00 43.66 500 SER A N 1
ATOM 3970 C CA . SER A 1 500 ? -5.265 -44.918 15.480 1.00 43.66 500 SER A CA 1
ATOM 3971 C C . SER A 1 500 ? -4.586 -45.799 14.417 1.00 43.66 500 SER A C 1
ATOM 3973 O O . SER A 1 500 ? -4.820 -47.005 14.381 1.00 43.66 500 SER A O 1
ATOM 3975 N N . THR A 1 501 ? -3.719 -45.222 13.576 1.00 42.81 501 THR A N 1
ATOM 3976 C CA . THR A 1 501 ? -3.088 -45.916 12.434 1.00 42.81 501 THR A CA 1
ATOM 3977 C C . THR A 1 501 ? -1.646 -46.379 12.651 1.00 42.81 501 THR A C 1
ATOM 3979 O O . THR A 1 501 ? -1.104 -47.056 11.779 1.00 42.81 501 THR A O 1
ATOM 3982 N N . GLU A 1 502 ? -1.022 -46.085 13.794 1.00 37.22 502 GLU A N 1
ATOM 3983 C CA . GLU A 1 502 ? 0.282 -46.659 14.150 1.00 37.22 502 GLU A CA 1
ATOM 3984 C C . GLU A 1 502 ? 0.097 -47.702 15.254 1.00 37.22 502 GLU A C 1
ATOM 3986 O O . GLU A 1 502 ? -0.369 -47.418 16.355 1.00 37.22 502 GLU A O 1
ATOM 3991 N N . GLY A 1 503 ? 0.368 -48.955 14.889 1.00 36.59 503 GLY A N 1
ATOM 3992 C CA . GLY A 1 503 ? -0.068 -50.136 15.617 1.00 36.59 503 GLY A CA 1
ATOM 3993 C C . GLY A 1 503 ? 0.419 -50.233 17.060 1.00 36.59 503 GLY A C 1
ATOM 3994 O O . GLY A 1 503 ? 1.594 -50.040 17.359 1.00 36.59 503 GLY A O 1
ATOM 3995 N N . SER A 1 504 ? -0.490 -50.662 17.931 1.00 30.06 504 SER A N 1
ATOM 3996 C CA . SER A 1 504 ? -0.266 -51.709 18.932 1.00 30.06 504 SER A CA 1
ATOM 3997 C C . SER A 1 504 ? -1.623 -52.154 19.469 1.00 30.06 504 SER A C 1
ATOM 3999 O O . SER A 1 504 ? -2.371 -51.371 20.054 1.00 30.06 504 SER A O 1
ATOM 4001 N N . GLU A 1 505 ? -1.945 -53.423 19.238 1.00 39.28 505 GLU A N 1
ATOM 4002 C CA . GLU A 1 505 ? -3.046 -54.109 19.899 1.00 39.28 505 GLU A CA 1
ATOM 4003 C C . GLU A 1 505 ? -2.848 -54.104 21.426 1.00 39.28 505 GLU A C 1
ATOM 4005 O O . GLU A 1 505 ? -1.732 -54.194 21.934 1.00 39.28 505 GLU A O 1
ATOM 4010 N N . ALA A 1 506 ? -3.977 -54.063 22.136 1.00 40.50 506 ALA A N 1
ATOM 4011 C CA . ALA A 1 506 ? -4.142 -54.339 23.561 1.00 40.50 506 ALA A CA 1
ATOM 4012 C C . ALA A 1 506 ? -3.508 -53.356 24.572 1.00 40.50 506 ALA A C 1
ATOM 4014 O O . ALA A 1 506 ? -2.436 -53.594 25.125 1.00 40.50 506 ALA A O 1
ATOM 4015 N N . ARG A 1 507 ? -4.311 -52.374 25.014 1.00 32.47 507 ARG A N 1
ATOM 4016 C CA . ARG A 1 507 ? -4.699 -52.276 26.438 1.00 32.47 507 ARG A CA 1
ATOM 4017 C C . ARG A 1 507 ? -5.870 -51.313 26.676 1.00 32.47 507 ARG A C 1
ATOM 4019 O O . ARG A 1 507 ? -5.778 -50.119 26.425 1.00 32.47 507 ARG A O 1
ATOM 4026 N N . SER A 1 508 ? -6.918 -51.890 27.263 1.00 33.78 508 SER A N 1
ATOM 4027 C CA . SER A 1 508 ? -7.875 -51.262 28.181 1.00 33.78 508 SER A CA 1
ATOM 4028 C C . SER A 1 508 ? -8.907 -50.293 27.595 1.00 33.78 508 SER A C 1
ATOM 4030 O O . SER A 1 508 ? -8.795 -49.072 27.679 1.00 33.78 508 SER A O 1
ATOM 4032 N N . GLN A 1 509 ? -10.021 -50.882 27.152 1.00 43.78 509 GLN A N 1
ATOM 4033 C CA . GLN A 1 509 ? -11.339 -50.355 27.499 1.00 43.78 509 GLN A CA 1
ATOM 4034 C C . GLN A 1 509 ? -11.409 -50.219 29.028 1.00 43.78 509 GLN A C 1
ATOM 4036 O O . GLN A 1 509 ? -11.303 -51.226 29.713 1.00 43.78 509 GLN A O 1
ATOM 4041 N N . GLU A 1 510 ? -11.493 -48.991 29.542 1.00 42.59 510 GLU A N 1
ATOM 4042 C CA . GLU A 1 510 ? -12.269 -48.578 30.726 1.00 42.59 510 GLU A CA 1
ATOM 4043 C C . GLU A 1 510 ? -11.810 -47.189 31.210 1.00 42.59 510 GLU A C 1
ATOM 4045 O O . GLU A 1 510 ? -10.623 -46.931 31.389 1.00 42.59 510 GLU A O 1
ATOM 4050 N N . LYS A 1 511 ? -12.802 -46.321 31.467 1.00 40.69 511 LYS A N 1
ATOM 4051 C CA . LYS A 1 511 ? -12.750 -44.922 31.957 1.00 40.69 511 LYS A CA 1
ATOM 4052 C C . LYS A 1 511 ? -12.488 -43.824 30.916 1.00 40.69 511 LYS A C 1
ATOM 4054 O O . LYS A 1 511 ? -11.375 -43.319 30.822 1.00 40.69 511 LYS A O 1
ATOM 4059 N N . LYS A 1 512 ? -13.550 -43.346 30.238 1.00 40.91 512 LYS A N 1
ATOM 4060 C CA . LYS A 1 512 ? -13.669 -41.926 29.811 1.00 40.91 512 LYS A CA 1
ATOM 4061 C C . LYS A 1 512 ? -15.046 -41.404 29.313 1.00 40.91 512 LYS A C 1
ATOM 4063 O O . LYS A 1 512 ? -15.035 -40.403 28.603 1.00 40.91 512 LYS A O 1
ATOM 4068 N N . PRO A 1 513 ? -16.236 -41.952 29.651 1.00 43.12 513 PRO A N 1
ATOM 4069 C CA . PRO A 1 513 ? -17.476 -41.240 29.314 1.00 43.12 513 PRO A CA 1
ATOM 4070 C C . PRO A 1 513 ? -17.631 -39.942 30.136 1.00 43.12 513 PRO A C 1
ATOM 4072 O O . PRO A 1 513 ? -17.961 -38.906 29.571 1.00 43.12 513 PRO A O 1
ATOM 4075 N N . GLU A 1 514 ? -17.284 -39.940 31.429 1.00 40.69 514 GLU A N 1
ATOM 4076 C CA . GLU A 1 514 ? -17.479 -38.773 32.314 1.00 40.69 514 GLU A CA 1
ATOM 4077 C C . GLU A 1 514 ? -16.517 -37.605 32.022 1.00 40.69 514 GLU A C 1
ATOM 4079 O O . GLU A 1 514 ? -16.949 -36.461 31.918 1.00 40.69 514 GLU A O 1
ATOM 4084 N N . HIS A 1 515 ? -15.227 -37.875 31.782 1.00 46.50 515 HIS A N 1
ATOM 4085 C CA . HIS A 1 515 ? -14.247 -36.831 31.437 1.00 46.50 515 HIS A CA 1
ATOM 4086 C C . HIS A 1 515 ? -14.554 -36.130 30.104 1.00 46.50 515 HIS A C 1
ATOM 4088 O O . HIS A 1 515 ? -14.256 -34.947 29.959 1.00 46.50 515 HIS A O 1
ATOM 4094 N N . ARG A 1 516 ? -15.164 -36.832 29.137 1.00 50.53 516 ARG A N 1
ATOM 4095 C CA . ARG A 1 516 ? -15.543 -36.251 27.840 1.00 50.53 516 ARG A CA 1
ATOM 4096 C C . ARG A 1 516 ? -16.760 -35.330 27.975 1.00 50.53 516 ARG A C 1
ATOM 4098 O O . ARG A 1 516 ? -16.812 -34.299 27.317 1.00 50.53 516 ARG A O 1
ATOM 4105 N N . VAL A 1 517 ? -17.704 -35.666 28.859 1.00 50.12 517 VAL A N 1
ATOM 4106 C CA . VAL A 1 517 ? -18.888 -34.837 29.152 1.00 50.12 517 VAL A CA 1
ATOM 4107 C C . VAL A 1 517 ? -18.505 -33.567 29.918 1.00 50.12 517 VAL A C 1
ATOM 4109 O O . VAL A 1 517 ? -18.956 -32.488 29.540 1.00 50.12 517 VAL A O 1
ATOM 4112 N N . VAL A 1 518 ? -17.613 -33.663 30.913 1.00 51.53 518 VAL A N 1
ATOM 4113 C CA . VAL A 1 518 ? -17.102 -32.492 31.657 1.00 51.53 518 VAL A CA 1
ATOM 4114 C C . VAL A 1 518 ? -16.329 -31.541 30.732 1.00 51.53 518 VAL A C 1
ATOM 4116 O O . VAL A 1 518 ? -16.569 -30.334 30.751 1.00 51.53 518 VAL A O 1
ATOM 4119 N N . GLN A 1 519 ? -15.495 -32.076 29.832 1.00 60.62 519 GLN A N 1
ATOM 4120 C CA . GLN A 1 519 ? -14.793 -31.278 28.817 1.00 60.62 519 GLN A CA 1
ATOM 4121 C C . GLN A 1 519 ? -15.746 -30.578 27.836 1.00 60.62 519 GLN A C 1
ATOM 4123 O O . GLN A 1 519 ? -15.452 -29.470 27.397 1.00 60.62 519 GLN A O 1
ATOM 4128 N N . LEU A 1 520 ? -16.894 -31.181 27.504 1.00 68.31 520 LEU A N 1
ATOM 4129 C CA . LEU A 1 520 ? -17.892 -30.583 26.609 1.00 68.31 520 LEU A CA 1
ATOM 4130 C C . LEU A 1 520 ? -18.651 -29.419 27.262 1.00 68.31 520 LEU A C 1
ATOM 4132 O O . LEU A 1 520 ? -18.912 -28.428 26.583 1.00 68.31 520 LEU A O 1
ATOM 4136 N N . SER A 1 521 ? -18.988 -29.516 28.553 1.00 70.94 521 SER A N 1
ATOM 4137 C CA . SER A 1 521 ? -19.618 -28.410 29.292 1.00 70.94 521 SER A CA 1
ATOM 4138 C C . SER A 1 521 ? -18.642 -27.271 29.585 1.00 70.94 521 SER A C 1
ATOM 4140 O O . SER A 1 521 ? -19.003 -26.100 29.473 1.00 70.94 521 SER A O 1
ATOM 4142 N N . GLU A 1 522 ? -17.387 -27.600 29.911 1.00 79.44 522 GLU A N 1
ATOM 4143 C CA . GLU A 1 522 ? -16.321 -26.604 30.062 1.00 79.44 522 GLU A CA 1
ATOM 4144 C C . GLU A 1 522 ? -16.062 -25.875 28.741 1.00 79.44 522 GLU A C 1
ATOM 4146 O O . GLU A 1 522 ? -15.884 -24.656 28.731 1.00 79.44 522 GLU A O 1
ATOM 4151 N N . LEU A 1 523 ? -16.098 -26.597 27.616 1.00 82.31 523 LEU A N 1
ATOM 4152 C CA . LEU A 1 523 ? -15.940 -26.022 26.286 1.00 82.31 523 LEU A CA 1
ATOM 4153 C C . LEU A 1 523 ? -17.046 -25.006 25.961 1.00 82.31 523 LEU A C 1
ATOM 4155 O O . LEU A 1 523 ? -16.738 -23.955 25.406 1.00 82.31 523 LEU A O 1
ATOM 4159 N N . ASP A 1 524 ? -18.298 -25.256 26.351 1.00 84.31 524 ASP A N 1
ATOM 4160 C CA . ASP A 1 524 ? -19.406 -24.316 26.120 1.00 84.31 524 ASP A CA 1
ATOM 4161 C C . ASP A 1 524 ? -19.204 -22.992 26.870 1.00 84.31 524 ASP A C 1
ATOM 4163 O O . ASP A 1 524 ? -19.370 -21.909 26.302 1.00 84.31 524 ASP A O 1
ATOM 4167 N N . GLN A 1 525 ? -18.771 -23.062 28.131 1.00 84.00 525 GLN A N 1
ATOM 4168 C CA . GLN A 1 525 ? -18.446 -21.873 28.920 1.00 84.00 525 GLN A CA 1
ATOM 4169 C C . GLN A 1 525 ? -17.228 -21.127 28.349 1.00 84.00 525 GLN A C 1
ATOM 4171 O O . GLN A 1 525 ? -17.210 -19.893 28.281 1.00 84.00 525 GLN A O 1
ATOM 4176 N N . CYS A 1 526 ? -16.221 -21.877 27.900 1.00 85.50 526 CYS A N 1
ATOM 4177 C CA . CYS A 1 526 ? -15.022 -21.348 27.258 1.00 85.50 526 CYS A CA 1
ATOM 4178 C C . CYS A 1 526 ? -15.353 -20.618 25.950 1.00 85.50 526 CYS A C 1
ATOM 4180 O O . CYS A 1 526 ? -14.896 -19.494 25.752 1.00 85.50 526 CYS A O 1
ATOM 4182 N N . ILE A 1 527 ? -16.211 -21.193 25.102 1.00 86.38 527 ILE A N 1
ATOM 4183 C CA . ILE A 1 527 ? -16.692 -20.566 23.862 1.00 86.38 527 ILE A CA 1
ATOM 4184 C C . ILE A 1 527 ? -17.535 -19.327 24.170 1.00 86.38 527 ILE A C 1
ATOM 4186 O O . ILE A 1 527 ? -17.382 -18.312 23.498 1.00 86.38 527 ILE A O 1
ATOM 4190 N N . GLY A 1 528 ? -18.371 -19.354 25.212 1.00 85.19 528 GLY A N 1
ATOM 4191 C CA . GLY A 1 528 ? -19.105 -18.166 25.659 1.00 85.19 528 GLY A CA 1
ATOM 4192 C C . GLY A 1 528 ? -18.191 -17.009 26.088 1.00 85.19 528 GLY A C 1
ATOM 4193 O O . GLY A 1 528 ? -18.554 -15.845 25.931 1.00 85.19 528 GLY A O 1
ATOM 4194 N N . THR A 1 529 ? -16.993 -17.321 26.592 1.00 84.81 529 THR A N 1
ATOM 4195 C CA . THR A 1 529 ? -15.999 -16.329 27.036 1.00 84.81 529 THR A CA 1
ATOM 4196 C C . THR A 1 529 ? -15.126 -15.834 25.881 1.00 84.81 529 THR A C 1
ATOM 4198 O O . THR A 1 529 ? -14.841 -14.642 25.784 1.00 84.81 529 THR A O 1
ATOM 4201 N N . LEU A 1 530 ? -14.710 -16.743 24.997 1.00 85.56 530 LEU A N 1
ATOM 4202 C CA . LEU A 1 530 ? -13.859 -16.445 23.849 1.00 85.56 530 LEU A CA 1
ATOM 4203 C C . LEU A 1 530 ? -14.636 -15.753 22.714 1.00 85.56 530 LEU A C 1
ATOM 4205 O O . LEU A 1 530 ? -14.120 -14.874 22.028 1.00 85.56 530 LEU A O 1
ATOM 4209 N N . GLY A 1 531 ? -15.901 -16.135 22.540 1.00 85.94 531 GLY A N 1
ATOM 4210 C CA . GLY A 1 531 ? -16.759 -15.727 21.436 1.00 85.94 531 GLY A CA 1
ATOM 4211 C C . GLY A 1 531 ? -16.577 -16.567 20.172 1.00 85.94 531 GLY A C 1
ATOM 4212 O O . GLY A 1 531 ? -15.881 -17.579 20.144 1.00 85.94 531 GLY A O 1
ATOM 4213 N N . GLY A 1 532 ? -17.242 -16.135 19.099 1.00 86.56 532 GLY A N 1
ATOM 4214 C CA . GLY A 1 532 ? -17.308 -16.856 17.824 1.00 86.56 532 GLY A CA 1
ATOM 4215 C C . GLY A 1 532 ? -16.285 -16.418 16.776 1.00 86.56 532 GLY A C 1
ATOM 4216 O O . GLY A 1 532 ? -16.506 -16.633 15.582 1.00 86.56 532 GLY A O 1
ATOM 4217 N N . ARG A 1 533 ? -15.216 -15.720 17.167 1.00 87.44 533 ARG A N 1
ATOM 4218 C CA . ARG A 1 533 ? -14.203 -15.223 16.229 1.00 87.44 533 ARG A CA 1
ATOM 4219 C C . ARG A 1 533 ? -13.380 -16.397 15.694 1.00 87.44 533 ARG A C 1
ATOM 4221 O O . ARG A 1 533 ? -12.814 -17.151 16.477 1.00 87.44 533 ARG A O 1
ATOM 4228 N N . LEU A 1 534 ? -13.285 -16.530 14.370 1.00 84.56 534 LEU A N 1
ATOM 4229 C CA . LEU A 1 534 ? -12.641 -17.684 13.735 1.00 84.56 534 LEU A CA 1
ATOM 4230 C C . LEU A 1 534 ? -11.179 -17.850 14.171 1.00 84.56 534 LEU A C 1
ATOM 4232 O O . LEU A 1 534 ? -10.801 -18.926 14.615 1.00 84.56 534 LEU A O 1
ATOM 4236 N N . THR A 1 535 ? -10.389 -16.773 14.144 1.00 85.19 535 THR A N 1
ATOM 4237 C CA . THR A 1 535 ? -8.973 -16.820 14.555 1.00 85.19 535 THR A CA 1
ATOM 4238 C C . THR A 1 535 ? -8.780 -17.240 16.007 1.00 85.19 535 THR A C 1
ATOM 4240 O O . THR A 1 535 ? -7.827 -17.952 16.325 1.00 85.19 535 THR A O 1
ATOM 4243 N N . ASP A 1 536 ? -9.680 -16.808 16.890 1.00 86.44 536 ASP A N 1
ATOM 4244 C CA . ASP A 1 536 ? -9.596 -17.130 18.313 1.00 86.44 536 ASP A CA 1
ATOM 4245 C C . ASP A 1 536 ? -9.982 -18.602 18.527 1.00 86.44 536 ASP A C 1
ATOM 4247 O O . ASP A 1 536 ? -9.309 -19.319 19.268 1.00 86.44 536 ASP A O 1
ATOM 4251 N N . LEU A 1 537 ? -11.001 -19.090 17.809 1.00 87.25 537 LEU A N 1
ATOM 4252 C CA . LEU A 1 537 ? -11.413 -20.496 17.824 1.00 87.25 537 LEU A CA 1
ATOM 4253 C C . LEU A 1 537 ? -10.343 -21.430 17.245 1.00 87.25 537 LEU A C 1
ATOM 4255 O O . LEU A 1 537 ? -10.107 -22.492 17.811 1.00 87.25 537 LEU A O 1
ATOM 4259 N N . GLU A 1 538 ? -9.660 -21.041 16.168 1.00 85.44 538 GLU A N 1
ATOM 4260 C CA . GLU A 1 538 ? -8.510 -21.777 15.624 1.00 85.44 538 GLU A CA 1
ATOM 4261 C C . GLU A 1 538 ? -7.349 -21.830 16.621 1.00 85.44 538 GLU A C 1
ATOM 4263 O O . GLU A 1 538 ? -6.636 -22.832 16.719 1.00 85.44 538 GLU A O 1
ATOM 4268 N N . PHE A 1 539 ? -7.121 -20.745 17.364 1.00 86.12 539 PHE A N 1
ATOM 4269 C CA . PHE A 1 539 ? -6.091 -20.714 18.396 1.00 86.12 539 PHE A CA 1
ATOM 4270 C C . PHE A 1 539 ? -6.455 -21.609 19.588 1.00 86.12 539 PHE A C 1
ATOM 4272 O O . PHE A 1 539 ? -5.599 -22.349 20.079 1.00 86.12 539 PHE A O 1
ATOM 4279 N N . LEU A 1 540 ? -7.728 -21.616 19.999 1.00 87.44 540 LEU A N 1
ATOM 4280 C CA . LEU A 1 540 ? -8.252 -22.546 21.000 1.00 87.44 540 LEU A CA 1
ATOM 4281 C C . LEU A 1 540 ? -8.120 -24.001 20.527 1.00 87.44 540 LEU A C 1
ATOM 4283 O O . LEU A 1 540 ? -7.574 -24.827 21.254 1.00 87.44 540 LEU A O 1
ATOM 4287 N N . ALA A 1 541 ? -8.555 -24.313 19.305 1.00 85.62 541 ALA A N 1
ATOM 4288 C CA . ALA A 1 541 ? -8.483 -25.656 18.735 1.00 85.62 541 ALA A CA 1
ATOM 4289 C C . ALA A 1 541 ? -7.041 -26.189 18.709 1.00 85.62 541 ALA A C 1
ATOM 4291 O O . ALA A 1 541 ? -6.788 -27.306 19.159 1.00 85.62 541 ALA A O 1
ATOM 4292 N N . ARG A 1 542 ? -6.073 -25.362 18.289 1.00 84.25 542 ARG A N 1
ATOM 4293 C CA . ARG A 1 542 ? -4.643 -25.717 18.304 1.00 84.25 542 ARG A CA 1
ATOM 4294 C C . ARG A 1 542 ? -4.111 -26.016 19.708 1.00 84.25 542 ARG A C 1
ATOM 4296 O O . ARG A 1 542 ? -3.316 -26.938 19.877 1.00 84.25 542 ARG A O 1
ATOM 4303 N N . ARG A 1 543 ? -4.544 -25.265 20.723 1.00 85.19 543 ARG A N 1
ATOM 4304 C CA . ARG A 1 543 ? -4.160 -25.494 22.129 1.00 85.19 543 ARG A CA 1
ATOM 4305 C C . ARG A 1 543 ? -4.759 -26.782 22.696 1.00 85.19 543 ARG A C 1
ATOM 4307 O O . ARG A 1 543 ? -4.074 -27.512 23.409 1.00 85.19 543 ARG A O 1
ATOM 4314 N N . LEU A 1 544 ? -6.000 -27.096 22.326 1.00 84.88 544 LEU A N 1
ATOM 4315 C CA . LEU A 1 544 ? -6.654 -28.353 22.695 1.00 84.88 544 LEU A CA 1
ATOM 4316 C C . LEU A 1 544 ? -5.976 -29.562 22.035 1.00 84.88 544 LEU A C 1
ATOM 4318 O O . LEU A 1 544 ? -5.728 -30.558 22.709 1.00 84.88 544 LEU A O 1
ATOM 4322 N N . GLN A 1 545 ? -5.589 -29.454 20.758 1.00 80.06 545 GLN A N 1
ATOM 4323 C CA . GLN A 1 545 ? -4.789 -30.476 20.062 1.00 80.06 545 GLN A CA 1
ATOM 4324 C C . GLN A 1 545 ? -3.430 -30.709 20.742 1.00 80.06 545 GLN A C 1
ATOM 4326 O O . GLN A 1 545 ? -2.966 -31.843 20.852 1.00 80.06 545 GLN A O 1
ATOM 4331 N N . ALA A 1 546 ? -2.810 -29.649 21.270 1.00 82.62 546 ALA A N 1
ATOM 4332 C CA . ALA A 1 546 ? -1.580 -29.745 22.058 1.00 82.62 546 ALA A CA 1
ATOM 4333 C C . ALA A 1 546 ? -1.776 -30.388 23.452 1.00 82.62 546 ALA A C 1
ATOM 4335 O O . ALA A 1 546 ? -0.806 -30.545 24.192 1.00 82.62 546 ALA A O 1
ATOM 4336 N N . GLY A 1 547 ? -3.004 -30.778 23.815 1.00 79.81 547 GLY A N 1
ATOM 4337 C CA . GLY A 1 547 ? -3.325 -31.484 25.056 1.00 79.81 547 GLY A CA 1
ATOM 4338 C C . GLY A 1 547 ? -3.687 -30.585 26.243 1.00 79.81 547 GLY A C 1
ATOM 4339 O O . GLY A 1 547 ? -3.814 -31.099 27.354 1.00 79.81 547 GLY A O 1
ATOM 4340 N N . GLN A 1 548 ? -3.862 -29.272 26.044 1.00 83.44 548 GLN A N 1
ATOM 4341 C CA . GLN A 1 548 ? -4.346 -28.372 27.100 1.00 83.44 548 GLN A CA 1
ATOM 4342 C C . GLN A 1 548 ? -5.844 -28.595 27.375 1.00 83.44 548 GLN A C 1
ATOM 4344 O O . GLN A 1 548 ? -6.606 -28.969 26.482 1.00 83.44 548 GLN A O 1
ATOM 4349 N N . THR A 1 549 ? -6.295 -28.331 28.605 1.00 86.38 549 THR A N 1
ATOM 4350 C CA . THR A 1 549 ? -7.734 -28.315 28.920 1.00 86.38 549 THR A CA 1
ATOM 4351 C C . THR A 1 549 ? -8.389 -27.029 28.391 1.00 86.38 549 THR A C 1
ATOM 4353 O O . THR A 1 549 ? -7.716 -25.994 28.326 1.00 86.38 549 THR A O 1
ATOM 4356 N N . PRO A 1 550 ? -9.695 -27.033 28.043 1.00 86.38 550 PRO A N 1
ATOM 4357 C CA . PRO A 1 550 ? -10.385 -25.834 27.553 1.00 86.38 550 PRO A CA 1
ATOM 4358 C C . PRO A 1 550 ? -10.267 -24.635 28.498 1.00 86.38 550 PRO A C 1
ATOM 4360 O O . PRO A 1 550 ? -9.942 -23.534 28.053 1.00 86.38 550 PRO A O 1
ATOM 4363 N N . GLY A 1 551 ? -10.452 -24.859 29.803 1.00 87.06 551 GLY A N 1
ATOM 4364 C CA . GLY A 1 551 ? -10.348 -23.803 30.811 1.00 87.06 551 GLY A CA 1
ATOM 4365 C C . GLY A 1 551 ? -8.949 -23.191 30.897 1.00 87.06 551 GLY A C 1
ATOM 4366 O O . GLY A 1 551 ? -8.818 -21.967 30.919 1.00 87.06 551 GLY A O 1
ATOM 4367 N N . GLN A 1 552 ? -7.900 -24.022 30.885 1.00 88.31 552 GLN A N 1
ATOM 4368 C CA . GLN A 1 552 ? -6.518 -23.538 30.907 1.00 88.31 552 GLN A CA 1
ATOM 4369 C C . GLN A 1 552 ? -6.177 -22.768 29.626 1.00 88.31 552 GLN A C 1
ATOM 4371 O O . GLN A 1 552 ? -5.614 -21.676 29.694 1.00 88.31 552 GLN A O 1
ATOM 4376 N N . ALA A 1 553 ? -6.568 -23.298 28.465 1.00 89.19 553 ALA A N 1
ATOM 4377 C CA . ALA A 1 553 ? -6.321 -22.656 27.182 1.00 89.19 553 ALA A CA 1
ATOM 4378 C C . ALA A 1 553 ? -6.966 -21.263 27.117 1.00 89.19 553 ALA A C 1
ATOM 4380 O O . ALA A 1 553 ? -6.299 -20.299 26.749 1.00 89.19 553 ALA A O 1
ATOM 4381 N N . VAL A 1 554 ? -8.233 -21.120 27.523 1.00 90.81 554 VAL A N 1
ATOM 4382 C CA . VAL A 1 554 ? -8.916 -19.814 27.527 1.00 90.81 554 VAL A CA 1
ATOM 4383 C C . VAL A 1 554 ? -8.323 -18.849 28.552 1.00 90.81 554 VAL A C 1
ATOM 4385 O O . VAL A 1 554 ? -8.226 -17.655 28.256 1.00 90.81 554 VAL A O 1
ATOM 4388 N N . ALA A 1 555 ? -7.894 -19.326 29.723 1.00 90.25 555 ALA A N 1
ATOM 4389 C CA . ALA A 1 555 ? -7.221 -18.483 30.711 1.00 90.25 555 ALA A CA 1
ATOM 4390 C C . ALA A 1 555 ? -5.928 -17.875 30.142 1.00 90.25 555 ALA A C 1
ATOM 4392 O O . ALA A 1 555 ? -5.757 -16.657 30.180 1.00 90.25 555 ALA A O 1
ATOM 4393 N N . GLU A 1 556 ? -5.082 -18.695 29.515 1.00 89.88 556 GLU A N 1
ATOM 4394 C CA . GLU A 1 556 ? -3.846 -18.242 28.865 1.00 89.88 556 GLU A CA 1
ATOM 4395 C C . GLU A 1 556 ? -4.125 -17.306 27.670 1.00 89.88 556 GLU A C 1
ATOM 4397 O O . GLU A 1 556 ? -3.429 -16.306 27.491 1.00 89.88 556 GLU A O 1
ATOM 4402 N N . ILE A 1 557 ? -5.168 -17.570 26.867 1.00 89.69 557 ILE A N 1
ATOM 4403 C CA . ILE A 1 557 ? -5.600 -16.663 25.782 1.00 89.69 557 ILE A CA 1
ATOM 4404 C C . ILE A 1 557 ? -6.039 -15.303 26.345 1.00 89.69 557 ILE A C 1
ATOM 4406 O O . ILE A 1 557 ? -5.732 -14.249 25.777 1.00 89.69 557 ILE A O 1
ATOM 4410 N N . THR A 1 558 ? -6.756 -15.318 27.468 1.00 92.38 558 THR A N 1
ATOM 4411 C CA . THR A 1 558 ? -7.240 -14.108 28.139 1.00 92.38 558 THR A CA 1
ATOM 4412 C C . THR A 1 558 ? -6.078 -13.296 28.711 1.00 92.38 558 THR A C 1
ATOM 4414 O O . THR A 1 558 ? -6.053 -12.077 28.552 1.00 92.38 558 THR A O 1
ATOM 4417 N N . GLU A 1 559 ? -5.092 -13.950 29.324 1.00 92.06 559 GLU A N 1
ATOM 4418 C CA . GLU A 1 559 ? -3.884 -13.312 29.860 1.00 92.06 559 GLU A CA 1
ATOM 4419 C C . GLU A 1 559 ? -3.004 -12.715 28.751 1.00 92.06 559 GLU A C 1
ATOM 4421 O O . GLU A 1 559 ? -2.531 -11.576 28.858 1.00 92.06 559 GLU A O 1
ATOM 4426 N N . GLN A 1 560 ? -2.856 -13.434 27.635 1.00 91.88 560 GLN A N 1
ATOM 4427 C CA . GLN A 1 560 ? -2.185 -12.914 26.448 1.00 91.88 560 GLN A CA 1
ATOM 4428 C C . GLN A 1 560 ? -2.910 -11.671 25.908 1.00 91.88 560 GLN A C 1
ATOM 4430 O O . GLN A 1 560 ? -2.277 -10.642 25.670 1.00 91.88 560 GLN A O 1
ATOM 4435 N N . SER A 1 561 ? -4.240 -11.728 25.792 1.00 91.44 561 SER A N 1
ATOM 4436 C CA . SER A 1 561 ? -5.061 -10.593 25.349 1.00 91.44 561 SER A CA 1
ATOM 4437 C C . SER A 1 561 ? -4.953 -9.394 26.300 1.00 91.44 561 SER A C 1
ATOM 4439 O O . SER A 1 561 ? -4.859 -8.253 25.852 1.00 91.44 561 SER A O 1
ATOM 4441 N N . ALA A 1 562 ? -4.914 -9.629 27.615 1.00 91.88 562 ALA A N 1
ATOM 4442 C CA . ALA A 1 562 ? -4.708 -8.588 28.622 1.00 91.88 562 ALA A CA 1
ATOM 4443 C C . ALA A 1 562 ? -3.331 -7.914 28.475 1.00 91.88 562 ALA A C 1
ATOM 4445 O O . ALA A 1 562 ? -3.228 -6.687 28.525 1.00 91.88 562 ALA A O 1
ATOM 4446 N N . SER A 1 563 ? -2.287 -8.703 28.209 1.00 91.25 563 SER A N 1
ATOM 4447 C CA . SER A 1 563 ? -0.933 -8.203 27.945 1.00 91.25 563 SER A CA 1
ATOM 4448 C C . SER A 1 563 ? -0.847 -7.377 26.656 1.00 91.25 563 SER A C 1
ATOM 4450 O O . SER A 1 563 ? -0.134 -6.372 26.609 1.00 91.25 563 SER A O 1
ATOM 4452 N N . GLU A 1 564 ? -1.570 -7.778 25.608 1.00 89.19 564 GLU A N 1
ATOM 4453 C CA . GLU A 1 564 ? -1.697 -7.007 24.366 1.00 89.19 564 GLU A CA 1
ATOM 4454 C C . GLU A 1 564 ? -2.393 -5.667 24.614 1.00 89.19 564 GLU A C 1
ATOM 4456 O O . GLU A 1 564 ? -1.876 -4.630 24.193 1.00 89.19 564 GLU A O 1
ATOM 4461 N N . ILE A 1 565 ? -3.505 -5.667 25.362 1.00 90.44 565 ILE A N 1
ATOM 4462 C CA . ILE A 1 565 ? -4.238 -4.442 25.706 1.00 90.44 565 ILE A CA 1
ATOM 4463 C C . ILE A 1 565 ? -3.342 -3.474 26.487 1.00 90.44 565 ILE A C 1
ATOM 4465 O O . ILE A 1 565 ? -3.287 -2.283 26.175 1.00 90.44 565 ILE A O 1
ATOM 4469 N N . LEU A 1 566 ? -2.597 -3.984 27.470 1.00 88.88 566 LEU A N 1
ATOM 4470 C CA . LEU A 1 566 ? -1.648 -3.191 28.246 1.00 88.88 566 LEU A CA 1
ATOM 4471 C C . LEU A 1 566 ? -0.612 -2.513 27.351 1.00 88.88 566 LEU A C 1
ATOM 4473 O O . LEU A 1 566 ? -0.460 -1.297 27.412 1.00 88.88 566 LEU A O 1
ATOM 4477 N N . LYS A 1 567 ? 0.070 -3.280 26.495 1.00 87.56 567 LYS A N 1
ATOM 4478 C CA . LYS A 1 567 ? 1.129 -2.760 25.616 1.00 87.56 567 LYS A CA 1
ATOM 4479 C C . LYS A 1 567 ? 0.603 -1.781 24.567 1.00 87.56 567 LYS A C 1
ATOM 4481 O O . LYS A 1 567 ? 1.295 -0.820 24.250 1.00 87.56 567 LYS A O 1
ATOM 4486 N N . MET A 1 568 ? -0.584 -2.031 24.013 1.00 83.50 568 MET A N 1
ATOM 4487 C CA . MET A 1 568 ? -1.134 -1.222 22.922 1.00 83.50 568 MET A CA 1
ATOM 4488 C C . MET A 1 568 ? -1.862 0.041 23.392 1.00 83.50 568 MET A C 1
ATOM 4490 O O . MET A 1 568 ? -1.764 1.059 22.713 1.00 83.50 568 MET A O 1
ATOM 4494 N N . PHE A 1 569 ? -2.588 -0.005 24.516 1.00 86.00 569 PHE A N 1
ATOM 4495 C CA . PHE A 1 569 ? -3.512 1.076 24.896 1.00 86.00 569 PHE A CA 1
ATOM 4496 C C . PHE A 1 569 ? -3.170 1.782 26.212 1.00 86.00 569 PHE A C 1
ATOM 4498 O O . PHE A 1 569 ? -3.527 2.947 26.363 1.00 86.00 569 PHE A O 1
ATOM 4505 N N . LEU A 1 570 ? -2.504 1.112 27.161 1.00 84.25 570 LEU A N 1
ATOM 4506 C CA . LEU A 1 570 ? -2.314 1.636 28.528 1.00 84.25 570 LEU A CA 1
ATOM 4507 C C . LEU A 1 570 ? -0.854 1.958 28.872 1.00 84.25 570 LEU A C 1
ATOM 4509 O O . LEU A 1 570 ? -0.587 2.809 29.716 1.00 84.25 570 LEU A O 1
ATOM 4513 N N . LEU A 1 571 ? 0.095 1.297 28.211 1.00 78.31 571 LEU A N 1
ATOM 4514 C CA . LEU A 1 571 ? 1.534 1.488 28.370 1.00 78.31 571 LEU A CA 1
ATOM 4515 C C . LEU A 1 571 ? 2.190 1.863 27.035 1.00 78.31 571 LEU A C 1
ATOM 4517 O O . LEU A 1 571 ? 3.128 1.172 26.624 1.00 78.31 571 LEU A O 1
ATOM 4521 N N . PRO A 1 572 ? 1.745 2.919 26.328 1.00 58.44 572 PRO A N 1
ATOM 4522 C CA . PRO A 1 572 ? 2.495 3.388 25.179 1.00 58.44 572 PRO A CA 1
ATOM 4523 C C . PRO A 1 572 ? 3.873 3.857 25.669 1.00 58.44 572 PRO A C 1
ATOM 4525 O O . PRO A 1 572 ? 4.053 4.953 26.198 1.00 58.44 572 PRO A O 1
ATOM 4528 N N . GLY A 1 573 ? 4.874 2.986 25.528 1.00 44.34 573 GLY A N 1
ATOM 4529 C CA . GLY A 1 573 ? 6.266 3.397 25.526 1.00 44.34 573 GLY A CA 1
ATOM 4530 C C . GLY A 1 573 ? 6.482 4.396 24.389 1.00 44.34 573 GLY A C 1
ATOM 4531 O O . GLY A 1 573 ? 5.675 4.499 23.468 1.00 44.34 573 GLY A O 1
ATOM 4532 N N . LYS A 1 574 ? 7.613 5.101 24.412 1.00 39.56 574 LYS A N 1
ATOM 4533 C CA . LYS A 1 574 ? 8.102 6.008 23.353 1.00 39.56 574 LYS A CA 1
ATOM 4534 C C . LYS A 1 574 ? 8.255 5.361 21.947 1.00 39.56 574 LYS A C 1
ATOM 4536 O O . LYS A 1 574 ? 9.015 5.862 21.129 1.00 39.56 574 LYS A O 1
ATOM 4541 N N . THR A 1 575 ? 7.608 4.234 21.651 1.00 37.50 575 THR A N 1
ATOM 4542 C CA . THR A 1 575 ? 7.827 3.382 20.474 1.00 37.50 575 THR A CA 1
ATOM 4543 C C . THR A 1 575 ? 6.880 3.637 19.301 1.00 37.50 575 THR A C 1
ATOM 4545 O O . THR A 1 575 ? 7.027 2.982 18.274 1.00 37.50 575 THR A O 1
ATOM 4548 N N . THR A 1 576 ? 5.948 4.588 19.387 1.00 39.31 576 THR A N 1
ATOM 4549 C CA . THR A 1 576 ? 5.152 5.036 18.226 1.00 39.31 576 THR A CA 1
ATOM 4550 C C . THR A 1 576 ? 5.245 6.547 18.073 1.00 39.31 576 THR A C 1
ATOM 4552 O O . THR A 1 576 ? 4.288 7.274 18.296 1.00 39.31 576 THR A O 1
ATOM 4555 N N . SER A 1 577 ? 6.428 7.033 17.709 1.00 35.06 577 SER A N 1
ATOM 4556 C CA . SER A 1 577 ? 6.706 8.454 17.486 1.00 35.06 577 SER A CA 1
ATOM 4557 C C . SER A 1 577 ? 6.075 9.050 16.213 1.00 35.06 577 SER A C 1
ATOM 4559 O O . SER A 1 577 ? 6.454 10.156 15.857 1.00 35.06 577 SER A O 1
ATOM 4561 N N . ASP A 1 578 ? 5.159 8.358 15.521 1.00 39.19 578 ASP A N 1
ATOM 4562 C CA . ASP A 1 578 ? 4.786 8.699 14.131 1.00 39.19 578 ASP A CA 1
ATOM 4563 C C . ASP A 1 578 ? 3.277 8.734 13.813 1.00 39.19 578 ASP A C 1
ATOM 4565 O O . ASP A 1 578 ? 2.912 8.931 12.658 1.00 39.19 578 ASP A O 1
ATOM 4569 N N . SER A 1 579 ? 2.378 8.586 14.789 1.00 46.44 579 SER A N 1
ATOM 4570 C CA . SER A 1 579 ? 0.936 8.763 14.547 1.00 46.44 579 SER A CA 1
ATOM 4571 C C . SER A 1 579 ? 0.350 9.678 15.610 1.00 46.44 579 SER A C 1
ATOM 4573 O O . SER A 1 579 ? 0.443 9.352 16.792 1.00 46.44 579 SER A O 1
ATOM 4575 N N . GLU A 1 580 ? -0.248 10.798 15.202 1.00 51.59 580 GLU A N 1
ATOM 4576 C CA . GLU A 1 580 ? -1.120 11.617 16.050 1.00 51.59 580 GLU A CA 1
ATOM 4577 C C . GLU A 1 580 ? -2.053 10.692 16.846 1.00 51.59 580 GLU A C 1
ATOM 4579 O O . GLU A 1 580 ? -2.940 10.043 16.285 1.00 51.59 580 GLU A O 1
ATOM 4584 N N . HIS A 1 581 ? -1.807 10.547 18.150 1.00 60.56 581 HIS A N 1
ATOM 4585 C CA . HIS A 1 581 ? -2.622 9.683 18.992 1.00 60.56 581 HIS A CA 1
ATOM 4586 C C . HIS A 1 581 ? -4.041 10.260 19.043 1.00 60.56 581 HIS A C 1
ATOM 4588 O O . HIS A 1 581 ? -4.278 11.299 19.653 1.00 60.56 581 HIS A O 1
ATOM 4594 N N . LYS A 1 582 ? -4.992 9.589 18.381 1.00 73.88 582 LYS A N 1
ATOM 4595 C CA . LYS A 1 582 ? -6.403 10.011 18.351 1.00 73.88 582 LYS A CA 1
ATOM 4596 C C . LYS A 1 582 ? -7.100 9.870 19.711 1.00 73.88 582 LYS A C 1
ATOM 4598 O O . LYS A 1 582 ? -8.155 10.460 19.900 1.00 73.88 582 LYS A O 1
ATOM 4603 N N . TRP A 1 583 ? -6.541 9.090 20.638 1.00 85.00 583 TRP A N 1
ATOM 4604 C CA . TRP A 1 583 ? -7.089 8.832 21.975 1.00 85.00 583 TRP A CA 1
ATOM 4605 C C . TRP A 1 583 ? -5.990 8.869 23.043 1.00 85.00 583 TRP A C 1
ATOM 4607 O O . TRP A 1 583 ? -4.815 8.645 22.742 1.00 85.00 583 TRP A O 1
ATOM 4617 N N . SER A 1 584 ? -6.388 9.092 24.297 1.00 87.44 584 SER A N 1
ATOM 4618 C CA . SER A 1 584 ? -5.500 9.030 25.464 1.00 87.44 584 SER A CA 1
ATOM 4619 C C . SER A 1 584 ? -5.583 7.683 26.204 1.00 87.44 584 SER A C 1
ATOM 4621 O O . SER A 1 584 ? -6.546 6.921 26.050 1.00 87.44 584 SER A O 1
ATOM 4623 N N . ALA A 1 585 ? -4.573 7.367 27.021 1.00 88.62 585 ALA A N 1
ATOM 4624 C CA . ALA A 1 585 ? -4.567 6.143 27.831 1.00 88.62 585 ALA A CA 1
ATOM 4625 C C . ALA A 1 585 ? -5.650 6.187 28.928 1.00 88.62 585 ALA A C 1
ATOM 4627 O O . ALA A 1 585 ? -6.230 5.162 29.284 1.00 88.62 585 ALA A O 1
ATOM 4628 N N . GLU A 1 586 ? -5.967 7.385 29.418 1.00 89.06 586 GLU A N 1
ATOM 4629 C CA . GLU A 1 586 ? -7.019 7.679 30.388 1.00 89.06 586 GLU A CA 1
ATOM 4630 C C . GLU A 1 586 ? -8.412 7.391 29.806 1.00 89.06 586 GLU A C 1
ATOM 4632 O O . GLU A 1 586 ? -9.238 6.736 30.447 1.00 89.06 586 GLU A O 1
ATOM 4637 N N . GLN A 1 587 ? -8.655 7.807 28.557 1.00 89.75 587 GLN A N 1
ATOM 4638 C CA . GLN A 1 587 ? -9.888 7.512 27.821 1.00 89.75 587 GLN A CA 1
ATOM 4639 C C . GLN A 1 587 ? -10.061 6.010 27.580 1.00 89.75 587 GLN A C 1
ATOM 4641 O O . GLN A 1 587 ? -11.148 5.464 27.792 1.00 89.75 587 GLN A O 1
ATOM 4646 N N . ALA A 1 588 ? -8.985 5.324 27.179 1.00 91.56 588 ALA A N 1
ATOM 4647 C CA . ALA A 1 588 ? -8.996 3.875 27.008 1.00 91.56 588 ALA A CA 1
ATOM 4648 C C . ALA A 1 588 ? -9.273 3.154 28.339 1.00 91.56 588 ALA A C 1
ATOM 4650 O O . ALA A 1 588 ? -10.123 2.263 28.389 1.00 91.56 588 ALA A O 1
ATOM 4651 N N . TRP A 1 589 ? -8.625 3.569 29.434 1.00 92.88 589 TRP A N 1
ATOM 4652 C CA . TRP A 1 589 ? -8.839 2.991 30.763 1.00 92.88 589 TRP A CA 1
ATOM 4653 C C . TRP A 1 589 ? -10.275 3.172 31.268 1.00 92.88 589 TRP A C 1
ATOM 4655 O O . TRP A 1 589 ? -10.882 2.214 31.755 1.00 92.88 589 TRP A O 1
ATOM 4665 N N . TYR A 1 590 ? -10.854 4.366 31.095 1.00 92.44 590 TYR A N 1
ATOM 4666 C CA . TYR A 1 590 ? -12.252 4.632 31.447 1.00 92.44 590 TYR A CA 1
ATOM 4667 C C . TYR A 1 590 ? -13.200 3.634 30.768 1.00 92.44 590 TYR A C 1
ATOM 4669 O O . TYR A 1 590 ? -14.056 3.037 31.426 1.00 92.44 590 TYR A O 1
ATOM 4677 N N . LEU A 1 591 ? -13.016 3.406 29.463 1.00 93.19 591 LEU A N 1
ATOM 4678 C CA . LEU A 1 591 ? -13.817 2.452 28.698 1.00 93.19 591 LEU A CA 1
ATOM 4679 C C . LEU A 1 591 ? -13.615 1.014 29.174 1.00 93.19 591 LEU A C 1
ATOM 4681 O O . LEU A 1 591 ? -14.601 0.302 29.346 1.00 93.19 591 LEU A O 1
ATOM 4685 N N . ILE A 1 592 ? -12.373 0.596 29.430 1.00 94.06 592 ILE A N 1
ATOM 4686 C CA . ILE A 1 592 ? -12.047 -0.749 29.931 1.00 94.06 592 ILE A CA 1
ATOM 4687 C C . ILE A 1 592 ? -12.789 -1.024 31.243 1.00 94.06 592 ILE A C 1
ATOM 4689 O O . ILE A 1 592 ? -13.489 -2.033 31.358 1.00 94.06 592 ILE A O 1
ATOM 4693 N N . LYS A 1 593 ? -12.718 -0.100 32.207 1.00 93.44 593 LYS A N 1
ATOM 4694 C CA . LYS A 1 593 ? -13.356 -0.242 33.526 1.00 93.44 593 LYS A CA 1
ATOM 4695 C C . LYS A 1 593 ? -14.887 -0.206 33.440 1.00 93.44 593 LYS A C 1
ATOM 4697 O O . LYS A 1 593 ? -15.591 -0.997 34.080 1.00 93.44 593 LYS A O 1
ATOM 4702 N N . ALA A 1 594 ? -15.425 0.694 32.618 1.00 93.06 594 ALA A N 1
ATOM 4703 C CA . ALA A 1 594 ? -16.864 0.839 32.426 1.00 93.06 594 ALA A CA 1
ATOM 4704 C C . ALA A 1 594 ? -17.474 -0.360 31.667 1.00 93.06 594 ALA A C 1
ATOM 4706 O O . ALA A 1 594 ? -18.548 -0.838 32.035 1.00 93.06 594 ALA A O 1
ATOM 4707 N N . LEU A 1 595 ? -16.778 -0.912 30.667 1.00 93.88 595 LEU A N 1
ATOM 4708 C CA . LEU A 1 595 ? -17.207 -2.113 29.941 1.00 93.88 595 LEU A CA 1
ATOM 4709 C C . LEU A 1 595 ? -17.030 -3.391 30.769 1.00 93.88 595 LEU A C 1
ATOM 4711 O O . LEU A 1 595 ? -17.898 -4.260 30.713 1.00 93.88 595 LEU A O 1
ATOM 4715 N N . ALA A 1 596 ? -15.979 -3.502 31.589 1.00 93.19 596 ALA A N 1
ATOM 4716 C CA . ALA A 1 596 ? -15.790 -4.646 32.486 1.00 93.19 596 ALA A CA 1
ATOM 4717 C C . ALA A 1 596 ? -16.961 -4.829 33.470 1.00 93.19 596 ALA A C 1
ATOM 4719 O O . ALA A 1 596 ? -17.325 -5.965 33.792 1.00 93.19 596 ALA A O 1
ATOM 4720 N N . SER A 1 597 ? -17.544 -3.712 33.927 1.00 91.44 597 SER A N 1
ATOM 4721 C CA . SER A 1 597 ? -18.641 -3.671 34.900 1.00 91.44 597 SER A CA 1
ATOM 4722 C C . SER A 1 597 ? -20.030 -3.754 34.260 1.00 91.44 597 SER A C 1
ATOM 4724 O O . SER A 1 597 ? -20.841 -4.574 34.686 1.00 91.44 597 SER A O 1
ATOM 4726 N N . LYS A 1 598 ? -20.316 -2.934 33.238 1.00 89.38 598 LYS A N 1
ATOM 4727 C CA . LYS A 1 598 ? -21.656 -2.826 32.628 1.00 89.38 598 LYS A CA 1
ATOM 4728 C C . LYS A 1 598 ? -21.852 -3.701 31.383 1.00 89.38 598 LYS A C 1
ATOM 4730 O O . LYS A 1 598 ? -22.988 -3.932 30.980 1.00 89.38 598 LYS A O 1
ATOM 4735 N N . GLY A 1 599 ? -20.778 -4.161 30.736 1.00 85.50 599 GLY A N 1
ATOM 4736 C CA . GLY A 1 599 ? -20.807 -4.935 29.484 1.00 85.50 599 GLY A CA 1
ATOM 4737 C C . GLY A 1 599 ? -21.133 -4.119 28.222 1.00 85.50 599 GLY A C 1
ATOM 4738 O O . GLY A 1 599 ? -20.558 -4.370 27.167 1.00 85.50 599 GLY A O 1
ATOM 4739 N N . SER A 1 600 ? -22.007 -3.113 28.321 1.00 92.00 600 SER A N 1
ATOM 4740 C CA . SER A 1 600 ? -22.313 -2.161 27.247 1.00 92.00 600 SER A CA 1
ATOM 4741 C C . SER A 1 600 ? -22.541 -0.754 27.803 1.00 92.00 600 SER A C 1
ATOM 4743 O O . SER A 1 600 ? -23.071 -0.586 28.903 1.00 92.00 600 SER A O 1
ATOM 4745 N N . LEU A 1 601 ? -22.140 0.263 27.039 1.00 93.25 601 LEU A N 1
ATOM 4746 C CA . LEU A 1 601 ? -22.251 1.679 27.396 1.00 93.25 601 LEU A CA 1
ATOM 4747 C C . LEU A 1 601 ? -23.072 2.435 26.353 1.00 93.25 601 LEU A C 1
ATOM 4749 O O . LEU A 1 601 ? -23.094 2.069 25.181 1.00 93.25 601 LEU A O 1
ATOM 4753 N N . ARG A 1 602 ? -23.740 3.518 26.753 1.00 93.75 602 ARG A N 1
ATOM 4754 C CA . ARG A 1 602 ? -24.455 4.394 25.814 1.00 93.75 602 ARG A CA 1
ATOM 4755 C C . ARG A 1 602 ? -23.469 5.359 25.169 1.00 93.75 602 ARG A C 1
ATOM 4757 O O . ARG A 1 602 ? -22.715 6.019 25.874 1.00 93.75 602 ARG A O 1
ATOM 4764 N N . TYR A 1 603 ? -23.510 5.472 23.842 1.00 90.88 603 TYR A N 1
ATOM 4765 C CA . TYR A 1 603 ? -22.518 6.243 23.083 1.00 90.88 603 TYR A CA 1
ATOM 4766 C C . TYR A 1 603 ? -22.426 7.709 23.546 1.00 90.88 603 TYR A C 1
ATOM 4768 O O . TYR A 1 603 ? -21.360 8.181 23.929 1.00 90.88 603 TYR A O 1
ATOM 4776 N N . HIS A 1 604 ? -23.561 8.409 23.609 1.00 90.56 604 HIS A N 1
ATOM 4777 C CA . HIS A 1 604 ? -23.593 9.817 24.020 1.00 90.56 604 HIS A CA 1
ATOM 4778 C C . HIS A 1 604 ? -23.328 10.037 25.516 1.00 90.56 604 HIS A C 1
ATOM 4780 O O . HIS A 1 604 ? -22.845 11.097 25.890 1.00 90.56 604 HIS A O 1
ATOM 4786 N N . GLU A 1 605 ? -23.613 9.055 26.378 1.00 91.06 605 GLU A N 1
ATOM 4787 C CA . GLU A 1 605 ? -23.297 9.156 27.812 1.00 91.06 605 GLU A CA 1
ATOM 4788 C C . GLU A 1 605 ? -21.781 9.188 28.029 1.00 91.06 605 GLU A C 1
ATOM 4790 O O . GLU A 1 605 ? -21.294 9.974 28.834 1.00 91.06 605 GLU A O 1
ATOM 4795 N N . VAL A 1 606 ? -21.041 8.388 27.255 1.00 91.31 606 VAL A N 1
ATOM 4796 C CA . VAL A 1 606 ? -19.575 8.389 27.276 1.00 91.31 606 VAL A CA 1
ATOM 4797 C C . VAL A 1 606 ? -19.019 9.703 26.737 1.00 91.31 606 VAL A C 1
ATOM 4799 O O . VAL A 1 606 ? -18.141 10.273 27.359 1.00 91.31 606 VAL A O 1
ATOM 4802 N N . LEU A 1 607 ? -19.553 10.246 25.639 1.00 89.44 607 LEU A N 1
ATOM 4803 C CA . LEU A 1 607 ? -19.093 11.545 25.123 1.00 89.44 607 LEU A CA 1
ATOM 4804 C C . LEU A 1 607 ? -19.317 12.710 26.097 1.00 89.44 607 LEU A C 1
ATOM 4806 O O . LEU A 1 607 ? -18.585 13.696 26.062 1.00 89.44 607 LEU A O 1
ATOM 4810 N N . LEU A 1 608 ? -20.331 12.605 26.957 1.00 88.44 608 LEU A N 1
ATOM 4811 C CA . LEU A 1 608 ? -20.632 13.605 27.977 1.00 88.44 608 LEU A CA 1
ATOM 4812 C C . LEU A 1 608 ? -19.799 13.441 29.255 1.00 88.44 608 LEU A C 1
ATOM 4814 O O . LEU A 1 608 ? -19.868 14.327 30.108 1.00 88.44 608 LEU A O 1
ATOM 4818 N N . SER A 1 609 ? -19.033 12.355 29.411 1.00 88.06 609 SER A N 1
ATOM 4819 C CA . SER A 1 609 ? -18.174 12.177 30.582 1.00 88.06 609 SER A CA 1
ATOM 4820 C C . SER A 1 609 ? -17.009 13.165 30.561 1.00 88.06 609 SER A C 1
ATOM 4822 O O . SER A 1 609 ? -16.481 13.502 29.501 1.00 88.06 609 SER A O 1
ATOM 4824 N N . ASP A 1 610 ? -16.561 13.596 31.741 1.00 84.75 610 ASP A N 1
ATOM 4825 C CA . ASP A 1 610 ? -15.486 14.592 31.873 1.00 84.75 610 ASP A CA 1
ATOM 4826 C C . ASP A 1 610 ? -14.174 14.137 31.190 1.00 84.75 610 ASP A C 1
ATOM 4828 O O . ASP A 1 610 ? -13.423 14.954 30.654 1.00 84.75 610 ASP A O 1
ATOM 4832 N N . THR A 1 611 ? -13.948 12.820 31.111 1.00 85.12 611 THR A N 1
ATOM 4833 C CA . THR A 1 611 ? -12.813 12.182 30.419 1.00 85.12 611 THR A CA 1
ATOM 4834 C C . THR A 1 611 ? -12.843 12.305 28.890 1.00 85.12 611 THR A C 1
ATOM 4836 O O . THR A 1 611 ? -11.786 12.301 28.265 1.00 85.12 611 THR A O 1
ATOM 4839 N N . PHE A 1 612 ? -14.020 12.417 28.264 1.00 86.88 612 PHE A N 1
ATOM 4840 C CA . PHE A 1 612 ? -14.158 12.553 26.803 1.00 86.88 612 PHE A CA 1
ATOM 4841 C C . PHE A 1 612 ? -14.517 13.978 26.381 1.00 86.88 612 PHE A C 1
ATOM 4843 O O . PHE A 1 612 ? -14.023 14.455 25.363 1.00 86.88 612 PHE A O 1
ATOM 4850 N N . ARG A 1 613 ? -15.335 14.679 27.173 1.00 86.19 613 ARG A N 1
ATOM 4851 C CA . ARG A 1 613 ? -15.793 16.044 26.889 1.00 86.19 613 ARG A CA 1
ATOM 4852 C C . ARG A 1 613 ? -14.676 17.083 26.968 1.00 86.19 613 ARG A C 1
ATOM 4854 O O . ARG A 1 613 ? -14.700 18.065 26.233 1.00 86.19 613 ARG A O 1
ATOM 4861 N N . SER A 1 614 ? -13.757 16.914 27.913 1.00 77.94 614 SER A N 1
ATOM 4862 C CA . SER A 1 614 ? -12.770 17.934 28.286 1.00 77.94 614 SER A CA 1
ATOM 4863 C C . SER A 1 614 ? -11.344 17.398 28.351 1.00 77.94 614 SER A C 1
ATOM 4865 O O . SER A 1 614 ? -10.515 17.970 29.056 1.00 77.94 614 SER A O 1
ATOM 4867 N N . SER A 1 615 ? -11.051 16.312 27.629 1.00 77.62 615 SER A N 1
ATOM 4868 C CA . SER A 1 615 ? -9.702 15.743 27.610 1.00 77.62 615 SER A CA 1
ATOM 4869 C C . SER A 1 615 ? -8.671 16.783 27.180 1.00 77.62 615 SER A C 1
ATOM 4871 O O . SER A 1 615 ? -8.900 17.583 26.273 1.00 77.62 615 SER A O 1
ATOM 4873 N N . LEU A 1 616 ? -7.530 16.774 27.864 1.00 73.00 616 LEU A N 1
ATOM 4874 C CA . LEU A 1 616 ? -6.394 17.639 27.550 1.00 73.00 616 LEU A CA 1
ATOM 4875 C C . LEU A 1 616 ? -5.363 16.927 26.676 1.00 73.00 616 LEU A C 1
ATOM 4877 O O . LEU A 1 616 ? -4.534 17.586 26.049 1.00 73.00 616 LEU A O 1
ATOM 4881 N N . SER A 1 617 ? -5.406 15.595 26.682 1.00 70.38 617 SER A N 1
ATOM 4882 C CA . SER A 1 617 ? -4.414 14.713 26.068 1.00 70.38 617 SER A CA 1
ATOM 4883 C C . SER A 1 617 ? -4.828 14.215 24.676 1.00 70.38 617 SER A C 1
ATOM 4885 O O . SER A 1 617 ? -3.998 13.633 23.983 1.00 70.38 617 SER A O 1
ATOM 4887 N N . ALA A 1 618 ? -6.083 14.425 24.258 1.00 71.44 618 ALA A N 1
ATOM 4888 C CA . ALA A 1 618 ? -6.625 13.994 22.965 1.00 71.44 618 ALA A CA 1
ATOM 4889 C C . ALA A 1 618 ? -7.432 15.122 22.279 1.00 71.44 618 ALA A C 1
ATOM 4891 O O . ALA A 1 618 ? -8.021 15.941 22.986 1.00 71.44 618 ALA A O 1
ATOM 4892 N N . PRO A 1 619 ? -7.477 15.178 20.930 1.00 66.06 619 PRO A N 1
ATOM 4893 C CA . PRO A 1 619 ? -8.070 16.293 20.183 1.00 66.06 619 PRO A CA 1
ATOM 4894 C C . PRO A 1 619 ? -9.603 16.365 20.287 1.00 66.06 619 PRO A C 1
ATOM 4896 O O . PRO A 1 619 ? -10.116 17.400 20.693 1.00 66.06 619 PRO A O 1
ATOM 4899 N N . ASP A 1 620 ? -10.325 15.277 19.980 1.00 81.75 620 ASP A N 1
ATOM 4900 C CA . ASP A 1 620 ? -11.797 15.223 20.011 1.00 81.75 620 ASP A CA 1
ATOM 4901 C C . ASP A 1 620 ? -12.301 13.874 20.543 1.00 81.75 620 ASP A C 1
ATOM 4903 O O . ASP A 1 620 ? -11.857 12.816 20.087 1.00 81.75 620 ASP A O 1
ATOM 4907 N N . GLY A 1 621 ? -13.293 13.886 21.441 1.00 83.38 621 GLY A N 1
ATOM 4908 C CA . GLY A 1 621 ? -13.856 12.666 22.037 1.00 83.38 621 GLY A CA 1
ATOM 4909 C C . GLY A 1 621 ? -14.484 11.695 21.024 1.00 83.38 621 GLY A C 1
ATOM 4910 O O . GLY A 1 621 ? -14.342 10.481 21.166 1.00 83.38 621 GLY A O 1
ATOM 4911 N N . GLU A 1 622 ? -15.123 12.198 19.962 1.00 85.00 622 GLU A N 1
ATOM 4912 C CA . GLU A 1 622 ? -15.664 11.353 18.882 1.00 85.00 622 GLU A CA 1
ATOM 4913 C C . GLU A 1 622 ? -14.550 10.704 18.055 1.00 85.00 622 GLU A C 1
ATOM 4915 O O . GLU A 1 622 ? -14.616 9.510 17.760 1.00 85.00 622 GLU A O 1
ATOM 4920 N N . SER A 1 623 ? -13.487 11.458 17.757 1.00 82.69 623 SER A N 1
ATOM 4921 C CA . SER A 1 623 ? -12.317 10.938 17.040 1.00 82.69 623 SER A CA 1
ATOM 4922 C C . SER A 1 623 ? -11.574 9.865 17.845 1.00 82.69 623 SER A C 1
ATOM 4924 O O . SER A 1 623 ? -11.072 8.895 17.270 1.00 82.69 623 SER A O 1
ATOM 4926 N N . ALA A 1 624 ? -11.565 9.993 19.178 1.00 86.56 624 ALA A N 1
ATOM 4927 C CA . ALA A 1 624 ? -11.003 9.004 20.088 1.00 86.56 624 ALA A CA 1
ATOM 4928 C C . ALA A 1 624 ? -11.811 7.703 20.068 1.00 86.56 624 ALA A C 1
ATOM 4930 O O . ALA A 1 624 ? -11.232 6.623 19.947 1.00 86.56 624 ALA A O 1
ATOM 4931 N N . LEU A 1 625 ? -13.147 7.790 20.127 1.00 88.44 625 LEU A N 1
ATOM 4932 C CA . LEU A 1 625 ? -14.017 6.616 20.020 1.00 88.44 625 LEU A CA 1
ATOM 4933 C C . LEU A 1 625 ? -13.894 5.935 18.653 1.00 88.44 625 LEU A C 1
ATOM 4935 O O . LEU A 1 625 ? -13.815 4.709 18.598 1.00 88.44 625 LEU A O 1
ATOM 4939 N N . GLU A 1 626 ? -13.823 6.700 17.562 1.00 82.81 626 GLU A N 1
ATOM 4940 C CA . GLU A 1 626 ? -13.593 6.153 16.220 1.00 82.81 626 GLU A CA 1
ATOM 4941 C C . GLU A 1 626 ? -12.216 5.474 16.124 1.00 82.81 626 GLU A C 1
ATOM 4943 O O . GLU A 1 626 ? -12.104 4.353 15.631 1.00 82.81 626 GLU A O 1
ATOM 4948 N N . GLY A 1 627 ? -11.163 6.101 16.660 1.00 80.88 627 GLY A N 1
ATOM 4949 C CA . GLY A 1 627 ? -9.817 5.526 16.716 1.00 80.88 627 GLY A CA 1
ATOM 4950 C C . GLY A 1 627 ? -9.760 4.208 17.494 1.00 80.88 627 GLY A C 1
ATOM 4951 O O . GLY A 1 627 ? -9.203 3.226 17.004 1.00 80.88 627 GLY A O 1
ATOM 4952 N N . LEU A 1 628 ? -10.394 4.158 18.668 1.00 86.75 628 LEU A N 1
ATOM 4953 C CA . LEU A 1 628 ? -10.469 2.953 19.499 1.00 86.75 628 LEU A CA 1
ATOM 4954 C C . LEU A 1 628 ? -11.345 1.853 18.884 1.00 86.75 628 LEU A C 1
ATOM 4956 O O . LEU A 1 628 ? -11.057 0.669 19.078 1.00 86.75 628 LEU A O 1
ATOM 4960 N N . ALA A 1 629 ? -12.384 2.222 18.131 1.00 85.00 629 ALA A N 1
ATOM 4961 C CA . ALA A 1 629 ? -13.200 1.276 17.378 1.00 85.00 629 ALA A CA 1
ATOM 4962 C C . ALA A 1 629 ? -12.426 0.666 16.199 1.00 85.00 629 ALA A C 1
ATOM 4964 O O . ALA A 1 629 ? -12.469 -0.545 15.988 1.00 85.00 629 ALA A O 1
ATOM 4965 N N . ASN A 1 630 ? -11.641 1.476 15.486 1.00 79.44 630 ASN A N 1
ATOM 4966 C CA . ASN A 1 630 ? -10.829 1.032 14.348 1.00 79.44 630 ASN A CA 1
ATOM 4967 C C . ASN A 1 630 ? -9.727 0.032 14.733 1.00 79.44 630 ASN A C 1
ATOM 4969 O O . ASN A 1 630 ? -9.319 -0.791 13.912 1.00 79.44 630 ASN A O 1
ATOM 4973 N N . ILE A 1 631 ? -9.242 0.090 15.977 1.00 80.31 631 ILE A N 1
ATOM 4974 C CA . ILE A 1 631 ? -8.240 -0.846 16.519 1.00 80.31 631 ILE A CA 1
ATOM 4975 C C . ILE A 1 631 ? -8.914 -2.002 17.281 1.00 80.31 631 ILE A C 1
ATOM 4977 O O . ILE A 1 631 ? -8.244 -2.870 17.830 1.00 80.31 631 ILE A O 1
ATOM 4981 N N . GLU A 1 632 ? -10.248 -2.073 17.257 1.00 83.62 632 GLU A N 1
ATOM 4982 C CA . GLU A 1 632 ? -11.050 -3.154 17.840 1.00 83.62 632 GLU A CA 1
ATOM 4983 C C . GLU A 1 632 ? -10.915 -3.294 19.367 1.00 83.62 632 GLU A C 1
ATOM 4985 O O . GLU A 1 632 ? -11.198 -4.361 19.917 1.00 83.62 632 GLU A O 1
ATOM 4990 N N . LEU A 1 633 ? -10.531 -2.228 20.084 1.00 88.88 633 LEU A N 1
ATOM 4991 C CA . LEU A 1 633 ? -10.670 -2.216 21.547 1.00 88.88 633 LEU A CA 1
ATOM 4992 C C . LEU A 1 633 ? -12.158 -2.221 21.916 1.00 88.88 633 LEU A C 1
ATOM 4994 O O . LEU A 1 633 ? -12.609 -2.987 22.772 1.00 88.88 633 LEU A O 1
ATOM 4998 N N . ILE A 1 634 ? -12.924 -1.381 21.220 1.00 91.56 634 ILE A N 1
ATOM 4999 C CA . ILE A 1 634 ? -14.373 -1.246 21.358 1.00 91.56 634 ILE A CA 1
ATOM 5000 C C . ILE A 1 634 ? -15.070 -1.500 20.019 1.00 91.56 634 ILE A C 1
ATOM 5002 O O . ILE A 1 634 ? -14.458 -1.433 18.960 1.00 91.56 634 ILE A O 1
ATOM 5006 N N . GLY A 1 635 ? -16.365 -1.783 20.067 1.00 87.88 635 GLY A N 1
ATOM 5007 C CA . GLY A 1 635 ? -17.256 -1.817 18.915 1.00 87.88 635 GLY A CA 1
ATOM 5008 C C . GLY A 1 635 ? -18.383 -0.808 19.102 1.00 87.88 635 GLY A C 1
ATOM 5009 O O . GLY A 1 635 ? -18.922 -0.669 20.201 1.00 87.88 635 GLY A O 1
ATOM 5010 N N . VAL A 1 636 ? -18.759 -0.102 18.037 1.00 87.06 636 VAL A N 1
ATOM 5011 C CA . VAL A 1 636 ? -19.891 0.833 18.058 1.00 87.06 636 VAL A CA 1
ATOM 5012 C C . VAL A 1 636 ? -21.064 0.199 17.324 1.00 87.06 636 VAL A C 1
ATOM 5014 O O . VAL A 1 636 ? -20.991 -0.116 16.141 1.00 87.06 636 VAL A O 1
ATOM 5017 N N . THR A 1 637 ? -22.166 0.018 18.041 1.00 84.19 637 THR A N 1
ATOM 5018 C CA . THR A 1 637 ? -23.425 -0.477 17.473 1.00 84.19 637 THR A CA 1
ATOM 5019 C C . THR A 1 637 ? -24.274 0.699 17.016 1.00 84.19 637 THR A C 1
ATOM 5021 O O . THR A 1 637 ? -24.475 1.661 17.765 1.00 84.19 637 THR A O 1
ATOM 5024 N N . THR A 1 638 ? -24.785 0.631 15.790 1.00 80.12 638 THR A N 1
ATOM 5025 C CA . THR A 1 638 ? -25.664 1.655 15.224 1.00 80.12 638 THR A CA 1
ATOM 5026 C C . THR A 1 638 ? -27.120 1.198 15.239 1.00 80.12 638 THR A C 1
ATOM 5028 O O . THR A 1 638 ? -27.431 0.014 15.140 1.00 80.12 638 THR A O 1
ATOM 5031 N N . ALA A 1 639 ? -28.037 2.147 15.402 1.00 79.38 639 ALA A N 1
ATOM 5032 C CA . ALA A 1 639 ? -29.471 1.922 15.274 1.00 79.38 639 ALA A CA 1
ATOM 5033 C C . ALA A 1 639 ? -30.074 3.086 14.488 1.00 79.38 639 ALA A C 1
ATOM 5035 O O . ALA A 1 639 ? -29.881 4.238 14.870 1.00 79.38 639 ALA A O 1
ATOM 5036 N N . ASN A 1 640 ? -30.795 2.798 13.402 1.00 79.69 640 ASN A N 1
ATOM 5037 C CA . ASN A 1 640 ? -31.374 3.807 12.502 1.00 79.69 640 ASN A CA 1
ATOM 5038 C C . ASN A 1 640 ? -30.336 4.826 11.988 1.00 79.69 640 ASN A C 1
ATOM 5040 O O . ASN A 1 640 ? -30.592 6.026 11.973 1.00 79.69 640 ASN A O 1
ATOM 5044 N N . GLY A 1 641 ? -29.132 4.359 11.640 1.00 70.94 641 GLY A N 1
ATOM 5045 C CA . GLY A 1 641 ? -28.067 5.208 11.091 1.00 70.94 641 GLY A CA 1
ATOM 5046 C C . GLY A 1 641 ? -27.306 6.073 12.105 1.00 70.94 641 GLY A C 1
ATOM 5047 O O . GLY A 1 641 ? -26.370 6.757 11.708 1.00 70.94 641 GLY A O 1
ATOM 5048 N N . ARG A 1 642 ? -27.640 6.023 13.405 1.00 80.19 642 ARG A N 1
ATOM 5049 C CA . ARG A 1 642 ? -26.900 6.726 14.472 1.00 80.19 642 ARG A CA 1
ATOM 5050 C C . ARG A 1 642 ? -26.177 5.763 15.425 1.00 80.19 642 ARG A C 1
ATOM 5052 O O . ARG A 1 642 ? -26.717 4.686 15.702 1.00 80.19 642 ARG A O 1
ATOM 5059 N N . PRO A 1 643 ? -25.006 6.134 15.977 1.00 85.25 643 PRO A N 1
ATOM 5060 C CA . PRO A 1 643 ? -24.372 5.397 17.070 1.00 85.25 643 PRO A CA 1
ATOM 5061 C C . PRO A 1 643 ? -25.301 5.285 18.288 1.00 85.25 643 PRO A C 1
ATOM 5063 O O . PRO A 1 643 ? -25.879 6.274 18.732 1.00 85.25 643 PRO A O 1
ATOM 5066 N N . ARG A 1 644 ? -25.468 4.075 18.832 1.00 89.81 644 ARG A N 1
ATOM 5067 C CA . ARG A 1 644 ? -26.359 3.796 19.973 1.00 89.81 644 ARG A CA 1
ATOM 5068 C C . ARG A 1 644 ? -25.573 3.404 21.215 1.00 89.81 644 ARG A C 1
ATOM 5070 O O . ARG A 1 644 ? -25.704 4.036 22.265 1.00 89.81 644 ARG A O 1
ATOM 5077 N N . SER A 1 645 ? -24.784 2.344 21.099 1.00 91.94 645 SER A N 1
ATOM 5078 C CA . SER A 1 645 ? -24.081 1.745 22.230 1.00 91.94 645 SER A CA 1
ATOM 5079 C C . SER A 1 645 ? -22.672 1.321 21.859 1.00 91.94 645 SER A C 1
ATOM 5081 O O . SER A 1 645 ? -22.414 0.881 20.738 1.00 91.94 645 SER A O 1
ATOM 5083 N N . ILE A 1 646 ? -21.781 1.438 22.833 1.00 92.50 646 ILE A N 1
ATOM 5084 C CA . ILE A 1 646 ? -20.411 0.954 22.795 1.00 92.50 646 ILE A CA 1
ATOM 5085 C C . ILE A 1 646 ? -20.402 -0.420 23.466 1.00 92.50 646 ILE A C 1
ATOM 5087 O O . ILE A 1 646 ? -20.951 -0.605 24.556 1.00 92.50 646 ILE A O 1
ATOM 5091 N N . VAL A 1 647 ? -19.809 -1.388 22.788 1.00 91.94 647 VAL A N 1
ATOM 5092 C CA . VAL A 1 647 ? -19.576 -2.753 23.260 1.00 91.94 647 VAL A CA 1
ATOM 5093 C C . VAL A 1 647 ? -18.085 -3.055 23.170 1.00 91.94 647 VAL A C 1
ATOM 5095 O O . VAL A 1 647 ? -17.311 -2.260 22.639 1.00 91.94 647 VAL A O 1
ATOM 5098 N N . VAL A 1 648 ? -17.660 -4.193 23.701 1.00 91.00 648 VAL A N 1
ATOM 5099 C CA . VAL A 1 648 ? -16.274 -4.641 23.548 1.00 91.00 648 VAL A CA 1
ATOM 5100 C C . VAL A 1 648 ? -16.026 -5.051 22.090 1.00 91.00 648 VAL A C 1
ATOM 5102 O O . VAL A 1 648 ? -16.887 -5.685 21.484 1.00 91.00 648 VAL A O 1
ATOM 5105 N N . GLY A 1 649 ? -14.875 -4.682 21.515 1.00 85.31 649 GLY A N 1
ATOM 5106 C CA . GLY A 1 649 ? -14.572 -4.970 20.105 1.00 85.31 649 GLY A CA 1
ATOM 5107 C C . GLY A 1 649 ? -14.339 -6.459 19.825 1.00 85.31 649 GLY A C 1
ATOM 5108 O O . GLY A 1 649 ? -14.801 -6.986 18.811 1.00 85.31 649 GLY A O 1
ATOM 5109 N N . LYS A 1 650 ? -13.689 -7.164 20.760 1.00 87.44 650 LYS A N 1
ATOM 5110 C CA . LYS A 1 650 ? -13.540 -8.626 20.740 1.00 87.44 650 LYS A CA 1
ATOM 5111 C C . LYS A 1 650 ? -14.219 -9.255 21.956 1.00 87.44 650 LYS A C 1
ATOM 5113 O O . LYS A 1 650 ? -14.012 -8.758 23.061 1.00 87.44 650 LYS A O 1
ATOM 5118 N N . PRO A 1 651 ? -14.953 -10.370 21.818 1.00 87.44 651 PRO A N 1
ATOM 5119 C CA . PRO A 1 651 ? -15.584 -11.007 22.974 1.00 87.44 651 PRO A CA 1
ATOM 5120 C C . PRO A 1 651 ? -14.571 -11.404 24.067 1.00 87.44 651 PRO A C 1
ATOM 5122 O O . PRO A 1 651 ? -14.797 -11.097 25.238 1.00 87.44 651 PRO A O 1
ATOM 5125 N N . VAL A 1 652 ? -13.398 -11.931 23.678 1.00 89.62 652 VAL A N 1
ATOM 5126 C CA . VAL A 1 652 ? -12.271 -12.244 24.587 1.00 89.62 652 VAL A CA 1
ATOM 5127 C C . VAL A 1 652 ? -11.860 -11.048 25.456 1.00 89.62 652 VAL A C 1
ATOM 5129 O O . VAL A 1 652 ? -11.502 -11.202 26.627 1.00 89.62 652 VAL A O 1
ATOM 5132 N N . TYR A 1 653 ? -11.928 -9.827 24.913 1.00 91.75 653 TYR A N 1
ATOM 5133 C CA . TYR A 1 653 ? -11.503 -8.630 25.635 1.00 91.75 653 TYR A CA 1
ATOM 5134 C C . TYR A 1 653 ? -12.397 -8.321 26.833 1.00 91.75 653 TYR A C 1
ATOM 5136 O O . TYR A 1 653 ? -11.921 -7.696 27.771 1.00 91.75 653 TYR A O 1
ATOM 5144 N N . LEU A 1 654 ? -13.641 -8.805 26.890 1.00 91.44 654 LEU A N 1
ATOM 5145 C CA . LEU A 1 654 ? -14.469 -8.634 28.085 1.00 91.44 654 LEU A CA 1
ATOM 5146 C C . LEU A 1 654 ? -13.855 -9.363 29.291 1.00 91.44 654 LEU A C 1
ATOM 5148 O O . LEU A 1 654 ? -13.823 -8.824 30.400 1.00 91.44 654 LEU A O 1
ATOM 5152 N N . ALA A 1 655 ? -13.346 -10.578 29.075 1.00 90.25 655 ALA A N 1
ATOM 5153 C CA . ALA A 1 655 ? -12.644 -11.341 30.101 1.00 90.25 655 ALA A CA 1
ATOM 5154 C C . ALA A 1 655 ? -11.307 -10.677 30.463 1.00 90.25 655 ALA A C 1
ATOM 5156 O O . ALA A 1 655 ? -11.000 -10.527 31.647 1.00 90.25 655 ALA A O 1
ATOM 5157 N N . ALA A 1 656 ? -10.573 -10.182 29.462 1.00 92.75 656 ALA A N 1
ATOM 5158 C CA . ALA A 1 656 ? -9.323 -9.459 29.679 1.00 92.75 656 ALA A CA 1
ATOM 5159 C C . ALA A 1 656 ? -9.533 -8.142 30.452 1.00 92.75 656 ALA A C 1
ATOM 5161 O O . ALA A 1 656 ? -8.793 -7.855 31.385 1.00 92.75 656 ALA A O 1
ATOM 5162 N N . PHE A 1 657 ? -10.578 -7.366 30.150 1.00 94.44 657 PHE A N 1
ATOM 5163 C CA . PHE A 1 657 ? -10.908 -6.126 30.861 1.00 94.44 657 PHE A CA 1
ATOM 5164 C C . PHE A 1 657 ? -11.240 -6.385 32.328 1.00 94.44 657 PHE A C 1
ATOM 5166 O O . PHE A 1 657 ? -10.836 -5.613 33.196 1.00 94.44 657 PHE A O 1
ATOM 5173 N N . ARG A 1 658 ? -11.938 -7.488 32.625 1.00 92.81 658 ARG A N 1
ATOM 5174 C CA . ARG A 1 658 ? -12.195 -7.915 34.007 1.00 92.81 658 ARG A CA 1
ATOM 5175 C C . ARG A 1 658 ? -10.915 -8.333 34.721 1.00 92.81 658 ARG A C 1
ATOM 5177 O O . ARG A 1 658 ? -10.778 -8.016 35.896 1.00 92.81 658 ARG A O 1
ATOM 5184 N N . LEU A 1 659 ? -9.997 -9.013 34.034 1.00 91.94 659 LEU A N 1
ATOM 5185 C CA . LEU A 1 659 ? -8.690 -9.380 34.582 1.00 91.94 659 LEU A CA 1
ATOM 5186 C C . LEU A 1 659 ? -7.867 -8.123 34.905 1.00 91.94 659 LEU A C 1
ATOM 5188 O O . LEU A 1 659 ? -7.428 -7.965 36.039 1.00 91.94 659 LEU A O 1
ATOM 5192 N N . LEU A 1 660 ? -7.766 -7.183 33.962 1.00 92.12 660 LEU A N 1
ATOM 5193 C CA . LEU A 1 660 ? -7.040 -5.919 34.136 1.00 92.12 660 LEU A CA 1
ATOM 5194 C C . LEU A 1 660 ? -7.656 -5.021 35.216 1.00 92.12 660 LEU A C 1
ATOM 5196 O O . LEU A 1 660 ? -6.936 -4.417 36.000 1.00 92.12 660 LEU A O 1
ATOM 5200 N N . SER A 1 661 ? -8.988 -4.948 35.297 1.00 90.81 661 SER A N 1
ATOM 5201 C CA . SER A 1 661 ? -9.679 -4.137 36.314 1.00 90.81 661 SER A CA 1
ATOM 5202 C C . SER A 1 661 ? -9.582 -4.732 37.724 1.00 90.81 661 SER A C 1
ATOM 5204 O O . SER A 1 661 ? -9.855 -4.033 38.697 1.00 90.81 661 SER A O 1
ATOM 5206 N N . ARG A 1 662 ? -9.255 -6.026 37.847 1.00 91.44 662 ARG A N 1
ATOM 5207 C CA . ARG A 1 662 ? -9.046 -6.707 39.135 1.00 91.44 662 ARG A CA 1
ATOM 5208 C C . ARG A 1 662 ? -7.627 -6.546 39.664 1.00 91.44 662 ARG A C 1
ATOM 5210 O O . ARG A 1 662 ? -7.440 -6.742 40.860 1.00 91.44 662 ARG A O 1
ATOM 5217 N N . ASP A 1 663 ? -6.663 -6.210 38.809 1.00 90.38 663 ASP A N 1
ATOM 5218 C CA . ASP A 1 663 ? -5.302 -5.902 39.236 1.00 90.38 663 ASP A CA 1
ATOM 5219 C C . ASP A 1 663 ? -5.310 -4.584 40.039 1.00 90.38 663 ASP A C 1
ATOM 5221 O O . ASP A 1 663 ? -5.570 -3.511 39.476 1.00 90.38 663 ASP A O 1
ATOM 5225 N N . PRO A 1 664 ? -5.055 -4.640 41.361 1.00 87.56 664 PRO A N 1
ATOM 5226 C CA . PRO A 1 664 ? -5.160 -3.470 42.219 1.00 87.56 664 PRO A CA 1
ATOM 5227 C C . PRO A 1 664 ? -4.068 -2.437 41.927 1.00 87.56 664 PRO A C 1
ATOM 5229 O O . PRO A 1 664 ? -4.315 -1.241 42.083 1.00 87.56 664 PRO A O 1
ATOM 5232 N N . VAL A 1 665 ? -2.880 -2.872 41.497 1.00 89.44 665 VAL A N 1
ATOM 5233 C CA . VAL A 1 665 ? -1.744 -1.984 41.226 1.00 89.44 665 VAL A CA 1
ATOM 5234 C C . VAL A 1 665 ? -1.992 -1.238 39.925 1.00 89.44 665 VAL A C 1
ATOM 5236 O O . VAL A 1 665 ? -1.945 -0.004 39.893 1.00 89.44 665 VAL A O 1
ATOM 5239 N N . LEU A 1 666 ? -2.327 -1.973 38.862 1.00 87.88 666 LEU A N 1
ATOM 5240 C CA . LEU A 1 666 ? -2.651 -1.374 37.574 1.00 87.88 666 LEU A CA 1
ATOM 5241 C C . LEU A 1 666 ? -3.848 -0.428 37.693 1.00 87.88 666 LEU A C 1
ATOM 5243 O O . LEU A 1 666 ? -3.766 0.709 37.221 1.00 87.88 666 LEU A O 1
ATOM 5247 N N . SER A 1 667 ? -4.930 -0.866 38.349 1.00 90.25 667 SER A N 1
ATOM 5248 C CA . SER A 1 667 ? -6.112 -0.024 38.535 1.00 90.25 667 SER A CA 1
ATOM 5249 C C . SER A 1 667 ? -5.768 1.242 39.305 1.00 90.25 667 SER A C 1
ATOM 5251 O O . SER A 1 667 ? -6.150 2.321 38.868 1.00 90.25 667 SER A O 1
ATOM 5253 N N . ALA A 1 668 ? -5.003 1.150 40.398 1.00 90.00 668 ALA A N 1
ATOM 5254 C CA . ALA A 1 668 ? -4.620 2.328 41.171 1.00 90.00 668 ALA A CA 1
ATOM 5255 C C . ALA A 1 668 ? -3.746 3.299 40.367 1.00 90.00 668 ALA A C 1
ATOM 5257 O O . ALA A 1 668 ? -3.949 4.512 40.443 1.00 90.00 668 ALA A O 1
ATOM 5258 N N . LYS A 1 669 ? -2.804 2.784 39.569 1.00 89.81 669 LYS A N 1
ATOM 5259 C CA . LYS A 1 669 ? -1.945 3.596 38.701 1.00 89.81 669 LYS A CA 1
ATOM 5260 C C . LYS A 1 669 ? -2.750 4.331 37.628 1.00 89.81 669 LYS A C 1
ATOM 5262 O O . LYS A 1 669 ? -2.557 5.531 37.441 1.00 89.81 669 LYS A O 1
ATOM 5267 N N . MET A 1 670 ? -3.641 3.628 36.931 1.00 90.44 670 MET A N 1
ATOM 5268 C CA . MET A 1 670 ? -4.425 4.219 35.845 1.00 90.44 670 MET A CA 1
ATOM 5269 C C . MET A 1 670 ? -5.538 5.136 36.364 1.00 90.44 670 MET A C 1
ATOM 5271 O O . MET A 1 670 ? -5.742 6.211 35.808 1.00 90.44 670 MET A O 1
ATOM 5275 N N . ASP A 1 671 ? -6.208 4.774 37.462 1.00 91.00 671 ASP A N 1
ATOM 5276 C CA . ASP A 1 671 ? -7.198 5.641 38.114 1.00 91.00 671 ASP A CA 1
ATOM 5277 C C . ASP A 1 671 ? -6.547 6.942 38.606 1.00 91.00 671 ASP A C 1
ATOM 5279 O O . ASP A 1 671 ? -7.114 8.019 38.435 1.00 91.00 671 ASP A O 1
ATOM 5283 N N . MET A 1 672 ? -5.324 6.873 39.145 1.00 90.00 672 MET A N 1
ATOM 5284 C CA . MET A 1 672 ? -4.562 8.065 39.517 1.00 90.00 672 MET A CA 1
ATOM 5285 C C . MET A 1 672 ? -4.244 8.948 38.304 1.00 90.00 672 MET A C 1
ATOM 5287 O O . MET A 1 672 ? -4.335 10.168 38.415 1.00 90.00 672 MET A O 1
ATOM 5291 N N . ALA A 1 673 ? -3.903 8.362 37.152 1.00 88.94 673 ALA A N 1
ATOM 5292 C CA . ALA A 1 673 ? -3.667 9.120 35.922 1.00 88.94 673 ALA A CA 1
ATOM 5293 C C . ALA A 1 673 ? -4.939 9.842 35.441 1.00 88.94 673 ALA A C 1
ATOM 5295 O O . ALA A 1 673 ? -4.887 11.040 35.161 1.00 88.94 673 ALA A O 1
ATOM 5296 N N . VAL A 1 674 ? -6.089 9.153 35.442 1.00 90.12 674 VAL A N 1
ATOM 5297 C CA . VAL A 1 674 ? -7.395 9.750 35.107 1.00 90.12 674 VAL A CA 1
ATOM 5298 C C . VAL A 1 674 ? -7.732 10.899 36.060 1.00 90.12 674 VAL A C 1
ATOM 5300 O O . VAL A 1 674 ? -8.070 11.990 35.608 1.00 90.12 674 VAL A O 1
ATOM 5303 N N . LEU A 1 675 ? -7.611 10.688 37.375 1.00 91.88 675 LEU A N 1
ATOM 5304 C CA . LEU A 1 675 ? -7.887 11.724 38.377 1.00 91.88 675 LEU A CA 1
ATOM 5305 C C . LEU A 1 675 ? -6.950 12.930 38.233 1.00 91.88 675 LEU A C 1
ATOM 5307 O O . LEU A 1 675 ? -7.395 14.067 38.367 1.00 91.88 675 LEU A O 1
ATOM 5311 N N . ALA A 1 676 ? -5.675 12.702 37.913 1.00 90.06 676 ALA A N 1
ATOM 5312 C CA . ALA A 1 676 ? -4.718 13.774 37.666 1.00 90.06 676 ALA A CA 1
ATOM 5313 C C . ALA A 1 676 ? -5.063 14.587 36.406 1.00 90.06 676 ALA A C 1
ATOM 5315 O O . ALA A 1 676 ? -4.871 15.804 36.399 1.00 90.06 676 ALA A O 1
ATOM 5316 N N . GLU A 1 677 ? -5.573 13.957 35.341 1.00 88.44 677 GLU A N 1
ATOM 5317 C CA . GLU A 1 677 ? -6.078 14.679 34.165 1.00 88.44 677 GLU A CA 1
ATOM 5318 C C . GLU A 1 677 ? -7.329 15.494 34.520 1.00 88.44 677 GLU A C 1
ATOM 5320 O O . GLU A 1 677 ? -7.375 16.690 34.237 1.00 88.44 677 GLU A O 1
ATOM 5325 N N . LEU A 1 678 ? -8.302 14.894 35.214 1.00 89.75 678 LEU A N 1
ATOM 5326 C CA . LEU A 1 678 ? -9.526 15.580 35.647 1.00 89.75 678 LEU A CA 1
ATOM 5327 C C . LEU A 1 678 ? -9.233 16.774 36.568 1.00 89.75 678 LEU A C 1
ATOM 5329 O O . LEU A 1 678 ? -9.822 17.841 36.399 1.00 89.75 678 LEU A O 1
ATOM 5333 N N . ALA A 1 679 ? -8.272 16.644 37.486 1.00 90.81 679 ALA A N 1
ATOM 5334 C CA . ALA A 1 679 ? -7.822 17.749 38.329 1.00 90.81 679 ALA A CA 1
ATOM 5335 C C . ALA A 1 679 ? -7.217 18.898 37.502 1.00 90.81 679 ALA A C 1
ATOM 5337 O O . ALA A 1 679 ? -7.495 20.064 37.776 1.00 90.81 679 ALA A O 1
ATOM 5338 N N . LYS A 1 680 ? -6.452 18.597 36.442 1.00 89.94 680 LYS A N 1
ATOM 5339 C CA . LYS A 1 680 ? -5.927 19.623 35.519 1.00 89.94 680 LYS A CA 1
ATOM 5340 C C . LYS A 1 680 ? -7.035 20.307 34.719 1.00 89.94 680 LYS A C 1
ATOM 5342 O O . LYS A 1 680 ? -6.949 21.509 34.473 1.00 89.94 680 LYS A O 1
ATOM 5347 N N . VAL A 1 681 ? -8.059 19.562 34.301 1.00 88.50 681 VAL A N 1
ATOM 5348 C CA . VAL A 1 681 ? -9.229 20.122 33.607 1.00 88.50 681 VAL A CA 1
ATOM 5349 C C . VAL A 1 681 ? -9.954 21.118 34.506 1.00 88.50 681 VAL A C 1
ATOM 5351 O O . VAL A 1 681 ? -10.208 22.248 34.085 1.00 88.50 681 VAL A O 1
ATOM 5354 N N . GLU A 1 682 ? -10.249 20.728 35.746 1.00 90.25 682 GLU A N 1
ATOM 5355 C CA . GLU A 1 682 ? -10.909 21.621 36.699 1.00 90.25 682 GLU A CA 1
ATOM 5356 C C . GLU A 1 682 ? -10.001 22.790 37.110 1.00 90.25 682 GLU A C 1
ATOM 5358 O O . GLU A 1 682 ? -10.481 23.916 37.224 1.00 90.25 682 GLU A O 1
ATOM 5363 N N . GLY A 1 683 ? -8.681 22.588 37.185 1.00 90.50 683 GLY A N 1
ATOM 5364 C CA . GLY A 1 683 ? -7.699 23.667 37.335 1.00 90.50 683 GLY A CA 1
ATOM 5365 C C . GLY A 1 683 ? -7.805 24.727 36.230 1.00 90.50 683 GLY A C 1
ATOM 5366 O O . GLY A 1 683 ? -7.906 25.914 36.524 1.00 90.50 683 GLY A O 1
ATOM 5367 N N . ARG A 1 684 ? -7.919 24.320 34.956 1.00 89.12 684 ARG A N 1
ATOM 5368 C CA . ARG A 1 684 ? -8.163 25.262 33.842 1.00 89.12 684 ARG A CA 1
ATOM 5369 C C . ARG A 1 684 ? -9.523 25.959 33.934 1.00 89.12 684 ARG A C 1
ATOM 5371 O O . ARG A 1 684 ? -9.667 27.083 33.454 1.00 89.12 684 ARG A O 1
ATOM 5378 N N . ASN A 1 685 ? -10.544 25.304 34.491 1.00 88.94 685 ASN A N 1
ATOM 5379 C CA . ASN A 1 685 ? -11.841 25.943 34.729 1.00 88.94 685 ASN A CA 1
ATOM 5380 C C . ASN A 1 685 ? -11.741 27.030 35.804 1.00 88.94 685 ASN A C 1
ATOM 5382 O O . ASN A 1 685 ? -12.359 28.084 35.633 1.00 88.94 685 ASN A O 1
ATOM 5386 N N . ILE A 1 686 ? -10.954 26.784 36.857 1.00 92.44 686 ILE A N 1
ATOM 5387 C CA . ILE A 1 686 ? -10.644 27.753 37.914 1.00 92.44 686 ILE A CA 1
ATOM 5388 C C . ILE A 1 686 ? -9.874 28.935 37.322 1.00 92.44 686 ILE A C 1
ATOM 5390 O O . ILE A 1 686 ? -10.367 30.053 37.407 1.00 92.44 686 ILE A O 1
ATOM 5394 N N . GLU A 1 687 ? -8.769 28.697 36.608 1.00 92.69 687 GLU A N 1
ATOM 5395 C CA . GLU A 1 687 ? -7.968 29.757 35.968 1.00 92.69 687 GLU A CA 1
ATOM 5396 C C . GLU A 1 687 ? -8.814 30.656 35.050 1.00 92.69 687 GLU A C 1
ATOM 5398 O O . GLU A 1 687 ? -8.685 31.878 35.063 1.00 92.69 687 GLU A O 1
ATOM 5403 N N . LYS A 1 688 ? -9.729 30.069 34.264 1.00 92.12 688 LYS A N 1
ATOM 5404 C CA . LYS A 1 688 ? -10.647 30.833 33.403 1.00 92.12 688 LYS A CA 1
ATOM 5405 C C . LYS A 1 688 ? -11.648 31.659 34.206 1.00 92.12 688 LYS A C 1
ATOM 5407 O O . LYS A 1 688 ? -11.939 32.789 33.821 1.00 92.12 688 LYS A O 1
ATOM 5412 N N . ALA A 1 689 ? -12.199 31.096 35.281 1.00 91.88 689 ALA A N 1
ATOM 5413 C CA . ALA A 1 689 ? -13.122 31.815 36.151 1.00 91.88 689 ALA A CA 1
ATOM 5414 C C . ALA A 1 689 ? -12.410 32.969 36.876 1.00 91.88 689 ALA A C 1
ATOM 5416 O O . ALA A 1 689 ? -12.956 34.066 36.938 1.00 91.88 689 ALA A O 1
ATOM 5417 N N . GLU A 1 690 ? -11.184 32.751 37.352 1.00 92.25 690 GLU A N 1
ATOM 5418 C CA . GLU A 1 690 ? -10.341 33.761 37.997 1.00 92.25 690 GLU A CA 1
ATOM 5419 C C . GLU A 1 690 ? -9.923 34.867 37.030 1.00 92.25 690 GLU A C 1
ATOM 5421 O O . GLU A 1 690 ? -10.036 36.042 37.368 1.00 92.25 690 GLU A O 1
ATOM 5426 N N . ALA A 1 691 ? -9.514 34.519 35.808 1.00 93.06 691 ALA A N 1
ATOM 5427 C CA . ALA A 1 691 ? -9.182 35.497 34.777 1.00 93.06 691 ALA A CA 1
ATOM 5428 C C . ALA A 1 691 ? -10.391 36.382 34.431 1.00 93.06 691 ALA A C 1
ATOM 5430 O O . ALA A 1 691 ? -10.265 37.603 34.352 1.00 93.06 691 ALA A O 1
ATOM 5431 N N . GLU A 1 692 ? -11.580 35.791 34.277 1.00 92.25 692 GLU A N 1
ATOM 5432 C CA . GLU A 1 692 ? -12.802 36.555 34.021 1.00 92.25 692 GLU A CA 1
ATOM 5433 C C . GLU A 1 692 ? -13.179 37.431 35.229 1.00 92.25 692 GLU A C 1
ATOM 5435 O O . GLU A 1 692 ? -13.472 38.617 35.066 1.00 92.25 692 GLU A O 1
ATOM 5440 N N . LEU A 1 693 ? -13.091 36.905 36.455 1.00 90.50 693 LEU A N 1
ATOM 5441 C CA . LEU A 1 693 ? -13.310 37.683 37.678 1.00 90.50 693 LEU A CA 1
ATOM 5442 C C . LEU A 1 693 ? -12.312 38.841 37.817 1.00 90.50 693 LEU A C 1
ATOM 5444 O O . LEU A 1 693 ? -12.718 39.935 38.204 1.00 90.50 693 LEU A O 1
ATOM 5448 N N . ALA A 1 694 ? -11.046 38.648 37.444 1.00 90.88 694 ALA A N 1
ATOM 5449 C CA . ALA A 1 694 ? -10.034 39.700 37.435 1.00 90.88 694 ALA A CA 1
ATOM 5450 C C . ALA A 1 694 ? -10.379 40.806 36.425 1.00 90.88 694 ALA A C 1
ATOM 5452 O O . ALA A 1 694 ? -10.267 41.988 36.749 1.00 90.88 694 ALA A O 1
ATOM 5453 N N . THR A 1 695 ? -10.872 40.449 35.230 1.00 89.94 695 THR A N 1
ATOM 5454 C CA . THR A 1 695 ? -11.336 41.449 34.249 1.00 89.94 695 THR A CA 1
ATOM 5455 C C . THR A 1 695 ? -12.561 42.223 34.733 1.00 89.94 695 THR A C 1
ATOM 5457 O O . THR A 1 695 ? -12.624 43.437 34.551 1.00 89.94 695 THR A O 1
ATOM 5460 N N . LEU A 1 696 ? -13.509 41.556 35.399 1.00 87.12 696 LEU A N 1
ATOM 5461 C CA . LEU A 1 696 ? -14.678 42.212 35.992 1.00 87.12 696 LEU A CA 1
ATOM 5462 C C . LEU A 1 696 ? -14.292 43.096 37.186 1.00 87.12 696 LEU A C 1
ATOM 5464 O O . LEU A 1 696 ? -14.888 44.153 37.378 1.00 87.12 696 LEU A O 1
ATOM 5468 N N . GLY A 1 697 ? -13.283 42.688 37.960 1.00 85.25 697 GLY A N 1
ATOM 5469 C CA . GLY A 1 697 ? -12.736 43.446 39.085 1.00 85.25 697 GLY A CA 1
ATOM 5470 C C . GLY A 1 697 ? -11.908 44.668 38.678 1.00 85.25 697 GLY A C 1
ATOM 5471 O O . GLY A 1 697 ? -11.763 45.588 39.475 1.00 85.25 697 GLY A O 1
ATOM 5472 N N . ALA A 1 698 ? -11.407 44.718 37.440 1.00 87.44 698 ALA A N 1
ATOM 5473 C CA . ALA A 1 698 ? -10.695 45.877 36.898 1.00 87.44 698 ALA A CA 1
ATOM 5474 C C . ALA A 1 698 ? -11.626 47.045 36.508 1.00 87.44 698 ALA A C 1
ATOM 5476 O O . ALA A 1 698 ? -11.148 48.130 36.171 1.00 87.44 698 ALA A O 1
ATOM 5477 N N . LEU A 1 699 ? -12.951 46.847 36.536 1.00 83.06 699 LEU A N 1
ATOM 5478 C CA . LEU A 1 699 ? -13.919 47.905 36.254 1.00 83.06 699 LEU A CA 1
ATOM 5479 C C . LEU A 1 699 ? -14.016 48.883 37.443 1.00 83.06 699 LEU A C 1
ATOM 5481 O O . LEU A 1 699 ? -14.205 48.446 38.577 1.00 83.06 699 LEU A O 1
ATOM 5485 N N . PRO A 1 700 ? -13.961 50.211 37.213 1.00 76.12 700 PRO A N 1
ATOM 5486 C CA . PRO A 1 700 ? -13.941 51.213 38.287 1.00 76.12 700 PRO A CA 1
ATOM 5487 C C . PRO A 1 700 ? -15.238 51.271 39.110 1.00 76.12 700 PRO A C 1
ATOM 5489 O O . PRO A 1 700 ? -15.222 51.690 40.263 1.00 76.12 700 PRO A O 1
ATOM 5492 N N . THR A 1 701 ? -16.365 50.842 38.535 1.00 77.69 701 THR A N 1
ATOM 5493 C CA . THR A 1 701 ? -17.622 50.582 39.250 1.00 77.69 701 THR A CA 1
ATOM 5494 C C . THR A 1 701 ? -18.242 49.319 38.667 1.00 77.69 701 THR A C 1
ATOM 5496 O O . THR A 1 701 ? -18.323 49.199 37.445 1.00 77.69 701 THR A O 1
ATOM 5499 N N . LEU A 1 702 ? -18.652 48.362 39.508 1.00 75.75 702 LEU A N 1
ATOM 5500 C CA . LEU A 1 702 ? -19.370 47.177 39.033 1.00 75.75 702 LEU A CA 1
ATOM 5501 C C . LEU A 1 702 ? -20.829 47.558 38.737 1.00 75.75 702 LEU A C 1
ATOM 5503 O O . LEU A 1 702 ? -21.563 47.889 39.672 1.00 75.75 702 LEU A O 1
ATOM 5507 N N . PRO A 1 703 ? -21.282 47.497 37.472 1.00 80.69 703 PRO A N 1
ATOM 5508 C CA . PRO A 1 703 ? -22.684 47.719 37.154 1.00 80.69 703 PRO A CA 1
ATOM 5509 C C . PRO A 1 703 ? -23.545 46.628 37.812 1.00 80.69 703 PRO A C 1
ATOM 5511 O O . PRO A 1 703 ? -23.143 45.465 37.817 1.00 80.69 703 PRO A O 1
ATOM 5514 N N . PRO A 1 704 ? -24.759 46.927 38.302 1.00 79.19 704 PRO A N 1
ATOM 5515 C CA . PRO A 1 704 ? -25.643 45.915 38.894 1.00 79.19 704 PRO A CA 1
ATOM 5516 C C . PRO A 1 704 ? -25.983 44.762 37.928 1.00 79.19 704 PRO A C 1
ATOM 5518 O O . PRO A 1 704 ? -26.329 43.662 38.354 1.00 79.19 704 PRO A O 1
ATOM 5521 N N . GLN A 1 705 ? -25.833 44.975 36.617 1.00 82.06 705 GLN A N 1
ATOM 5522 C CA . GLN A 1 705 ? -25.994 43.950 35.586 1.00 82.06 705 GLN A CA 1
ATOM 5523 C C . GLN A 1 705 ? -24.892 42.870 35.625 1.00 82.06 705 GLN A C 1
ATOM 5525 O O . GLN A 1 705 ? -25.124 41.759 35.152 1.00 82.06 705 GLN A O 1
ATOM 5530 N N . THR A 1 706 ? -23.709 43.145 36.193 1.00 83.50 706 THR A N 1
ATOM 5531 C CA . THR A 1 706 ? -22.600 42.172 36.274 1.00 83.50 706 THR A CA 1
ATOM 5532 C C . THR A 1 706 ? -22.649 41.309 37.535 1.00 83.50 706 THR A C 1
ATOM 5534 O O . THR A 1 706 ? -22.039 40.239 37.563 1.00 83.50 706 THR A O 1
ATOM 5537 N N . THR A 1 707 ? -23.433 41.688 38.551 1.00 85.06 707 THR A N 1
ATOM 5538 C CA . THR A 1 707 ? -23.567 40.948 39.819 1.00 85.06 707 THR A CA 1
ATOM 5539 C C . THR A 1 707 ? -24.022 39.497 39.610 1.00 85.06 707 THR A C 1
ATOM 5541 O O . THR A 1 707 ? -23.492 38.577 40.240 1.00 85.06 707 THR A O 1
ATOM 5544 N N . GLY A 1 708 ? -24.946 39.258 38.673 1.00 89.25 708 GLY A N 1
ATOM 5545 C CA . GLY A 1 708 ? -25.386 37.903 38.314 1.00 89.25 708 GLY A CA 1
ATOM 5546 C C . GLY A 1 708 ? -24.275 37.048 37.691 1.00 89.25 708 GLY A C 1
ATOM 5547 O O . GLY A 1 708 ? -24.208 35.841 37.916 1.00 89.25 708 GLY A O 1
ATOM 5548 N N . ARG A 1 709 ? -23.348 37.666 36.948 1.00 90.00 709 ARG A N 1
ATOM 5549 C CA . ARG A 1 709 ? -22.205 36.959 36.360 1.00 90.00 709 ARG A CA 1
ATOM 5550 C C . ARG A 1 709 ? -21.132 36.648 37.401 1.00 90.00 709 ARG A C 1
ATOM 5552 O O . ARG A 1 709 ? -20.615 35.536 37.409 1.00 90.00 709 ARG A O 1
ATOM 5559 N N . VAL A 1 710 ? -20.839 37.588 38.300 1.00 89.31 710 VAL A N 1
ATOM 5560 C CA . VAL A 1 710 ? -19.866 37.397 39.390 1.00 89.31 710 VAL A CA 1
ATOM 5561 C C . VAL A 1 710 ? -20.299 36.260 40.317 1.00 89.31 710 VAL A C 1
ATOM 5563 O O . VAL A 1 710 ? -19.508 35.364 40.597 1.00 89.31 710 VAL A O 1
ATOM 5566 N N . THR A 1 711 ? -21.567 36.240 40.735 1.00 91.31 711 THR A N 1
ATOM 5567 C CA . THR A 1 711 ? -22.116 35.159 41.577 1.00 91.31 711 THR A CA 1
ATOM 5568 C C . THR A 1 711 ? -22.046 33.793 40.890 1.00 91.31 711 THR A C 1
ATOM 5570 O O . THR A 1 711 ? -21.632 32.818 41.514 1.00 91.31 711 THR A O 1
ATOM 5573 N N . TYR A 1 712 ? -22.359 33.724 39.592 1.00 92.81 712 TYR A N 1
ATOM 5574 C CA . TYR A 1 712 ? -22.189 32.504 38.798 1.00 92.81 712 TYR A CA 1
ATOM 5575 C C . TYR A 1 712 ? -20.729 32.024 38.751 1.00 92.81 712 TYR A C 1
ATOM 5577 O O . TYR A 1 712 ? -20.467 30.835 38.935 1.00 92.81 712 TYR A O 1
ATOM 5585 N N . LEU A 1 713 ? -19.771 32.927 38.513 1.00 91.94 713 LEU A N 1
ATOM 5586 C CA . LEU A 1 713 ? -18.349 32.577 38.439 1.00 91.94 713 LEU A CA 1
ATOM 5587 C C . LEU A 1 713 ? -17.800 32.109 39.790 1.00 91.94 713 LEU A C 1
ATOM 5589 O O . LEU A 1 713 ? -17.080 31.115 39.821 1.00 91.94 713 LEU A O 1
ATOM 5593 N N . LEU A 1 714 ? -18.186 32.755 40.895 1.00 91.69 714 LEU A N 1
ATOM 5594 C CA . LEU A 1 714 ? -17.810 32.331 42.248 1.00 91.69 714 LEU A CA 1
ATOM 5595 C C . LEU A 1 714 ? -18.367 30.941 42.585 1.00 91.69 714 LEU A C 1
ATOM 5597 O O . LEU A 1 714 ? -17.620 30.083 43.047 1.00 91.69 714 LEU A O 1
ATOM 5601 N N . ALA A 1 715 ? -19.642 30.677 42.278 1.00 93.75 715 ALA A N 1
ATOM 5602 C CA . ALA A 1 715 ? -20.243 29.355 42.481 1.00 93.75 715 ALA A CA 1
ATOM 5603 C C . ALA A 1 715 ? -19.566 28.272 41.619 1.00 93.75 715 ALA A C 1
ATOM 5605 O O . ALA A 1 715 ? -19.354 27.137 42.062 1.00 93.75 715 ALA A O 1
ATOM 5606 N N . LYS A 1 716 ? -19.189 28.617 40.380 1.00 92.62 716 LYS A N 1
ATOM 5607 C CA . LYS A 1 716 ? -18.445 27.723 39.486 1.00 92.62 716 LYS A CA 1
ATOM 5608 C C . LYS A 1 716 ? -17.034 27.438 40.012 1.00 92.62 716 LYS A C 1
ATOM 5610 O O . LYS A 1 716 ? -16.598 26.288 39.946 1.00 92.62 716 LYS A O 1
ATOM 5615 N N . LEU A 1 717 ? -16.345 28.450 40.541 1.00 92.38 717 LEU A N 1
ATOM 5616 C CA . LEU A 1 717 ? -15.017 28.321 41.142 1.00 92.38 717 LEU A CA 1
ATOM 5617 C C . LEU A 1 717 ? -15.071 27.411 42.372 1.00 92.38 717 LEU A C 1
ATOM 5619 O O . LEU A 1 717 ? -14.324 26.441 42.433 1.00 92.38 717 LEU A O 1
ATOM 5623 N N . GLU A 1 718 ? -16.021 27.640 43.281 1.00 93.12 718 GLU A N 1
ATOM 5624 C CA . GLU A 1 718 ? -16.225 26.794 44.464 1.00 93.12 718 GLU A CA 1
ATOM 5625 C C . GLU A 1 718 ? -16.502 25.331 44.082 1.00 93.12 718 GLU A C 1
ATOM 5627 O O . GLU A 1 718 ? -15.896 24.411 44.631 1.00 93.12 718 GLU A O 1
ATOM 5632 N N . THR A 1 719 ? -17.379 25.101 43.099 1.00 93.81 719 THR A N 1
ATOM 5633 C CA . THR A 1 719 ? -17.700 23.744 42.626 1.00 93.81 719 THR A CA 1
ATOM 5634 C C . THR A 1 719 ? -16.476 23.049 42.028 1.00 93.81 719 THR A C 1
ATOM 5636 O O . THR A 1 719 ? -16.242 21.873 42.302 1.00 93.81 719 THR A O 1
ATOM 5639 N N . SER A 1 720 ? -15.685 23.770 41.228 1.00 91.12 720 SER A N 1
ATOM 5640 C CA . SER A 1 720 ? -14.475 23.229 40.595 1.00 91.12 720 SER A CA 1
ATOM 5641 C C . SER A 1 720 ? -13.398 22.930 41.645 1.00 91.12 720 SER A C 1
ATOM 5643 O O . SER A 1 720 ? -12.784 21.869 41.605 1.00 91.12 720 SER A O 1
ATOM 5645 N N . HIS A 1 721 ? -13.231 23.806 42.641 1.00 92.19 721 HIS A N 1
ATOM 5646 C CA . HIS A 1 721 ? -12.280 23.613 43.736 1.00 92.19 721 HIS A CA 1
ATOM 5647 C C . HIS A 1 721 ? -12.624 22.388 44.593 1.00 92.19 721 HIS A C 1
ATOM 5649 O O . HIS A 1 721 ? -11.773 21.527 44.796 1.00 92.19 721 HIS A O 1
ATOM 5655 N N . ARG A 1 722 ? -13.895 22.229 44.992 1.00 94.56 722 ARG A N 1
ATOM 5656 C CA . ARG A 1 722 ? -14.357 21.043 45.740 1.00 94.56 722 ARG A CA 1
ATOM 5657 C C . ARG A 1 722 ? -14.104 19.733 44.989 1.00 94.56 722 ARG A C 1
ATOM 5659 O O . ARG A 1 722 ? -13.797 18.717 45.608 1.00 94.56 722 ARG A O 1
ATOM 5666 N N . LYS A 1 723 ? -14.236 19.732 43.656 1.00 92.81 723 LYS A N 1
ATOM 5667 C CA . LYS A 1 723 ? -13.895 18.559 42.836 1.00 92.81 723 LYS A CA 1
ATOM 5668 C C . LYS A 1 723 ? -12.398 18.261 42.868 1.00 92.81 723 LYS A C 1
ATOM 5670 O O . LYS A 1 723 ? -12.035 17.102 43.032 1.00 92.81 723 LYS A O 1
ATOM 5675 N N . VAL A 1 724 ? -11.545 19.282 42.744 1.00 92.38 724 VAL A N 1
ATOM 5676 C CA . VAL A 1 724 ? -10.084 19.120 42.830 1.00 92.38 724 VAL A CA 1
ATOM 5677 C C . VAL A 1 724 ? -9.685 18.541 44.187 1.00 92.38 724 VAL A C 1
ATOM 5679 O O . VAL A 1 724 ? -8.976 17.540 44.216 1.00 92.38 724 VAL A O 1
ATOM 5682 N N . GLU A 1 725 ? -10.210 19.076 45.293 1.00 93.44 725 GLU A N 1
ATOM 5683 C CA . GLU A 1 725 ? -9.966 18.533 46.639 1.00 93.44 725 GLU A CA 1
ATOM 5684 C C . GLU A 1 725 ? -10.385 17.056 46.750 1.00 93.44 725 GLU A C 1
ATOM 5686 O O . GLU A 1 725 ? -9.651 16.227 47.296 1.00 93.44 725 GLU A O 1
ATOM 5691 N N . ALA A 1 726 ? -11.550 16.699 46.196 1.00 93.69 726 ALA A N 1
ATOM 5692 C CA . ALA A 1 726 ? -12.025 15.318 46.178 1.00 93.69 726 ALA A CA 1
ATOM 5693 C C . ALA A 1 726 ? -11.097 14.399 45.363 1.00 93.69 726 ALA A C 1
ATOM 5695 O O . ALA A 1 726 ? -10.737 13.317 45.834 1.00 93.69 726 ALA A O 1
ATOM 5696 N N . TYR A 1 727 ? -10.664 14.836 44.176 1.00 92.94 727 TYR A N 1
ATOM 5697 C CA . TYR A 1 727 ? -9.725 14.088 43.340 1.00 92.94 727 TYR A CA 1
ATOM 5698 C C . TYR A 1 727 ? -8.365 13.923 44.025 1.00 92.94 727 TYR A C 1
ATOM 5700 O O . TYR A 1 727 ? -7.811 12.826 44.016 1.00 92.94 727 TYR A O 1
ATOM 5708 N N . GLU A 1 728 ? -7.833 14.962 44.672 1.00 92.12 728 GLU A N 1
ATOM 5709 C CA . GLU A 1 728 ? -6.576 14.892 45.427 1.00 92.12 728 GLU A CA 1
ATOM 5710 C C . GLU A 1 728 ? -6.660 13.935 46.617 1.00 92.12 728 GLU A C 1
ATOM 5712 O O . GLU A 1 728 ? -5.738 13.146 46.856 1.00 92.12 728 GLU A O 1
ATOM 5717 N N . PHE A 1 729 ? -7.787 13.935 47.328 1.00 93.31 729 PHE A N 1
ATOM 5718 C CA . PHE A 1 729 ? -8.032 12.997 48.417 1.00 93.31 729 PHE A CA 1
ATOM 5719 C C . PHE A 1 729 ? -8.078 11.540 47.933 1.00 93.31 729 PHE A C 1
ATOM 5721 O O . PHE A 1 729 ? -7.496 10.650 48.566 1.00 93.31 729 PHE A O 1
ATOM 5728 N N . GLU A 1 730 ? -8.727 11.273 46.797 1.00 91.94 730 GLU A N 1
ATOM 5729 C CA . GLU A 1 730 ? -8.738 9.947 46.173 1.00 91.94 730 GLU A CA 1
ATOM 5730 C C . GLU A 1 730 ? -7.354 9.541 45.653 1.00 91.94 730 GLU A C 1
ATOM 5732 O O . GLU A 1 730 ? -6.894 8.433 45.944 1.00 91.94 730 GLU A O 1
ATOM 5737 N N . MET A 1 731 ? -6.627 10.446 44.992 1.00 90.12 731 MET A N 1
ATOM 5738 C CA . MET A 1 731 ? -5.244 10.214 44.565 1.00 90.12 731 MET A CA 1
ATOM 5739 C C . MET A 1 731 ? -4.336 9.873 45.754 1.00 90.12 731 MET A C 1
ATOM 5741 O O . MET A 1 731 ? -3.510 8.965 45.655 1.00 90.12 731 MET A O 1
ATOM 5745 N N . ALA A 1 732 ? -4.512 10.526 46.908 1.00 90.38 732 ALA A N 1
ATOM 5746 C CA . ALA A 1 732 ? -3.757 10.216 48.121 1.00 90.38 732 ALA A CA 1
ATOM 5747 C C . ALA A 1 732 ? -4.045 8.799 48.652 1.00 90.38 732 ALA A C 1
ATOM 5749 O O . ALA A 1 732 ? -3.133 8.128 49.145 1.00 90.38 732 ALA A O 1
ATOM 5750 N N . LYS A 1 733 ? -5.288 8.307 48.533 1.00 90.88 733 LYS A N 1
ATOM 5751 C CA . LYS A 1 733 ? -5.634 6.913 48.865 1.00 90.88 733 LYS A CA 1
ATOM 5752 C C . LYS A 1 733 ? -4.978 5.927 47.899 1.00 90.88 733 LYS A C 1
ATOM 5754 O O . LYS A 1 733 ? -4.374 4.960 48.359 1.00 90.88 733 LYS A O 1
ATOM 5759 N N . LEU A 1 734 ? -5.042 6.195 46.596 1.00 89.50 734 LEU A N 1
ATOM 5760 C CA . LEU A 1 734 ? -4.436 5.345 45.563 1.00 89.50 734 LEU A CA 1
ATOM 5761 C C . LEU A 1 734 ? -2.900 5.334 45.645 1.00 89.50 734 LEU A C 1
ATOM 5763 O O . LEU A 1 734 ? -2.248 4.321 45.407 1.00 89.50 734 LEU A O 1
ATOM 5767 N N . LYS A 1 735 ? -2.287 6.439 46.074 1.00 88.62 735 LYS A N 1
ATOM 5768 C CA . LYS A 1 735 ? -0.843 6.491 46.327 1.00 88.62 735 LYS A CA 1
ATOM 5769 C C . LYS A 1 735 ? -0.432 5.576 47.480 1.00 88.62 735 LYS A C 1
ATOM 5771 O O . LYS A 1 735 ? 0.613 4.940 47.398 1.00 88.62 735 LYS A O 1
ATOM 5776 N N . LYS A 1 736 ? -1.269 5.456 48.518 1.00 88.06 736 LYS A N 1
ATOM 5777 C CA . LYS A 1 736 ? -1.043 4.514 49.628 1.00 88.06 736 LYS A CA 1
ATOM 5778 C C . LYS A 1 736 ? -1.165 3.054 49.200 1.00 88.06 736 LYS A C 1
ATOM 5780 O O . LYS A 1 736 ? -0.528 2.208 49.819 1.00 88.06 736 LYS A O 1
ATOM 5785 N N . THR A 1 737 ? -1.998 2.734 48.208 1.00 85.12 737 THR A N 1
ATOM 5786 C CA . THR A 1 737 ? -2.082 1.364 47.677 1.00 85.12 737 THR A CA 1
ATOM 5787 C C . THR A 1 737 ? -0.854 1.026 46.840 1.00 85.12 737 THR A C 1
ATOM 5789 O O . THR A 1 737 ? -0.304 -0.051 47.021 1.00 85.12 737 THR A O 1
ATOM 5792 N N . LEU A 1 738 ? -0.359 1.968 46.029 1.00 84.69 738 LEU A N 1
ATOM 5793 C CA . LEU A 1 738 ? 0.887 1.793 45.269 1.00 84.69 738 LEU A CA 1
ATOM 5794 C C . LEU A 1 738 ? 2.126 1.710 46.175 1.00 84.69 738 LEU A C 1
ATOM 5796 O O . LEU A 1 738 ? 3.023 0.921 45.928 1.00 84.69 738 LEU A O 1
ATOM 5800 N N . SER A 1 739 ? 2.184 2.474 47.270 1.00 82.25 739 SER A N 1
ATOM 5801 C CA . SER A 1 739 ? 3.331 2.431 48.193 1.00 82.25 739 SER A CA 1
ATOM 5802 C C . SER A 1 739 ? 3.397 1.174 49.070 1.00 82.25 739 SER A C 1
ATOM 5804 O O . SER A 1 739 ? 4.338 1.029 49.842 1.00 82.25 739 SER A O 1
ATOM 5806 N N . LYS A 1 740 ? 2.362 0.326 49.043 1.00 82.50 740 LYS A N 1
ATOM 5807 C CA . LYS A 1 740 ? 2.301 -0.952 49.774 1.00 82.50 740 LYS A CA 1
ATOM 5808 C C . LYS A 1 740 ? 2.690 -2.147 48.898 1.00 82.50 740 LYS A C 1
ATOM 5810 O O . LYS A 1 740 ? 2.566 -3.282 49.350 1.00 82.50 740 LYS A O 1
ATOM 5815 N N . GLU A 1 741 ? 3.096 -1.888 47.661 1.00 65.62 741 GLU A N 1
ATOM 5816 C CA . GLU A 1 741 ? 3.582 -2.892 46.724 1.00 65.62 741 GLU A CA 1
ATOM 5817 C C . GLU A 1 741 ? 4.935 -3.441 47.211 1.00 65.62 741 GLU A C 1
ATOM 5819 O O . GLU A 1 741 ? 5.854 -2.667 47.484 1.00 65.62 741 GLU A O 1
ATOM 5824 N N . ASN A 1 742 ? 5.013 -4.767 47.363 1.00 43.06 742 ASN A N 1
ATOM 5825 C CA . ASN A 1 742 ? 6.243 -5.538 47.566 1.00 43.06 742 ASN A CA 1
ATOM 5826 C C . ASN A 1 742 ? 6.529 -6.335 46.300 1.00 43.06 742 ASN A C 1
ATOM 5828 O O . ASN A 1 742 ? 5.573 -7.001 45.834 1.00 43.06 742 ASN A O 1
#